Protein AF-0000000066987363 (afdb_homodimer)

Organism: NCBI:txid100816

Secondary structure (DSSP, 8-state):
---------------PPP--EEEEEEETTEEEEE-BTTTB---SSSPPB--TTSTHHHH-TTTTS--S--EEE-TT-EEEEEEESS-TT-TT-S--TT--EEEEEEEEE--SS-S-SS-BEEEEEE-EETTEEHHHHHHHTTTEEEEE--TTBPSEEEEEEEEEEE-TTTTS-TTT-TTSS-EEEEEEEEEEEPS-S--B-----B-HHHH--TT-TTTS--TTS--S----SSPPPP---/---------------PPP--EEEEEEETTEEEEE-BTTTB---SSSPPB--TTSTHHHH-TTTTS--S--EEE-TT-EEEEEEESS-TT-TT-S--TT--EEEEEEEEE--SS-S-SS-BEEEEEE-EETTEEHHHHHHHTTTEEEEE--TTBPSEEEEEEEEEEE-TTTTS-TTT-TTSS-EEEEEEEEEEEPS-S--B-----B-HHHH--TT-TTTS--TTS--S----SSPPPP---

Foldseek 3Di:
DDPPPPPPPQQPQDLDFKFKWWFFKDWQNHTPHGCDLAFKQTEPGRGFDQDLQDLCLFAHPRLLADGDDAAEHAAFIKMKIFMFGDDLVDLQGGIDPSQFWKKWKWKFADDSGSRAFQTIATADIFAADPNGGPVNVCSVVSRIDIDTGHNQAAFHKMKMKMKRWGASQLCDFCVVPVSGWITIRIMIGIHTHDDDNHDFDFDRRDGSSPQDDSPPCQGNDHPSGDDDDHDHGDDPHDDSD/DDPPPPPQPQQPQDLDFKFKWWFFKDWQNHTPHGCDLAFKQTEPGRGFDQDLQDLCLFAHPRLLADGDDAAEHAAFIKMKIFMFGDDLVDLQGGIDPSQFWKKWKWKFADDSGSRAFQTIATADIFAADPNGGPVNVCSVVSRIDIDTGHNQEAFHKMKMKMKRWGASQLCDFCVVPVSGWITIRIMIGIHTHDDDDHDFDGDRRDGSSPQDDSPPCQGNDHPSGDDDDHDHGDDDHDDSD

Structure (mmCIF, N/CA/C/O backbone):
data_AF-0000000066987363-model_v1
#
loop_
_entity.id
_entity.type
_entity.pdbx_description
1 polymer 'lytic cellulose monooxygenase (C4-dehydrogenating)'
#
loop_
_atom_site.group_PDB
_atom_site.id
_atom_site.type_symbol
_atom_site.label_atom_id
_atom_site.label_alt_id
_atom_site.label_comp_id
_atom_site.label_asym_id
_atom_site.label_entity_id
_atom_site.label_seq_id
_atom_site.pdbx_PDB_ins_code
_atom_site.Cartn_x
_atom_site.Cartn_y
_atom_site.Cartn_z
_atom_site.occupancy
_atom_site.B_iso_or_equiv
_atom_site.auth_seq_id
_atom_site.auth_comp_id
_atom_site.auth_asym_id
_atom_site.auth_atom_id
_atom_site.pdbx_PDB_model_num
ATOM 1 N N . MET A 1 1 ? -32.625 -23.578 32.812 1 25.66 1 MET A N 1
ATOM 2 C CA . MET A 1 1 ? -32.344 -23.484 31.375 1 25.66 1 MET A CA 1
ATOM 3 C C . MET A 1 1 ? -31.438 -22.297 31.094 1 25.66 1 MET A C 1
ATOM 5 O O . MET A 1 1 ? -31.844 -21.141 31.266 1 25.66 1 MET A O 1
ATOM 9 N N . LEU A 1 2 ? -30.078 -22.422 31.25 1 31.64 2 LEU A N 1
ATOM 10 C CA . LEU A 1 2 ? -29.016 -21.422 31.203 1 31.64 2 LEU A CA 1
ATOM 11 C C . LEU A 1 2 ? -28.812 -20.906 29.781 1 31.64 2 LEU A C 1
ATOM 13 O O . LEU A 1 2 ? -28.656 -21.688 28.844 1 31.64 2 LEU A O 1
ATOM 17 N N . LEU A 1 3 ? -29.375 -19.688 29.469 1 33.34 3 LEU A N 1
ATOM 18 C CA . LEU A 1 3 ? -29.172 -18.953 28.234 1 33.34 3 LEU A CA 1
ATOM 19 C C . LEU A 1 3 ? -27.672 -18.812 27.938 1 33.34 3 LEU A C 1
ATOM 21 O O . LEU A 1 3 ? -26.938 -18.188 28.703 1 33.34 3 LEU A O 1
ATOM 25 N N . SER A 1 4 ? -27.016 -19.797 27.375 1 33.28 4 SER A N 1
ATOM 26 C CA . SER A 1 4 ? -25.656 -19.688 26.875 1 33.28 4 SER A CA 1
ATOM 27 C C . SER A 1 4 ? -25.547 -18.578 25.828 1 33.28 4 SER A C 1
ATOM 29 O O . SER A 1 4 ? -26.1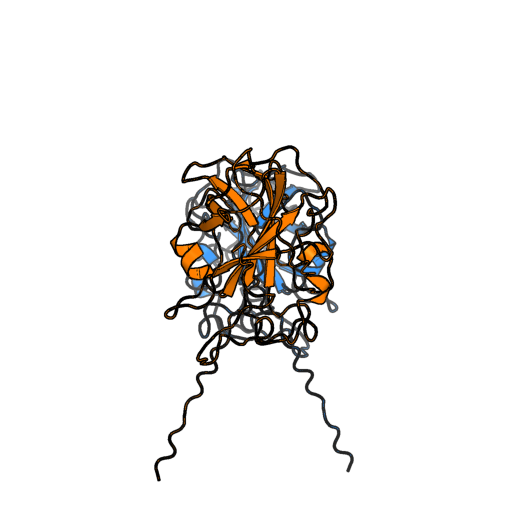88 -18.625 24.781 1 33.28 4 SER A O 1
ATOM 31 N N . LEU A 1 5 ? -25.406 -17.312 26.203 1 33.06 5 LEU A N 1
ATOM 32 C CA . LEU A 1 5 ? -25.078 -16.172 25.359 1 33.06 5 LEU A CA 1
ATOM 33 C C . LEU A 1 5 ? -23.828 -16.453 24.531 1 33.06 5 LEU A C 1
ATOM 35 O O . LEU A 1 5 ? -22.734 -16.625 25.078 1 33.06 5 LEU A O 1
ATOM 39 N N . TRP A 1 6 ? -23.938 -17.234 23.422 1 33.53 6 TRP A N 1
ATOM 40 C CA . TRP A 1 6 ? -22.859 -17.328 22.422 1 33.53 6 TRP A CA 1
ATOM 41 C C . TRP A 1 6 ? -22.406 -15.938 21.984 1 33.53 6 TRP A C 1
ATOM 43 O O . TRP A 1 6 ? -23.219 -15.148 21.469 1 33.53 6 TRP A O 1
ATOM 53 N N . THR A 1 7 ? -21.5 -15.391 22.703 1 33.06 7 THR A N 1
ATOM 54 C CA . THR A 1 7 ? -20.859 -14.164 22.25 1 33.06 7 THR A CA 1
ATOM 55 C C . THR A 1 7 ? -20.328 -14.328 20.828 1 33.06 7 THR A C 1
ATOM 57 O O . THR A 1 7 ? -19.5 -15.211 20.562 1 33.06 7 THR A O 1
ATOM 60 N N . LEU A 1 8 ? -21.141 -14.094 19.812 1 32.44 8 LEU A N 1
ATOM 61 C CA . LEU A 1 8 ? -20.703 -13.938 18.438 1 32.44 8 LEU A CA 1
ATOM 62 C C . LEU A 1 8 ? -19.516 -12.977 18.344 1 32.44 8 LEU A C 1
ATOM 64 O O . LEU A 1 8 ? -19.656 -11.789 18.656 1 32.44 8 LEU A O 1
ATOM 68 N N . ALA A 1 9 ? -18.375 -13.531 18.609 1 33.78 9 ALA A N 1
ATOM 69 C CA . ALA A 1 9 ? -17.156 -12.766 18.281 1 33.78 9 ALA A CA 1
ATOM 70 C C . ALA A 1 9 ? -17.172 -12.312 16.828 1 33.78 9 ALA A C 1
ATOM 72 O O . ALA A 1 9 ? -17.016 -13.133 15.914 1 33.78 9 ALA A O 1
ATOM 73 N N . LEU A 1 10 ? -18.016 -11.414 16.484 1 32.69 10 LEU A N 1
ATOM 74 C CA . LEU A 1 10 ? -17.906 -10.828 15.148 1 32.69 10 LEU A CA 1
ATOM 75 C C . LEU A 1 10 ? -16.531 -10.227 14.93 1 32.69 10 LEU A C 1
ATOM 77 O O . LEU A 1 10 ? -16.156 -9.258 15.594 1 32.69 10 LEU A O 1
ATOM 81 N N . GLY A 1 11 ? -15.57 -11.078 14.758 1 33.06 11 GLY A N 1
ATOM 82 C CA . GLY A 1 11 ? -14.25 -10.617 14.359 1 33.06 11 GLY A CA 1
ATOM 83 C C . GLY A 1 11 ? -14.289 -9.594 13.242 1 33.06 11 GLY A C 1
ATOM 84 O O . GLY A 1 11 ? -14.828 -9.852 12.172 1 33.06 11 GLY A O 1
ATOM 85 N N . LEU A 1 12 ? -14.367 -8.336 13.555 1 35.16 12 LEU A N 1
ATOM 86 C CA . LEU A 1 12 ? -14.305 -7.223 12.609 1 35.16 12 LEU A CA 1
ATOM 87 C C . LEU A 1 12 ? -13.039 -7.301 11.766 1 35.16 12 LEU A C 1
ATOM 89 O O . LEU A 1 12 ? -11.93 -7.227 12.297 1 35.16 12 LEU A O 1
ATOM 93 N N . ALA A 1 13 ? -13.062 -8.039 10.625 1 38.72 13 ALA A N 1
ATOM 94 C CA . ALA A 1 13 ? -12.055 -8.289 9.602 1 38.72 13 ALA A CA 1
ATOM 95 C C . ALA A 1 13 ? -11.453 -6.988 9.078 1 38.72 13 ALA A C 1
ATOM 97 O O . ALA A 1 13 ? -12.188 -6.027 8.805 1 38.72 13 ALA A O 1
ATOM 98 N N . SER A 1 14 ? -10.219 -6.648 9.391 1 44.25 14 SER A N 1
ATOM 99 C CA . SER A 1 14 ? -9.336 -5.547 9.023 1 44.25 14 SER A CA 1
ATOM 100 C C . SER A 1 14 ? -9.312 -5.336 7.512 1 44.25 14 SER A C 1
ATOM 102 O O . SER A 1 14 ? -9.234 -6.301 6.75 1 44.25 14 SER A O 1
ATOM 104 N N . THR A 1 15 ? -10.062 -4.293 6.93 1 49.62 15 THR A N 1
ATOM 105 C CA . THR A 1 15 ? -10.281 -3.953 5.531 1 49.62 15 THR A CA 1
ATOM 106 C C . THR A 1 15 ? -9.047 -3.273 4.938 1 49.62 15 THR A C 1
ATOM 108 O O . THR A 1 15 ? -9.148 -2.59 3.916 1 49.62 15 THR A O 1
ATOM 111 N N . ALA A 1 16 ? -7.812 -3.447 5.562 1 50.69 16 ALA A N 1
ATOM 112 C CA . ALA A 1 16 ? -6.711 -2.699 4.957 1 50.69 16 ALA A CA 1
ATOM 113 C C . ALA A 1 16 ? -6.234 -3.369 3.672 1 50.69 16 ALA A C 1
ATOM 115 O O . ALA A 1 16 ? -6.148 -4.598 3.598 1 50.69 16 ALA A O 1
ATOM 116 N N . SER A 1 17 ? -6.301 -2.537 2.441 1 54.25 17 SER A N 1
ATOM 117 C CA . SER A 1 17 ? -5.695 -3.092 1.234 1 54.25 17 SER A CA 1
ATOM 118 C C . SER A 1 17 ? -4.203 -3.338 1.427 1 54.25 17 SER A C 1
ATOM 120 O O . SER A 1 17 ? -3.51 -2.525 2.041 1 54.25 17 SER A O 1
ATOM 122 N N . ALA A 1 18 ? -3.711 -4.434 1.177 1 63.66 18 ALA A N 1
ATOM 123 C CA . ALA A 1 18 ? -2.287 -4.758 1.145 1 63.66 18 ALA A CA 1
ATOM 124 C C . ALA A 1 18 ? -1.644 -4.273 -0.153 1 63.66 18 ALA A C 1
ATOM 126 O O . ALA A 1 18 ? -2.342 -3.906 -1.101 1 63.66 18 ALA A O 1
ATOM 127 N N . HIS A 1 19 ? -0.373 -3.922 -0.151 1 82.56 19 HIS A N 1
ATOM 128 C CA . HIS A 1 19 ? 0.451 -3.625 -1.317 1 82.56 19 HIS A CA 1
ATOM 129 C C . HIS A 1 19 ? 1.687 -4.516 -1.361 1 82.56 19 HIS A C 1
ATOM 131 O O . HIS A 1 19 ? 2.361 -4.703 -0.346 1 82.56 19 HIS A O 1
ATOM 137 N N . ALA A 1 20 ? 1.871 -5.16 -2.418 1 91.88 20 ALA A N 1
ATOM 138 C CA . ALA A 1 20 ? 3.035 -6.027 -2.588 1 91.88 20 ALA A CA 1
ATOM 139 C C . ALA A 1 20 ? 3.381 -6.195 -4.066 1 91.88 20 ALA A C 1
ATOM 141 O O . ALA A 1 20 ? 2.494 -6.172 -4.922 1 91.88 20 ALA A O 1
ATOM 142 N N . THR A 1 21 ? 4.656 -6.316 -4.379 1 94.81 21 THR A N 1
ATOM 143 C CA . THR A 1 21 ? 5.156 -6.723 -5.688 1 94.81 21 THR A CA 1
ATOM 144 C C . THR A 1 21 ? 6.391 -7.613 -5.543 1 94.81 21 THR A C 1
ATOM 146 O O . THR A 1 21 ? 6.934 -7.754 -4.445 1 94.81 21 THR A O 1
ATOM 149 N N . MET A 1 22 ? 6.777 -8.227 -6.629 1 98.12 22 MET A N 1
ATOM 150 C CA . MET A 1 22 ? 7.906 -9.156 -6.617 1 98.12 22 MET A CA 1
ATOM 151 C C . MET A 1 22 ? 9.211 -8.43 -6.922 1 98.12 22 MET A C 1
ATOM 153 O O . MET A 1 22 ? 9.258 -7.555 -7.789 1 98.12 22 MET A O 1
ATOM 157 N N . HIS A 1 23 ? 10.273 -8.82 -6.188 1 98 23 HIS A N 1
ATOM 158 C CA . HIS A 1 23 ? 11.555 -8.141 -6.34 1 98 23 HIS A CA 1
ATOM 159 C C . HIS A 1 23 ? 12.547 -8.992 -7.125 1 98 23 HIS A C 1
ATOM 161 O O . HIS A 1 23 ? 13.18 -8.508 -8.062 1 98 23 HIS A O 1
ATOM 167 N N . ASN A 1 24 ? 12.727 -10.219 -6.711 1 98.5 24 ASN A N 1
ATOM 168 C CA . ASN A 1 24 ? 13.727 -11.086 -7.336 1 98.5 24 ASN A CA 1
ATOM 169 C C . ASN A 1 24 ? 13.375 -12.562 -7.156 1 98.5 24 ASN A C 1
ATOM 171 O O . ASN A 1 24 ? 12.414 -12.898 -6.465 1 98.5 24 ASN A O 1
ATOM 175 N N . VAL A 1 25 ? 14.133 -13.406 -7.871 1 98.75 25 VAL A N 1
ATOM 176 C CA . VAL A 1 25 ? 13.938 -14.859 -7.879 1 98.75 25 VAL A CA 1
ATOM 177 C C . VAL A 1 25 ? 15.234 -15.555 -7.473 1 98.75 25 VAL A C 1
ATOM 179 O O . VAL A 1 25 ? 16.328 -15.039 -7.715 1 98.75 25 VAL A O 1
ATOM 182 N N . PHE A 1 26 ? 15.117 -16.672 -6.816 1 98.88 26 PHE A N 1
ATOM 183 C CA . PHE A 1 26 ? 16.219 -17.578 -6.512 1 98.88 26 PHE A CA 1
ATOM 184 C C . PHE A 1 26 ? 16.062 -18.891 -7.27 1 98.88 26 PHE A C 1
ATOM 186 O O . PHE A 1 26 ? 14.953 -19.422 -7.383 1 98.88 26 PHE A O 1
ATOM 193 N N . VAL A 1 27 ? 17.125 -19.375 -7.805 1 98.94 27 VAL A N 1
ATOM 194 C CA . VAL A 1 27 ? 17.203 -20.688 -8.438 1 98.94 27 VAL A CA 1
ATOM 195 C C . VAL A 1 27 ? 18.141 -21.578 -7.641 1 98.94 27 VAL A C 1
ATOM 197 O O . VAL A 1 27 ? 19.344 -21.344 -7.602 1 98.94 27 VAL A O 1
ATOM 200 N N . ASN A 1 28 ? 17.562 -22.609 -7.031 1 98.81 28 ASN A N 1
ATOM 201 C CA . ASN A 1 28 ? 18.344 -23.5 -6.168 1 98.81 28 ASN A CA 1
ATOM 202 C C . ASN A 1 28 ? 19.156 -22.719 -5.148 1 98.81 28 ASN A C 1
ATOM 204 O O . ASN A 1 28 ? 20.344 -22.953 -4.973 1 98.81 28 ASN A O 1
ATOM 208 N N . GLY A 1 29 ? 18.5 -21.719 -4.586 1 98.56 29 GLY A N 1
ATOM 209 C CA . GLY A 1 29 ? 19.078 -20.969 -3.496 1 98.56 29 GLY A CA 1
ATOM 210 C C . GLY A 1 29 ? 19.953 -19.812 -3.971 1 98.56 29 GLY A C 1
ATOM 211 O O . GLY A 1 29 ? 20.375 -18.984 -3.17 1 98.56 29 GLY A O 1
ATOM 212 N N . LYS A 1 30 ? 20.234 -19.703 -5.246 1 98.75 30 LYS A N 1
ATOM 213 C CA . LYS A 1 30 ? 21.078 -18.625 -5.77 1 98.75 30 LYS A CA 1
ATOM 214 C C . LYS A 1 30 ? 20.25 -17.422 -6.195 1 98.75 30 LYS A C 1
ATOM 216 O O . LYS A 1 30 ? 19.359 -17.547 -7.039 1 98.75 30 LYS A O 1
ATOM 221 N N . ASP A 1 31 ? 20.578 -16.297 -5.664 1 98.75 31 ASP A N 1
ATOM 222 C CA . ASP A 1 31 ? 19.906 -15.047 -5.992 1 98.75 31 ASP A CA 1
ATOM 223 C C . ASP A 1 31 ? 20.219 -14.602 -7.418 1 98.75 31 ASP A C 1
ATOM 225 O O . ASP A 1 31 ? 21.391 -14.516 -7.801 1 98.75 31 ASP A O 1
ATOM 229 N N . GLN A 1 32 ? 19.203 -14.32 -8.195 1 98.88 32 GLN A N 1
ATOM 230 C CA . GLN A 1 32 ? 19.391 -13.891 -9.578 1 98.88 32 GLN A CA 1
ATOM 231 C C . GLN A 1 32 ? 19.5 -12.375 -9.672 1 98.88 32 GLN A C 1
ATOM 233 O O . GLN A 1 32 ? 19.516 -11.812 -10.766 1 98.88 32 GLN A O 1
ATOM 238 N N . GLY A 1 33 ? 19.5 -11.648 -8.477 1 98.44 33 GLY A N 1
ATOM 239 C CA . GLY A 1 33 ? 19.562 -10.195 -8.43 1 98.44 33 GLY A CA 1
ATOM 240 C C . GLY A 1 33 ? 18.219 -9.539 -8.648 1 98.44 33 GLY A C 1
ATOM 241 O O . GLY A 1 33 ? 17.219 -10.219 -8.883 1 98.44 33 GLY A O 1
ATOM 242 N N . ASN A 1 34 ? 18.172 -8.211 -8.578 1 98.44 34 ASN A N 1
ATOM 243 C CA . ASN A 1 34 ? 16.953 -7.461 -8.82 1 98.44 34 ASN A CA 1
ATOM 244 C C . ASN A 1 34 ? 16.406 -7.723 -10.219 1 98.44 34 ASN A C 1
ATOM 246 O O . ASN A 1 34 ? 17.047 -7.418 -11.219 1 98.44 34 ASN A O 1
ATOM 250 N N . GLY A 1 35 ? 15.18 -8.32 -10.266 1 98.75 35 GLY A N 1
ATOM 251 C CA . GLY A 1 35 ? 14.602 -8.734 -11.531 1 98.75 35 GLY A CA 1
ATOM 252 C C . GLY A 1 35 ? 13.602 -7.738 -12.086 1 98.75 35 GLY A C 1
ATOM 253 O O . GLY A 1 35 ? 13.086 -7.914 -13.188 1 98.75 35 GLY A O 1
ATOM 254 N N . GLU A 1 36 ? 13.242 -6.734 -11.391 1 97.75 36 GLU A N 1
ATOM 255 C CA . GLU A 1 36 ? 12.227 -5.758 -11.773 1 97.75 36 GLU A CA 1
ATOM 256 C C . GLU A 1 36 ? 12.555 -5.117 -13.117 1 97.75 36 GLU A C 1
ATOM 258 O O . GLU A 1 36 ? 13.602 -4.484 -13.273 1 97.75 36 GLU A O 1
ATOM 263 N N . GLY A 1 37 ? 11.625 -5.344 -14.031 1 97.81 37 GLY A N 1
ATOM 264 C CA . GLY A 1 37 ? 11.82 -4.801 -15.359 1 97.81 37 GLY A CA 1
ATOM 265 C C . GLY A 1 37 ? 12.891 -5.531 -16.156 1 97.81 37 GLY A C 1
ATOM 266 O O . GLY A 1 37 ? 13.203 -5.148 -17.281 1 97.81 37 GLY A O 1
ATOM 267 N N . LYS A 1 38 ? 13.508 -6.535 -15.617 1 98.69 38 LYS A N 1
ATOM 268 C CA . LYS A 1 38 ? 14.539 -7.312 -16.297 1 98.69 38 LYS A CA 1
ATOM 269 C C . LYS A 1 38 ? 14.023 -8.703 -16.672 1 98.69 38 LYS A C 1
ATOM 271 O O . LYS A 1 38 ? 13.984 -9.055 -17.859 1 98.69 38 LYS A O 1
ATOM 276 N N . TYR A 1 39 ? 13.578 -9.477 -15.734 1 98.94 39 TYR A N 1
ATOM 277 C CA . TYR A 1 39 ? 12.969 -10.766 -16.047 1 98.94 39 TYR A CA 1
ATOM 278 C C . TYR A 1 39 ? 11.602 -10.891 -15.375 1 98.94 39 TYR A C 1
ATOM 280 O O . TYR A 1 39 ? 10.867 -11.844 -15.625 1 98.94 39 TYR A O 1
ATOM 288 N N . ILE A 1 40 ? 11.242 -9.938 -14.539 1 98.88 40 ILE A N 1
ATOM 289 C CA . ILE A 1 40 ? 9.906 -9.805 -13.977 1 98.88 40 ILE A CA 1
ATOM 290 C C . ILE A 1 40 ? 9.141 -8.719 -14.719 1 98.88 40 ILE A C 1
ATOM 292 O O . ILE A 1 40 ? 9.641 -7.605 -14.906 1 98.88 40 ILE A O 1
ATOM 296 N N . ARG A 1 41 ? 7.941 -9.047 -15.164 1 98.56 41 ARG A N 1
ATOM 297 C CA . ARG A 1 41 ? 7.059 -8.016 -15.703 1 98.56 41 ARG A CA 1
ATOM 298 C C . ARG A 1 41 ? 6.422 -7.195 -14.586 1 98.56 41 ARG A C 1
ATOM 300 O O . ARG A 1 41 ? 5.25 -7.387 -14.258 1 98.56 41 ARG A O 1
ATOM 307 N N . SER A 1 42 ? 7.23 -6.273 -14.102 1 97.44 42 SER A N 1
ATOM 308 C CA . SER A 1 42 ? 6.883 -5.539 -12.891 1 97.44 42 SER A CA 1
ATOM 309 C C . SER A 1 42 ? 5.762 -4.539 -13.148 1 97.44 42 SER A C 1
ATOM 311 O O . SER A 1 42 ? 5.832 -3.75 -14.094 1 97.44 42 SER A O 1
ATOM 313 N N . PRO A 1 43 ? 4.746 -4.547 -12.312 1 95.62 43 PRO A N 1
ATOM 314 C CA . PRO A 1 43 ? 3.627 -3.621 -12.508 1 95.62 43 PRO A CA 1
ATOM 315 C C . PRO A 1 43 ? 3.992 -2.176 -12.18 1 95.62 43 PRO A C 1
ATOM 317 O O . PRO A 1 43 ? 5.039 -1.921 -11.578 1 95.62 43 PRO A O 1
ATOM 320 N N . SER A 1 44 ? 3.102 -1.265 -12.57 1 90.12 44 SER A N 1
ATOM 321 C CA . SER A 1 44 ? 3.336 0.165 -12.398 1 90.12 44 SER A CA 1
ATOM 322 C C . SER A 1 44 ? 3.107 0.591 -10.953 1 90.12 44 SER A C 1
ATOM 324 O O . SER A 1 44 ? 3.549 1.665 -10.539 1 90.12 44 SER A O 1
ATOM 326 N N . SER A 1 45 ? 2.375 -0.201 -10.227 1 87.75 45 SER A N 1
ATOM 327 C CA . SER A 1 45 ? 2.096 0.04 -8.812 1 87.75 45 SER A CA 1
ATOM 328 C C . SER A 1 45 ? 2.068 -1.265 -8.023 1 87.75 45 SER A C 1
ATOM 330 O O . SER A 1 45 ? 2.08 -2.35 -8.609 1 87.75 45 SER A O 1
ATOM 332 N N . ASN A 1 46 ? 2.098 -1.155 -6.695 1 91.88 46 ASN A N 1
ATOM 333 C CA . ASN A 1 46 ? 2.006 -2.34 -5.848 1 91.88 46 ASN A CA 1
ATOM 334 C C . ASN A 1 46 ? 0.578 -2.566 -5.359 1 91.88 46 ASN A C 1
ATOM 336 O O . ASN A 1 46 ? 0.363 -3.24 -4.352 1 91.88 46 ASN A O 1
ATOM 340 N N . ASP A 1 47 ? -0.449 -2.004 -6.105 1 89.69 47 ASP A N 1
ATOM 341 C CA . ASP A 1 47 ? -1.861 -2.17 -5.773 1 89.69 47 ASP A CA 1
ATOM 342 C C . ASP A 1 47 ? -2.354 -3.564 -6.148 1 89.69 47 ASP A C 1
ATOM 344 O O . ASP A 1 47 ? -1.832 -4.184 -7.078 1 89.69 47 ASP A O 1
ATOM 348 N N . PRO A 1 48 ? -3.371 -4.012 -5.473 1 92.44 48 PRO A N 1
ATOM 349 C CA . PRO A 1 48 ? -3.977 -5.277 -5.891 1 92.44 48 PRO A CA 1
ATOM 350 C C . PRO A 1 48 ? -4.875 -5.125 -7.117 1 92.44 48 PRO A C 1
ATOM 352 O O . PRO A 1 48 ? -5.305 -4.012 -7.438 1 92.44 48 PRO A O 1
ATOM 355 N N . VAL A 1 49 ? -5.102 -6.238 -7.832 1 93.62 49 VAL A N 1
ATOM 356 C CA . VAL A 1 49 ? -6.168 -6.375 -8.82 1 93.62 49 VAL A CA 1
ATOM 357 C C . VAL A 1 49 ? -7.418 -6.949 -8.156 1 93.62 49 VAL A C 1
ATOM 359 O O . VAL A 1 49 ? -7.371 -8.031 -7.566 1 93.62 49 VAL A O 1
ATOM 362 N N . ARG A 1 50 ? -8.539 -6.238 -8.242 1 91.38 50 ARG A N 1
ATOM 363 C CA . ARG A 1 50 ? -9.781 -6.672 -7.598 1 91.38 50 ARG A CA 1
ATOM 364 C C . ARG A 1 50 ? -10.805 -7.121 -8.633 1 91.38 50 ARG A C 1
ATOM 366 O O . ARG A 1 50 ? -11.594 -8.031 -8.375 1 91.38 50 ARG A O 1
ATOM 373 N N . ASP A 1 51 ? -10.773 -6.453 -9.734 1 95.81 51 ASP A N 1
ATOM 374 C CA . ASP A 1 51 ? -11.727 -6.738 -10.797 1 95.81 51 ASP A CA 1
ATOM 375 C C . ASP A 1 51 ? -11.359 -8.023 -11.539 1 95.81 51 ASP A C 1
ATOM 377 O O . ASP A 1 51 ? -10.383 -8.055 -12.289 1 95.81 51 ASP A O 1
ATOM 381 N N . LEU A 1 52 ? -12.227 -9.008 -11.438 1 98.12 52 LEU A N 1
ATOM 382 C CA . LEU A 1 52 ? -11.938 -10.305 -12.031 1 98.12 52 LEU A CA 1
ATOM 383 C C . LEU A 1 52 ? -12.086 -10.266 -13.547 1 98.12 52 LEU A C 1
ATOM 385 O O . LEU A 1 52 ? -11.641 -11.18 -14.242 1 98.12 52 LEU A O 1
ATOM 389 N N . LYS A 1 53 ? -12.656 -9.195 -14.016 1 97.25 53 LYS A N 1
ATOM 390 C CA . LYS A 1 53 ? -12.844 -9.07 -15.453 1 97.25 53 LYS A CA 1
ATOM 391 C C . LYS A 1 53 ? -11.656 -8.344 -16.094 1 97.25 53 LYS A C 1
ATOM 393 O O . LYS A 1 53 ? -11.516 -8.344 -17.328 1 97.25 53 LYS A O 1
ATOM 398 N N . SER A 1 54 ? -10.867 -7.777 -15.258 1 97.62 54 SER A N 1
ATOM 399 C CA . SER A 1 54 ? -9.734 -7.008 -15.766 1 97.62 54 SER A CA 1
ATOM 400 C C . SER A 1 54 ? -8.688 -7.918 -16.391 1 97.62 54 SER A C 1
ATOM 402 O O . SER A 1 54 ? -8.359 -8.977 -15.844 1 97.62 54 SER A O 1
ATOM 404 N N . ARG A 1 55 ? -8.07 -7.488 -17.516 1 96.19 55 ARG A N 1
ATOM 405 C CA . ARG A 1 55 ? -6.965 -8.227 -18.125 1 96.19 55 ARG A CA 1
ATOM 406 C C . ARG A 1 55 ? -5.758 -8.266 -17.188 1 96.19 55 ARG A C 1
ATOM 408 O O . ARG A 1 55 ? -4.867 -9.102 -17.359 1 96.19 55 ARG A O 1
ATOM 415 N N . ASP A 1 56 ? -5.695 -7.391 -16.203 1 97.38 56 ASP A N 1
ATOM 416 C CA . ASP A 1 56 ? -4.562 -7.293 -15.281 1 97.38 56 ASP A CA 1
ATOM 417 C C . ASP A 1 56 ? -4.52 -8.492 -14.336 1 97.38 56 ASP A C 1
ATOM 419 O O . ASP A 1 56 ? -3.512 -8.719 -13.664 1 97.38 56 ASP A O 1
ATOM 423 N N . LEU A 1 57 ? -5.598 -9.25 -14.328 1 98.44 57 LEU A N 1
ATOM 424 C CA . LEU A 1 57 ? -5.668 -10.398 -13.438 1 98.44 57 LEU A CA 1
ATOM 425 C C . LEU A 1 57 ? -4.613 -11.438 -13.805 1 98.44 57 LEU A C 1
ATOM 427 O O . LEU A 1 57 ? -4.188 -12.219 -12.953 1 98.44 57 LEU A O 1
ATOM 431 N N . ALA A 1 58 ? -4.172 -11.445 -15.016 1 98.56 58 ALA A N 1
ATOM 432 C CA . ALA A 1 58 ? -3.189 -12.43 -15.453 1 98.56 58 ALA A CA 1
ATOM 433 C C . ALA A 1 58 ? -1.783 -12.047 -15 1 98.56 58 ALA A C 1
ATOM 435 O O . ALA A 1 58 ? -1.228 -12.656 -14.086 1 98.56 58 ALA A O 1
ATOM 436 N N . CYS A 1 59 ? -1.274 -10.945 -15.539 1 98.56 59 CYS A N 1
ATOM 437 C CA . CYS A 1 59 ? 0.102 -10.57 -15.234 1 98.56 59 CYS A CA 1
ATOM 438 C C . CYS A 1 59 ? 0.191 -9.109 -14.812 1 98.56 59 CYS A C 1
ATOM 440 O O . CYS A 1 59 ? 1.208 -8.453 -15.047 1 98.56 59 CYS A O 1
ATOM 442 N N . ASN A 1 60 ? -0.835 -8.555 -14.219 1 97.56 60 ASN A N 1
ATOM 443 C CA . ASN A 1 60 ? -0.875 -7.211 -13.656 1 97.56 60 ASN A CA 1
ATOM 444 C C . ASN A 1 60 ? -0.758 -6.141 -14.742 1 97.56 60 ASN A C 1
ATOM 446 O O . ASN A 1 60 ? -0.894 -6.441 -15.93 1 97.56 60 ASN A O 1
ATOM 450 N N . THR A 1 61 ? -0.517 -4.859 -14.477 1 95.56 61 THR A N 1
ATOM 451 C CA . THR A 1 61 ? -0.727 -3.689 -15.32 1 95.56 61 THR A CA 1
ATOM 452 C C . THR A 1 61 ? 0.314 -3.633 -16.438 1 95.56 61 THR A C 1
ATOM 454 O O . THR A 1 61 ? 0.084 -3.016 -17.484 1 95.56 61 THR A O 1
ATOM 457 N N . LYS A 1 62 ? 1.437 -4.301 -16.281 1 96.44 62 LYS A N 1
ATOM 458 C CA . LYS A 1 62 ? 2.475 -4.316 -17.312 1 96.44 62 LYS A CA 1
ATOM 459 C C . LYS A 1 62 ? 2.727 -5.738 -17.812 1 96.44 62 LYS A C 1
ATOM 461 O O . LYS A 1 62 ? 3.83 -6.055 -18.266 1 96.44 62 LYS A O 1
ATOM 466 N N . GLY A 1 63 ? 1.718 -6.535 -17.703 1 97 63 GLY A N 1
ATOM 467 C CA . GLY A 1 63 ? 1.833 -7.91 -18.156 1 97 63 GLY A CA 1
ATOM 468 C C . GLY A 1 63 ? 2.082 -8.023 -19.641 1 97 63 GLY A C 1
ATOM 469 O O . GLY A 1 63 ? 2.672 -9 -20.109 1 97 63 GLY A O 1
ATOM 470 N N . GLY A 1 64 ? 1.649 -7.062 -20.406 1 97.25 64 GLY A N 1
ATOM 471 C CA . GLY A 1 64 ? 1.784 -7.082 -21.844 1 97.25 64 GLY A CA 1
ATOM 472 C C . GLY A 1 64 ? 3.033 -6.375 -22.344 1 97.25 64 GLY A C 1
ATOM 473 O O . GLY A 1 64 ? 3.17 -6.105 -23.531 1 97.25 64 GLY A O 1
ATOM 474 N N . ASP A 1 65 ? 3.889 -6.047 -21.422 1 97.5 65 ASP A N 1
ATOM 475 C CA . ASP A 1 65 ? 5.168 -5.422 -21.75 1 97.5 65 ASP A CA 1
ATOM 476 C C . ASP A 1 65 ? 6.324 -6.395 -21.531 1 97.5 65 ASP A C 1
ATOM 478 O O . ASP A 1 65 ? 6.902 -6.449 -20.438 1 97.5 65 ASP A O 1
ATOM 482 N N . PRO A 1 66 ? 6.672 -7.121 -22.562 1 98.38 66 PRO A N 1
ATOM 483 C CA . PRO A 1 66 ? 7.805 -8.039 -22.391 1 98.38 66 PRO A CA 1
ATOM 484 C C . PRO A 1 66 ? 9.055 -7.344 -21.859 1 98.38 66 PRO A C 1
ATOM 486 O O . PRO A 1 66 ? 9.266 -6.156 -22.109 1 98.38 66 PRO A O 1
ATOM 489 N N . VAL A 1 67 ? 9.844 -8.07 -21.078 1 98.75 67 VAL A N 1
ATOM 490 C CA . VAL A 1 67 ? 11.094 -7.574 -20.516 1 98.75 67 VAL A CA 1
ATOM 491 C C . VAL A 1 67 ? 12.273 -8.266 -21.203 1 98.75 67 VAL A C 1
ATOM 493 O O . VAL A 1 67 ? 12.102 -9.281 -21.875 1 98.75 67 VAL A O 1
ATOM 496 N N . PRO A 1 68 ? 13.469 -7.715 -21.047 1 98.75 68 PRO A N 1
ATOM 497 C CA . PRO A 1 68 ? 14.539 -8.117 -21.953 1 98.75 68 PRO A CA 1
ATOM 498 C C . PRO A 1 68 ? 15.156 -9.469 -21.578 1 98.75 68 PRO A C 1
ATOM 500 O O . PRO A 1 68 ? 15.844 -10.078 -22.391 1 98.75 68 PRO A O 1
ATOM 503 N N . GLU A 1 69 ? 15.008 -9.977 -20.312 1 98.81 69 GLU A N 1
ATOM 504 C CA . GLU A 1 69 ? 15.766 -11.148 -19.875 1 98.81 69 GLU A CA 1
ATOM 505 C C . GLU A 1 69 ? 14.844 -12.297 -19.484 1 98.81 69 GLU A C 1
ATOM 507 O O . GLU A 1 69 ? 13.641 -12.102 -19.312 1 98.81 69 GLU A O 1
ATOM 512 N N . PHE A 1 70 ? 15.352 -13.461 -19.469 1 98.94 70 PHE A N 1
ATOM 513 C CA . PHE A 1 70 ? 14.766 -14.688 -18.938 1 98.94 70 PHE A CA 1
ATOM 514 C C . PHE A 1 70 ? 15.625 -15.266 -17.812 1 98.94 70 PHE A C 1
ATOM 516 O O . PHE A 1 70 ? 16.859 -15.25 -17.906 1 98.94 70 PHE A O 1
ATOM 523 N N . VAL A 1 71 ? 15.055 -15.695 -16.781 1 98.94 71 VAL A N 1
ATOM 524 C CA . VAL A 1 71 ? 15.781 -16.516 -15.82 1 98.94 71 VAL A CA 1
ATOM 525 C C . VAL A 1 71 ? 16.016 -17.906 -16.406 1 98.94 71 VAL A C 1
ATOM 527 O O . VAL A 1 71 ? 15.078 -18.562 -16.844 1 98.94 71 VAL A O 1
ATOM 530 N N . LYS A 1 72 ? 17.203 -18.406 -16.422 1 98.88 72 LYS A N 1
ATOM 531 C CA . LYS A 1 72 ? 17.531 -19.75 -16.891 1 98.88 72 LYS A CA 1
ATOM 532 C C . LYS A 1 72 ? 17.328 -20.781 -15.789 1 98.88 72 LYS A C 1
ATOM 534 O O . LYS A 1 72 ? 17.859 -20.609 -14.68 1 98.88 72 LYS A O 1
ATOM 539 N N . VAL A 1 73 ? 16.594 -21.812 -16.109 1 98.94 73 VAL A N 1
ATOM 540 C CA . VAL A 1 73 ? 16.312 -22.859 -15.133 1 98.94 73 VAL A CA 1
ATOM 541 C C . VAL A 1 73 ? 16.297 -24.219 -15.828 1 98.94 73 VAL A C 1
ATOM 543 O O . VAL A 1 73 ? 16.312 -24.297 -17.062 1 98.94 73 VAL A O 1
ATOM 546 N N . SER A 1 74 ? 16.344 -25.234 -14.992 1 98.62 74 SER A N 1
ATOM 547 C CA . SER A 1 74 ? 16.125 -26.609 -15.453 1 98.62 74 SER A CA 1
ATOM 548 C C . SER A 1 74 ? 14.844 -27.188 -14.844 1 98.62 74 SER A C 1
ATOM 550 O O . SER A 1 74 ? 14.445 -26.812 -13.742 1 98.62 74 SER A O 1
ATOM 552 N N . ALA A 1 75 ? 14.18 -28.078 -15.664 1 98 75 ALA A N 1
ATOM 553 C CA . ALA A 1 75 ? 13.062 -28.812 -15.062 1 98 75 ALA A CA 1
ATOM 554 C C . ALA A 1 75 ? 13.469 -29.438 -13.734 1 98 75 ALA A C 1
ATOM 556 O O . ALA A 1 75 ? 14.57 -29.984 -13.609 1 98 75 ALA A O 1
ATOM 557 N N . GLY A 1 76 ? 12.617 -29.312 -12.703 1 97.81 76 GLY A N 1
ATOM 558 C CA . GLY A 1 76 ? 12.875 -29.906 -11.398 1 97.81 76 GLY A CA 1
ATOM 559 C C . GLY A 1 76 ? 13.578 -28.953 -10.445 1 97.81 76 GLY A C 1
ATOM 560 O O . GLY A 1 76 ? 13.68 -29.234 -9.25 1 97.81 76 GLY A O 1
ATOM 561 N N . ASP A 1 77 ? 14.047 -27.781 -10.914 1 98.62 77 ASP A N 1
ATOM 562 C CA . ASP A 1 77 ? 14.727 -26.828 -10.047 1 98.62 77 ASP A CA 1
ATOM 563 C C . ASP A 1 77 ? 13.812 -26.359 -8.93 1 98.62 77 ASP A C 1
ATOM 565 O O . ASP A 1 77 ? 12.594 -26.25 -9.117 1 98.62 77 ASP A O 1
ATOM 569 N N . GLU A 1 78 ? 14.375 -26.078 -7.762 1 98.81 78 GLU A N 1
ATOM 570 C CA . GLU A 1 78 ? 13.711 -25.344 -6.695 1 98.81 78 GLU A CA 1
ATOM 571 C C . GLU A 1 78 ? 13.812 -23.828 -6.918 1 98.81 78 GLU A C 1
ATOM 573 O O . GLU A 1 78 ? 14.914 -23.297 -7.086 1 98.81 78 GLU A O 1
ATOM 578 N N . LEU A 1 79 ? 12.719 -23.188 -6.969 1 98.88 79 LEU A N 1
ATOM 579 C CA . LEU A 1 79 ? 12.672 -21.734 -7.152 1 98.88 79 LEU A CA 1
ATOM 580 C C . LEU A 1 79 ? 12.125 -21.047 -5.906 1 98.88 79 LEU A C 1
ATOM 582 O O . LEU A 1 79 ? 11.383 -21.656 -5.133 1 98.88 79 LEU A O 1
ATOM 586 N N . SER A 1 80 ? 12.531 -19.828 -5.633 1 98.94 80 SER A N 1
ATOM 587 C CA . SER A 1 80 ? 11.922 -18.906 -4.668 1 98.94 80 SER A CA 1
ATOM 588 C C . SER A 1 80 ? 11.617 -17.562 -5.305 1 98.94 80 SER A C 1
ATOM 590 O O . SER A 1 80 ? 12.492 -16.938 -5.914 1 98.94 80 SER A O 1
ATOM 592 N N . PHE A 1 81 ? 10.414 -17.172 -5.246 1 98.88 81 PHE A N 1
ATOM 593 C CA . PHE A 1 81 ? 10.047 -15.812 -5.629 1 98.88 81 PHE A CA 1
ATOM 594 C C . PHE A 1 81 ? 9.891 -14.922 -4.395 1 98.88 81 PHE A C 1
ATOM 596 O O . PHE A 1 81 ? 9.211 -15.297 -3.438 1 98.88 81 PHE A O 1
ATOM 603 N N . ARG A 1 82 ? 10.516 -13.742 -4.41 1 98.81 82 ARG A N 1
ATOM 604 C CA . ARG A 1 82 ? 10.531 -12.898 -3.223 1 98.81 82 ARG A CA 1
ATOM 605 C C . ARG A 1 82 ? 9.68 -11.648 -3.428 1 98.81 82 ARG A C 1
ATOM 607 O O . ARG A 1 82 ? 9.906 -10.891 -4.371 1 98.81 82 ARG A O 1
ATOM 614 N N . TRP A 1 83 ? 8.812 -11.5 -2.504 1 98.44 83 TRP A N 1
ATOM 615 C CA . TRP A 1 83 ? 7.855 -10.391 -2.502 1 98.44 83 TRP A CA 1
ATOM 616 C C . TRP A 1 83 ? 8.242 -9.344 -1.467 1 98.44 83 TRP A C 1
ATOM 618 O O . TRP A 1 83 ? 8.891 -9.656 -0.465 1 98.44 83 TRP A O 1
ATOM 628 N N . TYR A 1 84 ? 7.805 -8.109 -1.733 1 96.19 84 TYR A N 1
ATOM 629 C CA . TYR A 1 84 ? 8.008 -7.008 -0.801 1 96.19 84 TYR A CA 1
ATOM 630 C C . TYR A 1 84 ? 6.91 -5.957 -0.956 1 96.19 84 TYR A C 1
ATOM 632 O O . TYR A 1 84 ? 6.141 -5.988 -1.92 1 96.19 84 TYR A O 1
ATOM 640 N N . HIS A 1 85 ? 6.77 -5.09 -0.034 1 92.88 85 HIS A N 1
ATOM 641 C CA . HIS A 1 85 ? 5.734 -4.062 -0.005 1 92.88 85 HIS A CA 1
ATOM 642 C C . HIS A 1 85 ? 6.211 -2.781 -0.68 1 92.88 85 HIS A C 1
ATOM 644 O O . HIS A 1 85 ? 5.875 -2.523 -1.839 1 92.88 85 HIS A O 1
ATOM 650 N N . TYR A 1 86 ? 7.172 -2.059 -0.095 1 89.06 86 TYR A N 1
ATOM 651 C CA . TYR A 1 86 ? 7.59 -0.736 -0.545 1 89.06 86 TYR A CA 1
ATOM 652 C C . TYR A 1 86 ? 9.109 -0.654 -0.655 1 89.06 86 TYR A C 1
ATOM 654 O O . TYR A 1 86 ? 9.641 -0.198 -1.671 1 89.06 86 TYR A O 1
ATOM 662 N N . ASN A 1 87 ? 9.844 -1.029 0.329 1 89.38 87 ASN A N 1
ATOM 663 C CA . ASN A 1 87 ? 11.305 -1.005 0.396 1 89.38 87 ASN A CA 1
ATOM 664 C C . ASN A 1 87 ? 11.891 -2.414 0.415 1 89.38 87 ASN A C 1
ATOM 666 O O . ASN A 1 87 ? 11.938 -3.059 1.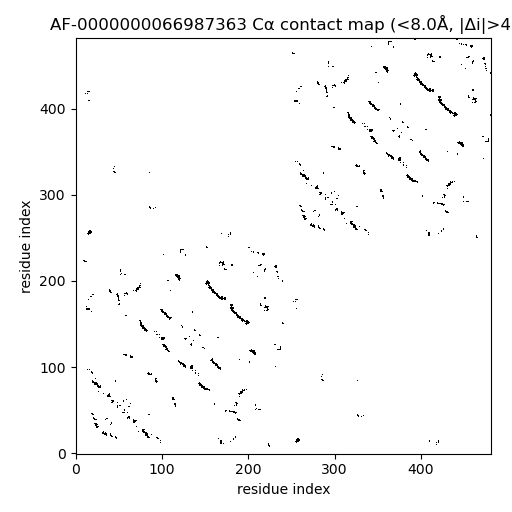465 1 89.38 87 ASN A O 1
ATOM 670 N N . PRO A 1 88 ? 12.422 -2.844 -0.75 1 92.75 88 PRO A N 1
ATOM 671 C CA . PRO A 1 88 ? 12.938 -4.215 -0.799 1 92.75 88 PRO A CA 1
ATOM 672 C C . PRO A 1 88 ? 14.188 -4.41 0.053 1 92.75 88 PRO A C 1
ATOM 674 O O . PRO A 1 88 ? 14.602 -5.543 0.302 1 92.75 88 PRO A O 1
ATOM 677 N N . ASN A 1 89 ? 14.773 -3.316 0.499 1 92.12 89 ASN A N 1
ATOM 678 C CA . ASN A 1 89 ? 15.977 -3.426 1.312 1 92.12 89 ASN A CA 1
ATOM 679 C C . ASN A 1 89 ? 15.648 -3.488 2.801 1 92.12 89 ASN A C 1
ATOM 681 O O . ASN A 1 89 ? 16.531 -3.666 3.633 1 92.12 89 ASN A O 1
ATOM 685 N N . ASP A 1 90 ? 14.453 -3.342 3.225 1 90.5 90 ASP A N 1
ATOM 686 C CA . ASP A 1 90 ? 13.969 -3.514 4.59 1 90.5 90 ASP A CA 1
ATOM 687 C C . ASP A 1 90 ? 13.359 -4.898 4.789 1 90.5 90 ASP A C 1
ATOM 689 O O . ASP A 1 90 ? 12.273 -5.184 4.27 1 90.5 90 ASP A O 1
ATOM 693 N N . PRO A 1 91 ? 13.969 -5.773 5.551 1 89.19 91 PRO A N 1
ATOM 694 C CA . PRO A 1 91 ? 13.492 -7.152 5.672 1 89.19 91 PRO A CA 1
ATOM 695 C C . PRO A 1 91 ? 12.125 -7.25 6.34 1 89.19 91 PRO A C 1
ATOM 697 O O . PRO A 1 91 ? 11.453 -8.281 6.238 1 89.19 91 PRO A O 1
ATOM 700 N N . GLY A 1 92 ? 11.688 -6.203 6.988 1 88.31 92 GLY A N 1
ATOM 701 C CA . GLY A 1 92 ? 10.383 -6.207 7.641 1 88.31 92 GLY A CA 1
ATOM 702 C C . GLY A 1 92 ? 9.273 -5.656 6.766 1 88.31 92 GLY A C 1
ATOM 703 O O . GLY A 1 92 ? 8.102 -5.738 7.121 1 88.31 92 GLY A O 1
ATOM 704 N N . ASP A 1 93 ? 9.633 -5.164 5.602 1 92.25 93 ASP A N 1
ATOM 705 C CA . ASP A 1 93 ? 8.664 -4.508 4.734 1 92.25 93 ASP A CA 1
ATOM 706 C C . ASP A 1 93 ? 8.203 -5.441 3.615 1 92.25 93 ASP A C 1
ATOM 708 O O . ASP A 1 93 ? 8.484 -5.199 2.439 1 92.25 93 ASP A O 1
ATOM 712 N N . ILE A 1 94 ? 7.477 -6.43 3.986 1 94.38 94 ILE A N 1
ATOM 713 C CA . ILE A 1 94 ? 7.098 -7.492 3.061 1 94.38 94 ILE A CA 1
ATOM 714 C C . ILE A 1 94 ? 5.621 -7.355 2.699 1 94.38 94 ILE A C 1
A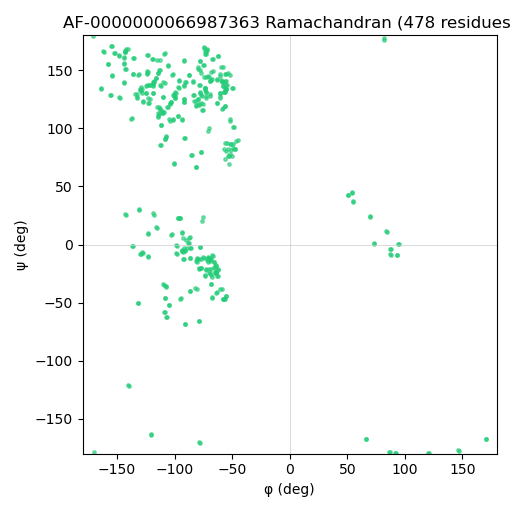TOM 716 O O . ILE A 1 94 ? 5.281 -7.09 1.544 1 94.38 94 ILE A O 1
ATOM 720 N N . LEU A 1 95 ? 4.773 -7.457 3.574 1 92.56 95 LEU A N 1
ATOM 721 C CA . LEU A 1 95 ? 3.318 -7.422 3.488 1 92.56 95 LEU A CA 1
ATOM 722 C C . LEU A 1 95 ? 2.697 -7.195 4.863 1 92.56 95 LEU A C 1
ATOM 724 O O . LEU A 1 95 ? 3.156 -7.762 5.855 1 92.56 95 LEU A O 1
ATOM 728 N N . ASP A 1 96 ? 1.722 -6.281 4.938 1 87.69 96 ASP A N 1
ATOM 729 C CA . ASP A 1 96 ? 0.989 -6.156 6.191 1 87.69 96 ASP A CA 1
ATOM 730 C C . ASP A 1 96 ? 0.361 -7.488 6.598 1 87.69 96 ASP A C 1
ATOM 732 O O . ASP A 1 96 ? -0.288 -8.148 5.781 1 87.69 96 ASP A O 1
ATOM 736 N N . SER A 1 97 ? 0.499 -7.984 7.871 1 88.94 97 SER A N 1
ATOM 737 C CA . SER A 1 97 ? 0.156 -9.336 8.312 1 88.94 97 SER A CA 1
ATOM 738 C C . SER A 1 97 ? -1.354 -9.547 8.32 1 88.94 97 SER A C 1
ATOM 740 O O . SER A 1 97 ? -1.826 -10.68 8.406 1 88.94 97 SER A O 1
ATOM 742 N N . SER A 1 98 ? -2.154 -8.578 8.219 1 85.06 98 SER A N 1
ATOM 743 C CA . SER A 1 98 ? -3.602 -8.727 8.109 1 85.06 98 SER A CA 1
ATOM 744 C C . SER A 1 98 ? -3.992 -9.32 6.758 1 85.06 98 SER A C 1
ATOM 746 O O . SER A 1 98 ? -5.105 -9.828 6.594 1 85.06 98 SER A O 1
ATOM 748 N N . HIS A 1 99 ? -3.109 -9.211 5.781 1 91.38 99 HIS A N 1
ATOM 749 C CA . HIS A 1 99 ? -3.396 -9.688 4.43 1 91.38 99 HIS A CA 1
ATOM 750 C C . HIS A 1 99 ? -3.18 -11.195 4.316 1 91.38 99 HIS A C 1
ATOM 752 O O . HIS A 1 99 ? -2.375 -11.648 3.5 1 91.38 99 HIS A O 1
ATOM 758 N N . LYS A 1 100 ? -4.062 -11.945 5.035 1 94.12 100 LYS A N 1
ATOM 759 C CA . LYS A 1 100 ? -4.039 -13.406 5.082 1 94.12 100 LYS A CA 1
ATOM 760 C C . LYS A 1 100 ? -4.664 -14.008 3.822 1 94.12 100 LYS A C 1
ATOM 762 O O . LYS A 1 100 ? -5.676 -13.508 3.328 1 94.12 100 LYS A O 1
ATOM 767 N N . GLY A 1 101 ? -4.016 -15.023 3.33 1 97.94 101 GLY A N 1
ATOM 768 C CA . GLY A 1 101 ? -4.598 -15.703 2.188 1 97.94 101 GLY A CA 1
ATOM 769 C C . GLY A 1 101 ? -3.666 -16.719 1.562 1 97.94 101 GLY A C 1
ATOM 770 O O . GLY A 1 101 ? -2.703 -17.156 2.193 1 97.94 101 GLY A O 1
ATOM 771 N N . ALA A 1 102 ? -4.055 -17.188 0.353 1 98.75 102 ALA A N 1
ATOM 772 C CA . ALA A 1 102 ? -3.348 -18.25 -0.355 1 98.75 102 ALA A CA 1
ATOM 773 C C . ALA A 1 102 ? -2.299 -17.688 -1.303 1 98.75 102 ALA A C 1
ATOM 775 O O . ALA A 1 102 ? -2.342 -16.5 -1.639 1 98.75 102 ALA A O 1
ATOM 776 N N . ILE A 1 103 ? -1.347 -18.5 -1.646 1 98.88 103 ILE A N 1
ATOM 777 C CA . ILE A 1 103 ? -0.378 -18.203 -2.697 1 98.88 103 ILE A CA 1
ATOM 778 C C . ILE A 1 103 ? -0.415 -19.297 -3.754 1 98.88 103 ILE A C 1
ATOM 780 O O . ILE A 1 103 ? -0.22 -20.484 -3.441 1 98.88 103 ILE A O 1
ATOM 784 N N . LEU A 1 104 ? -0.684 -18.891 -4.973 1 98.88 104 LEU A N 1
ATOM 785 C CA . LEU A 1 104 ? -0.892 -19.797 -6.09 1 98.88 104 LEU A CA 1
ATOM 786 C C . LEU A 1 104 ? 0.093 -19.516 -7.219 1 98.88 104 LEU A C 1
ATOM 788 O O . LEU A 1 104 ? 0.363 -18.359 -7.531 1 98.88 104 LEU A O 1
ATOM 792 N N . THR A 1 105 ? 0.633 -20.609 -7.797 1 98.88 105 THR A N 1
ATOM 793 C CA . THR A 1 105 ? 1.621 -20.469 -8.859 1 98.88 105 THR A CA 1
ATOM 794 C C . THR A 1 105 ? 1.184 -21.219 -10.109 1 98.88 105 THR A C 1
ATOM 796 O O . THR A 1 105 ? 0.788 -22.391 -10.039 1 98.88 105 THR A O 1
ATOM 799 N N . TYR A 1 106 ? 1.244 -20.516 -11.211 1 98.94 106 TYR A N 1
ATOM 800 C CA . TYR A 1 106 ? 0.861 -21.047 -12.516 1 98.94 106 TYR A CA 1
ATOM 801 C C . TYR A 1 106 ? 2.004 -20.906 -13.508 1 98.94 106 TYR A C 1
ATOM 803 O O . TYR A 1 106 ? 2.941 -20.141 -13.289 1 98.94 106 TYR A O 1
ATOM 811 N N . ILE A 1 107 ? 1.866 -21.688 -14.617 1 98.88 107 ILE A N 1
ATOM 812 C CA . ILE A 1 107 ? 2.832 -21.625 -15.711 1 98.88 107 ILE A CA 1
ATOM 813 C C . ILE A 1 107 ? 2.096 -21.609 -17.047 1 98.88 107 ILE A C 1
ATOM 815 O O . ILE A 1 107 ? 1.007 -22.172 -17.172 1 98.88 107 ILE A O 1
ATOM 819 N N . ALA A 1 108 ? 2.662 -20.906 -18.031 1 98.88 108 ALA A N 1
ATOM 820 C CA . ALA A 1 108 ? 2.162 -20.844 -19.391 1 98.88 108 ALA A CA 1
ATOM 821 C C . ALA A 1 108 ? 3.314 -20.781 -20.391 1 98.88 108 ALA A C 1
ATOM 823 O O . ALA A 1 108 ? 4.422 -20.359 -20.047 1 98.88 108 ALA A O 1
ATOM 824 N N . PRO A 1 109 ? 3.047 -21.219 -21.688 1 98.5 109 PRO A N 1
ATOM 825 C CA . PRO A 1 109 ? 4.043 -20.891 -22.719 1 98.5 109 PRO A CA 1
ATOM 826 C C . PRO A 1 109 ? 4.309 -19.391 -22.812 1 98.5 109 PRO A C 1
ATOM 828 O O . PRO A 1 109 ? 3.408 -18.578 -22.562 1 98.5 109 PRO A O 1
ATOM 831 N N . TYR A 1 110 ? 5.496 -19.078 -23.125 1 98.75 110 TYR A N 1
ATOM 832 C CA . TYR A 1 110 ? 5.84 -17.672 -23.297 1 98.75 110 TYR A CA 1
ATOM 833 C C . TYR A 1 110 ? 4.93 -17.016 -24.328 1 98.75 110 TYR A C 1
ATOM 835 O O . TYR A 1 110 ? 4.598 -17.609 -25.359 1 98.75 110 TYR A O 1
ATOM 843 N N . THR A 1 111 ? 4.5 -15.797 -24.125 1 98.62 111 THR A N 1
ATOM 844 C CA . THR A 1 111 ? 3.789 -14.914 -25.047 1 98.62 111 THR A CA 1
ATOM 845 C C . THR A 1 111 ? 4.254 -13.477 -24.875 1 98.62 111 THR A C 1
ATOM 847 O O . THR A 1 111 ? 4.637 -13.062 -23.781 1 98.62 111 THR A O 1
ATOM 850 N N . GLU A 1 112 ? 4.176 -12.719 -25.953 1 98.25 112 GLU A N 1
ATOM 851 C CA . GLU A 1 112 ? 4.465 -11.289 -25.875 1 98.25 112 GLU A CA 1
ATOM 852 C C . GLU A 1 112 ? 3.268 -10.516 -25.344 1 98.25 112 GLU A C 1
ATOM 854 O O . GLU A 1 112 ? 3.396 -9.344 -24.969 1 98.25 112 GLU A O 1
ATOM 859 N N . GLY A 1 113 ? 2.162 -11.195 -25.281 1 98.31 113 GLY A N 1
ATOM 860 C CA . GLY A 1 113 ? 0.957 -10.547 -24.781 1 98.31 113 GLY A CA 1
ATOM 861 C C . GLY A 1 113 ? 0.908 -10.453 -23.281 1 98.31 113 GLY A C 1
ATOM 862 O O . GLY A 1 113 ? 1.899 -10.727 -22.594 1 98.31 113 GLY A O 1
ATOM 863 N N . ASN A 1 114 ? -0.217 -10.062 -22.688 1 98.25 114 ASN A N 1
ATOM 864 C CA . ASN A 1 114 ? -0.354 -9.773 -21.266 1 98.25 114 ASN A CA 1
ATOM 865 C C . ASN A 1 114 ? -0.716 -11.023 -20.469 1 98.25 114 ASN A C 1
ATOM 867 O O . ASN A 1 114 ? -1.025 -10.945 -19.281 1 98.25 114 ASN A O 1
ATOM 871 N N . GLY A 1 115 ? -0.823 -12.148 -21.109 1 98.06 115 GLY A N 1
ATOM 872 C CA . GLY A 1 115 ? -1.103 -13.406 -20.438 1 98.06 115 GLY A CA 1
ATOM 873 C C . GLY A 1 115 ? -2.586 -13.68 -20.266 1 98.06 115 GLY A C 1
ATOM 874 O O . GLY A 1 115 ? -2.977 -14.727 -19.766 1 98.06 115 GLY A O 1
ATOM 875 N N . ALA A 1 116 ? -3.424 -12.75 -20.656 1 97.94 116 ALA A N 1
ATOM 876 C CA . ALA A 1 116 ? -4.855 -13.031 -20.594 1 97.94 116 ALA A CA 1
ATOM 877 C C . ALA A 1 116 ? -5.25 -14.102 -21.609 1 97.94 116 ALA A C 1
ATOM 879 O O . ALA A 1 116 ? -4.715 -14.141 -22.719 1 97.94 116 ALA A O 1
ATOM 880 N N . GLY A 1 117 ? -6.172 -14.992 -21.219 1 97.88 117 GLY A N 1
ATOM 881 C CA . GLY A 1 117 ? -6.645 -16.062 -22.078 1 97.88 117 GLY A CA 1
ATOM 882 C C . GLY A 1 117 ? -6.406 -17.453 -21.5 1 97.88 117 GLY A C 1
ATOM 883 O O . GLY A 1 117 ? -5.922 -17.578 -20.375 1 97.88 117 GLY A O 1
ATOM 884 N N . PRO A 1 118 ? -6.801 -18.5 -22.234 1 98.69 118 PRO A N 1
ATOM 885 C CA . PRO A 1 118 ? -6.734 -19.891 -21.766 1 98.69 118 PRO A CA 1
ATOM 886 C C . PRO A 1 118 ? -5.367 -20.531 -22 1 98.69 118 PRO A C 1
ATOM 888 O O . PRO A 1 118 ? -5.23 -21.406 -22.859 1 98.69 118 PRO A O 1
ATOM 891 N N . ILE A 1 119 ? -4.367 -20.188 -21.156 1 98.75 119 ILE A N 1
ATOM 892 C CA . ILE A 1 119 ? -3.027 -20.688 -21.453 1 98.75 119 ILE A CA 1
ATOM 893 C C . ILE A 1 119 ? -2.371 -21.203 -20.172 1 98.75 119 ILE A C 1
ATOM 895 O O . ILE A 1 119 ? -1.246 -21.703 -20.219 1 98.75 119 ILE A O 1
ATOM 899 N N . TRP A 1 120 ? -3.006 -21.125 -19.047 1 98.88 120 TRP A N 1
ATOM 900 C CA . TRP A 1 120 ? -2.314 -21.297 -17.766 1 98.88 120 TRP A CA 1
ATOM 901 C C . TRP A 1 120 ? -2.562 -22.688 -17.203 1 98.88 120 TRP A C 1
ATOM 903 O O . TRP A 1 120 ? -3.65 -23.25 -17.359 1 98.88 120 TRP A O 1
ATOM 913 N N . SER A 1 121 ? -1.601 -23.266 -16.5 1 98.88 121 SER A N 1
ATOM 914 C CA . SER A 1 121 ? -1.676 -24.469 -15.688 1 98.88 121 SER A CA 1
ATOM 915 C C . SER A 1 121 ? -1.114 -24.234 -14.289 1 98.88 121 SER A C 1
ATOM 917 O O . SER A 1 121 ? -0.062 -23.625 -14.133 1 98.88 121 SER A O 1
ATOM 919 N N . LYS A 1 122 ? -1.797 -24.719 -13.258 1 98.75 122 LYS A N 1
ATOM 920 C CA . LYS A 1 122 ? -1.347 -24.547 -11.883 1 98.75 122 LYS A CA 1
ATOM 921 C C . LYS A 1 122 ? -0.233 -25.516 -11.531 1 98.75 122 LYS A C 1
ATOM 923 O O . LYS A 1 122 ? -0.389 -26.734 -11.703 1 98.75 122 LYS A O 1
ATOM 928 N N . ILE A 1 123 ? 0.823 -24.969 -10.961 1 98.62 123 ILE A N 1
ATOM 929 C CA . ILE A 1 123 ? 1.935 -25.891 -10.734 1 98.62 123 ILE A CA 1
ATOM 930 C C . ILE A 1 123 ? 2.299 -25.891 -9.25 1 98.62 123 ILE A C 1
ATOM 932 O O . ILE A 1 123 ? 3.055 -26.766 -8.797 1 98.62 123 ILE A O 1
ATOM 936 N N . ALA A 1 124 ? 1.813 -25.047 -8.477 1 98.38 124 ALA A N 1
ATOM 937 C CA . ALA A 1 124 ? 2.029 -25.047 -7.027 1 98.38 124 ALA A CA 1
ATOM 938 C C . ALA A 1 124 ? 0.925 -24.266 -6.312 1 98.38 124 ALA A C 1
ATOM 940 O O . ALA A 1 124 ? 0.293 -23.391 -6.898 1 98.38 124 ALA A O 1
ATOM 941 N N . GLN A 1 125 ? 0.748 -24.609 -5.094 1 98.19 125 GLN A N 1
ATOM 942 C CA . GLN A 1 125 ? -0.279 -24 -4.254 1 98.19 125 GLN A CA 1
ATOM 943 C C . GLN A 1 125 ? 0.079 -24.125 -2.775 1 98.19 125 GLN A C 1
ATOM 945 O O . GLN A 1 125 ? 0.497 -25.188 -2.314 1 98.19 125 GLN A O 1
ATOM 950 N N . GLU A 1 126 ? 0.042 -22.969 -2.045 1 98.12 126 GLU A N 1
ATOM 951 C CA . GLU A 1 126 ? -0.002 -22.906 -0.586 1 98.12 126 GLU A CA 1
ATOM 952 C C . GLU A 1 126 ? -1.211 -22.109 -0.109 1 98.12 126 GLU A C 1
ATOM 954 O O . GLU A 1 126 ? -1.563 -21.094 -0.707 1 98.12 126 GLU A O 1
ATOM 959 N N . ASP A 1 127 ? -1.841 -22.609 0.89 1 97.75 127 ASP A N 1
ATOM 960 C CA . ASP A 1 127 ? -3.07 -21.953 1.327 1 97.75 127 ASP A CA 1
ATOM 961 C C . ASP A 1 127 ? -3.174 -21.938 2.85 1 97.75 127 ASP A C 1
ATOM 963 O O . ASP A 1 127 ? -2.369 -21.297 3.525 1 97.75 127 ASP A O 1
ATOM 967 N N . PHE A 1 128 ? -4.219 -22.531 3.484 1 98.06 128 PHE A N 1
ATOM 968 C CA . PHE A 1 128 ? -4.395 -22.594 4.93 1 98.06 128 PHE A CA 1
ATOM 969 C C . PHE A 1 128 ? -4.07 -23.984 5.453 1 98.06 128 PHE A C 1
ATOM 971 O O . PHE A 1 128 ? -4.793 -24.938 5.168 1 98.06 128 PHE A O 1
ATOM 978 N N . GLU A 1 129 ? -2.953 -24.094 6.133 1 95.75 129 GLU A N 1
ATOM 979 C CA . GLU A 1 129 ? -2.502 -25.375 6.648 1 95.75 129 GLU A CA 1
ATOM 980 C C . GLU A 1 129 ? -2.031 -25.266 8.094 1 95.75 129 GLU A C 1
ATOM 982 O O . GLU A 1 129 ? -1.236 -24.375 8.422 1 95.75 129 GLU A O 1
ATOM 987 N N . ASN A 1 130 ? -2.57 -26.188 9.008 1 94.25 130 ASN A N 1
ATOM 988 C CA . ASN A 1 130 ? -2.178 -26.25 10.414 1 94.25 130 ASN A CA 1
ATOM 989 C C . ASN A 1 130 ? -2.354 -24.891 11.094 1 94.25 130 ASN A C 1
ATOM 991 O O . ASN A 1 130 ? -1.465 -24.422 11.812 1 94.25 130 ASN A O 1
ATOM 995 N N . GLY A 1 131 ? -3.344 -24.203 10.75 1 94.62 131 GLY A N 1
ATOM 996 C CA . GLY A 1 131 ? -3.691 -22.953 11.414 1 94.62 131 GLY A CA 1
ATOM 997 C C . GLY A 1 131 ? -2.926 -21.75 10.875 1 94.62 131 GLY A C 1
ATOM 998 O O . GLY A 1 131 ? -2.979 -20.672 11.453 1 94.62 131 GLY A O 1
ATOM 999 N N . GLN A 1 132 ? -2.221 -21.922 9.742 1 97.06 132 GLN A N 1
ATOM 1000 C CA . GLN A 1 132 ? -1.403 -20.828 9.227 1 97.06 132 GLN A CA 1
ATOM 1001 C C . GLN A 1 132 ? -1.681 -20.578 7.75 1 97.06 132 GLN A C 1
ATOM 1003 O O . GLN A 1 132 ? -1.748 -21.516 6.957 1 97.06 132 GLN A O 1
ATOM 1008 N N . TRP A 1 133 ? -1.855 -19.328 7.449 1 98.25 133 TRP A N 1
ATOM 1009 C CA . TRP A 1 133 ? -2.053 -18.922 6.062 1 98.25 133 TRP A CA 1
ATOM 1010 C C . TRP A 1 133 ? -0.722 -18.859 5.32 1 98.25 133 TRP A C 1
ATOM 1012 O O . TRP A 1 133 ? 0.304 -18.484 5.898 1 98.25 133 TRP A O 1
ATOM 1022 N N . ALA A 1 134 ? -0.773 -19.062 4 1 98.69 134 ALA A N 1
ATOM 1023 C CA . ALA A 1 134 ? 0.406 -19.047 3.139 1 98.69 134 ALA A CA 1
ATOM 1024 C C . ALA A 1 134 ? 1.104 -17.688 3.193 1 98.69 134 ALA A C 1
ATOM 1026 O O . ALA A 1 134 ? 2.336 -17.625 3.211 1 98.69 134 ALA A O 1
ATOM 1027 N N . THR A 1 135 ? 0.366 -16.609 3.248 1 97.94 135 THR A N 1
ATOM 1028 C CA . THR A 1 135 ? 0.97 -15.281 3.258 1 97.94 135 THR A CA 1
ATOM 1029 C C . THR A 1 135 ? 1.722 -15.039 4.562 1 97.94 135 THR A C 1
ATOM 1031 O O . THR A 1 135 ? 2.734 -14.336 4.582 1 97.94 135 THR A O 1
ATOM 1034 N N . ILE A 1 136 ? 1.254 -15.57 5.656 1 97.69 136 ILE A N 1
ATOM 1035 C CA . ILE A 1 136 ? 1.963 -15.438 6.926 1 97.69 136 ILE A CA 1
ATOM 1036 C C . ILE A 1 136 ? 3.27 -16.219 6.871 1 97.69 136 ILE A C 1
ATOM 1038 O O . ILE A 1 136 ? 4.312 -15.742 7.312 1 97.69 136 ILE A O 1
ATOM 1042 N N . LYS A 1 137 ? 3.174 -17.438 6.355 1 98.5 137 LYS A N 1
ATOM 1043 C CA . LYS A 1 137 ? 4.391 -18.234 6.16 1 98.5 137 LYS A CA 1
ATOM 1044 C C . LYS A 1 137 ? 5.398 -17.469 5.301 1 98.5 137 LYS A C 1
ATOM 1046 O O . LYS A 1 137 ? 6.602 -17.5 5.582 1 98.5 137 LYS A O 1
ATOM 1051 N N . MET A 1 138 ? 4.969 -16.859 4.234 1 98.5 138 MET A N 1
ATOM 1052 C CA . MET A 1 138 ? 5.836 -16.062 3.365 1 98.5 138 MET A CA 1
ATOM 1053 C C . MET A 1 138 ? 6.508 -14.938 4.145 1 98.5 138 MET A C 1
ATOM 1055 O O . MET A 1 138 ? 7.707 -14.695 3.99 1 98.5 138 MET A O 1
ATOM 1059 N N . ILE A 1 139 ? 5.742 -14.195 4.953 1 97.38 139 ILE A N 1
ATOM 1060 C CA . ILE A 1 139 ? 6.293 -13.117 5.762 1 97.38 139 ILE A CA 1
ATOM 1061 C C . ILE A 1 139 ? 7.406 -13.664 6.656 1 97.38 139 ILE A C 1
ATOM 1063 O O . ILE A 1 139 ? 8.492 -13.078 6.734 1 97.38 139 ILE A O 1
ATOM 1067 N N . GLU A 1 140 ? 7.176 -14.742 7.309 1 97.69 140 GLU A N 1
ATOM 1068 C CA . GLU A 1 140 ? 8.148 -15.359 8.211 1 97.69 140 GLU A CA 1
ATOM 1069 C C . GLU A 1 140 ? 9.375 -15.844 7.445 1 97.69 140 GLU A C 1
ATOM 1071 O O . GLU A 1 140 ? 10.461 -15.969 8.023 1 97.69 140 GLU A O 1
ATOM 1076 N N . ASN A 1 141 ? 9.195 -16.094 6.184 1 98.25 141 ASN A N 1
ATOM 1077 C CA . ASN A 1 141 ? 10.281 -16.578 5.344 1 98.25 141 ASN A CA 1
ATOM 1078 C C . ASN A 1 141 ? 10.969 -15.445 4.59 1 98.25 141 ASN A C 1
ATOM 1080 O O . ASN A 1 141 ? 11.484 -15.648 3.49 1 98.25 141 ASN A O 1
ATOM 1084 N N . GLY A 1 142 ? 10.875 -14.242 5.062 1 97.5 142 GLY A N 1
ATOM 1085 C CA . GLY A 1 142 ? 11.57 -13.109 4.469 1 97.5 142 GLY A CA 1
ATOM 1086 C C . GLY A 1 142 ? 11.016 -12.719 3.111 1 97.5 142 GLY A C 1
ATOM 1087 O O . GLY A 1 142 ? 11.75 -12.234 2.252 1 97.5 142 GLY A O 1
ATOM 1088 N N . GLY A 1 143 ? 9.812 -13.039 2.816 1 98.31 143 GLY A N 1
ATOM 1089 C CA . GLY A 1 143 ? 9.141 -12.664 1.58 1 98.31 143 GLY A CA 1
ATOM 1090 C C . GLY A 1 143 ? 9.227 -13.742 0.512 1 98.31 143 GLY A C 1
ATOM 1091 O O . GLY A 1 143 ? 8.641 -13.602 -0.563 1 98.31 143 GLY A O 1
ATOM 1092 N N . LYS A 1 144 ? 9.852 -14.852 0.806 1 98.69 144 LYS A N 1
ATOM 1093 C CA . LYS A 1 144 ? 10.117 -15.867 -0.21 1 98.69 144 LYS A CA 1
ATOM 1094 C C . LYS A 1 144 ? 8.992 -16.906 -0.257 1 98.69 144 LYS A C 1
ATOM 1096 O O . LYS A 1 144 ? 8.492 -17.328 0.785 1 98.69 144 LYS A O 1
ATOM 1101 N N . VAL A 1 145 ? 8.602 -17.25 -1.383 1 98.81 145 VAL A N 1
ATOM 1102 C CA . VAL A 1 145 ? 7.719 -18.375 -1.672 1 98.81 145 VAL A CA 1
ATOM 1103 C C . VAL A 1 145 ? 8.484 -19.453 -2.432 1 98.81 145 VAL A C 1
ATOM 1105 O O . VAL A 1 145 ? 8.914 -19.234 -3.566 1 98.81 145 VAL A O 1
ATOM 1108 N N . ASP A 1 146 ? 8.602 -20.594 -1.798 1 98.81 146 ASP A N 1
ATOM 1109 C CA . ASP A 1 146 ? 9.359 -21.688 -2.387 1 98.81 146 ASP A CA 1
ATOM 1110 C C . ASP A 1 146 ? 8.438 -22.656 -3.119 1 98.81 146 ASP A C 1
ATOM 1112 O O . ASP A 1 146 ? 7.348 -22.969 -2.635 1 98.81 146 ASP A O 1
ATOM 1116 N N . PHE A 1 147 ? 8.93 -23.141 -4.246 1 98.75 147 PHE A N 1
ATOM 1117 C CA . PHE A 1 147 ? 8.227 -24.172 -4.996 1 98.75 147 PHE A CA 1
ATOM 1118 C C . PHE A 1 147 ? 9.172 -24.859 -5.977 1 98.75 147 PHE A C 1
ATOM 1120 O O . PHE A 1 147 ? 10.258 -24.359 -6.258 1 98.75 147 PHE A O 1
ATOM 1127 N N . SER A 1 148 ? 8.742 -25.969 -6.5 1 97.88 148 SER A N 1
ATOM 1128 C CA . SER A 1 148 ? 9.531 -26.703 -7.477 1 97.88 148 SER A CA 1
ATOM 1129 C C . SER A 1 148 ? 8.906 -26.625 -8.867 1 97.88 148 SER A C 1
ATOM 1131 O O . SER A 1 148 ? 7.68 -26.703 -9.008 1 97.88 148 SER A O 1
ATOM 1133 N N . LEU A 1 149 ? 9.789 -26.469 -9.852 1 98.06 149 LEU A N 1
ATOM 1134 C CA . LEU A 1 149 ? 9.305 -26.688 -11.211 1 98.06 149 LEU A CA 1
ATOM 1135 C C . LEU A 1 149 ? 9.023 -28.172 -11.461 1 98.06 149 LEU A C 1
ATOM 1137 O O . LEU A 1 149 ? 9.773 -29.031 -11.008 1 98.06 149 LEU A O 1
ATOM 1141 N N . PR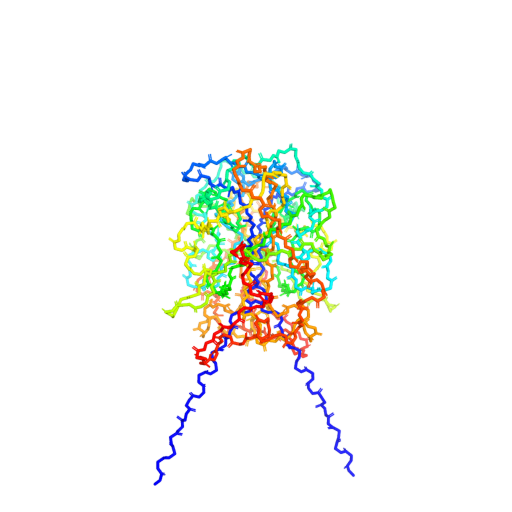O A 1 150 ? 8.008 -28.422 -12.234 1 97.62 150 PRO A N 1
ATOM 1142 C CA . PRO A 1 150 ? 7.762 -29.844 -12.547 1 97.62 150 PRO A CA 1
ATOM 1143 C C . PRO A 1 150 ? 8.953 -30.516 -13.219 1 97.62 150 PRO A C 1
ATOM 1145 O O . PRO A 1 150 ? 9.516 -29.969 -14.172 1 97.62 150 PRO A O 1
ATOM 1148 N N . LYS A 1 151 ? 9.266 -31.719 -12.789 1 96.62 151 LYS A N 1
ATOM 1149 C CA . LYS A 1 151 ? 10.438 -32.438 -13.289 1 96.62 151 LYS A CA 1
ATOM 1150 C C . LYS A 1 151 ? 10.25 -32.844 -14.75 1 96.62 151 LYS A C 1
ATOM 1152 O O . LYS A 1 151 ? 11.227 -33 -15.484 1 96.62 151 LYS A O 1
ATOM 1157 N N . SER A 1 152 ? 9.062 -33 -15.18 1 97.06 152 SER A N 1
ATOM 1158 C CA . SER A 1 152 ? 8.766 -33.5 -16.516 1 97.06 152 SER A CA 1
ATOM 1159 C C . SER A 1 152 ? 8.625 -32.344 -17.516 1 97.06 152 SER A C 1
ATOM 1161 O O . SER A 1 152 ? 8.367 -32.594 -18.703 1 97.06 152 SER A O 1
ATOM 1163 N N . LEU A 1 153 ? 8.727 -31.109 -17.062 1 98.19 153 LEU A N 1
ATOM 1164 C CA . LEU A 1 153 ? 8.453 -29.953 -17.906 1 98.19 153 LEU A CA 1
ATOM 1165 C C . LEU A 1 153 ? 9.391 -29.906 -19.109 1 98.19 153 LEU A C 1
ATOM 1167 O O . LEU A 1 153 ? 10.602 -30.078 -18.953 1 98.19 153 LEU A O 1
ATOM 1171 N N . ALA A 1 154 ? 8.906 -29.734 -20.312 1 98.38 154 ALA A N 1
ATOM 1172 C CA . ALA A 1 154 ? 9.688 -29.641 -21.547 1 98.38 154 ALA A CA 1
ATOM 1173 C C . 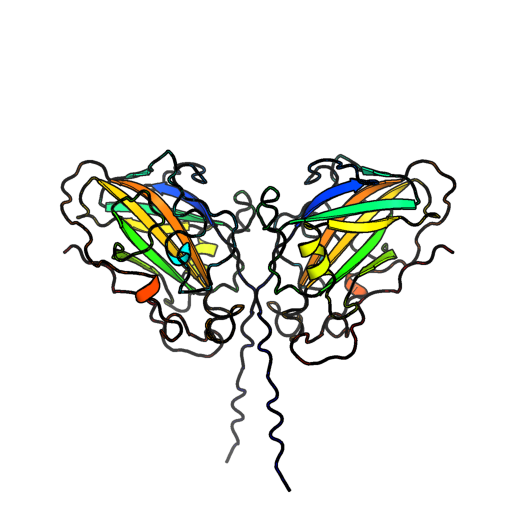ALA A 1 154 ? 10.539 -28.375 -21.578 1 98.38 154 ALA A C 1
ATOM 1175 O O . ALA A 1 154 ? 10.156 -27.344 -21 1 98.38 154 ALA A O 1
ATOM 1176 N N . PRO A 1 155 ? 11.742 -28.438 -22.266 1 98.69 155 PRO A N 1
ATOM 1177 C CA . PRO A 1 155 ? 12.516 -27.219 -22.469 1 98.69 155 PRO A CA 1
ATOM 1178 C C . PRO A 1 155 ? 11.734 -26.156 -23.25 1 98.69 155 PRO A C 1
ATOM 1180 O O . PRO A 1 155 ? 10.844 -26.5 -24.031 1 98.69 155 PRO A O 1
ATOM 1183 N N . GLY A 1 156 ? 12.047 -24.906 -23.047 1 98.75 156 GLY A N 1
ATOM 1184 C CA . GLY A 1 156 ? 11.406 -23.797 -23.75 1 98.75 156 GLY A CA 1
ATOM 1185 C C . GLY A 1 156 ? 11.273 -22.547 -22.906 1 98.75 156 GLY A C 1
ATOM 1186 O O . GLY A 1 156 ? 11.773 -22.5 -21.781 1 98.75 156 GLY A O 1
ATOM 1187 N N . GLN A 1 157 ? 10.656 -21.547 -23.469 1 98.88 157 GLN A N 1
ATOM 1188 C CA . GLN A 1 157 ? 10.383 -20.297 -22.75 1 98.88 157 GLN A CA 1
ATOM 1189 C C . GLN A 1 157 ? 8.969 -20.281 -22.188 1 98.88 157 GLN A C 1
ATOM 1191 O O . GLN A 1 157 ? 8.023 -20.719 -22.844 1 98.88 157 GLN A O 1
ATOM 1196 N N . TYR A 1 158 ? 8.875 -19.844 -20.953 1 98.94 158 TYR A N 1
ATOM 1197 C CA . TYR A 1 158 ? 7.609 -19.844 -20.234 1 98.94 158 TYR A CA 1
ATOM 1198 C C . TYR A 1 158 ? 7.418 -18.531 -19.484 1 98.94 158 TYR A C 1
ATOM 1200 O O . TYR A 1 158 ? 8.375 -17.766 -19.281 1 98.94 158 TYR A O 1
ATOM 1208 N N . LEU A 1 159 ? 6.199 -18.219 -19.125 1 98.94 159 LEU A N 1
ATOM 1209 C CA . LEU A 1 159 ? 5.844 -17.312 -18.031 1 98.94 159 LEU A CA 1
ATOM 1210 C C . LEU A 1 159 ? 5.445 -18.094 -16.781 1 98.94 159 LEU A C 1
ATOM 1212 O O . LEU A 1 159 ? 4.656 -19.047 -16.859 1 98.94 159 LEU A O 1
ATOM 1216 N N . ILE A 1 160 ? 6.031 -17.797 -15.695 1 98.94 160 ILE A N 1
ATOM 1217 C CA . ILE A 1 160 ? 5.516 -18.266 -14.406 1 98.94 160 ILE A CA 1
ATOM 1218 C C . ILE A 1 160 ? 4.789 -17.125 -13.695 1 98.94 160 ILE A C 1
ATOM 1220 O O . ILE A 1 160 ? 5.348 -16.047 -13.523 1 98.94 160 ILE A O 1
ATOM 1224 N N . ARG A 1 161 ? 3.564 -17.344 -13.391 1 98.88 161 ARG A N 1
ATOM 1225 C CA . ARG A 1 161 ? 2.699 -16.406 -12.68 1 98.88 161 ARG A CA 1
ATOM 1226 C C . ARG A 1 161 ? 2.512 -16.828 -11.227 1 98.88 161 ARG A C 1
ATOM 1228 O O . ARG A 1 161 ? 2.094 -17.953 -10.945 1 98.88 161 ARG A O 1
ATOM 1235 N N . GLN A 1 162 ? 2.859 -16 -10.32 1 98.88 162 GLN A N 1
ATOM 1236 C CA . GLN A 1 162 ? 2.525 -16.203 -8.914 1 98.88 162 GLN A CA 1
ATOM 1237 C C . GLN A 1 162 ? 1.609 -15.102 -8.398 1 98.88 162 GLN A C 1
ATOM 1239 O O . GLN A 1 162 ? 1.741 -13.945 -8.789 1 98.88 162 GLN A O 1
ATOM 1244 N N . GLU A 1 163 ? 0.722 -15.516 -7.551 1 98.5 163 GLU A N 1
ATOM 1245 C CA . GLU A 1 163 ? -0.292 -14.602 -7.027 1 98.5 163 GLU A CA 1
ATOM 1246 C C . GLU A 1 163 ? -0.407 -14.719 -5.512 1 98.5 163 GLU A C 1
ATOM 1248 O O . GLU A 1 163 ? -0.531 -15.82 -4.973 1 98.5 163 GLU A O 1
ATOM 1253 N N . LEU A 1 164 ? -0.294 -13.586 -4.797 1 98.38 164 LEU A N 1
ATOM 1254 C CA . LEU A 1 164 ? -0.852 -13.5 -3.451 1 98.38 164 LEU A CA 1
ATOM 1255 C C . LEU A 1 164 ? -2.348 -13.203 -3.502 1 98.38 164 LEU A C 1
ATOM 1257 O O . LEU A 1 164 ? -2.77 -12.227 -4.121 1 98.38 164 LEU A O 1
ATOM 1261 N N . LEU A 1 165 ? -3.152 -14.055 -2.975 1 97.94 165 LEU A N 1
ATOM 1262 C CA . LEU A 1 165 ? -4.594 -13.852 -2.893 1 97.94 165 LEU A CA 1
ATOM 1263 C C . LEU A 1 165 ? -5.02 -13.555 -1.458 1 97.94 165 LEU A C 1
ATOM 1265 O O . LEU A 1 165 ? -5.289 -14.477 -0.684 1 97.94 165 LEU A O 1
ATOM 1269 N N . ALA A 1 166 ? -5.086 -12.312 -1.126 1 95.44 166 ALA A N 1
ATOM 1270 C CA . ALA A 1 166 ? -5.426 -11.875 0.225 1 95.44 166 ALA A CA 1
ATOM 1271 C C . ALA A 1 166 ? -6.938 -11.828 0.424 1 95.44 166 ALA A C 1
ATOM 1273 O O . ALA A 1 166 ? -7.668 -11.344 -0.444 1 95.44 166 ALA A O 1
ATOM 1274 N N . LEU A 1 167 ? -7.418 -12.258 1.638 1 94.88 167 LEU A N 1
ATOM 1275 C CA . LEU A 1 167 ? -8.844 -12.523 1.806 1 94.88 167 LEU A CA 1
ATOM 1276 C C . LEU A 1 167 ? -9.422 -11.695 2.951 1 94.88 167 LEU A C 1
ATOM 1278 O O . LEU A 1 167 ? -10.578 -11.867 3.326 1 94.88 167 LEU A O 1
ATOM 1282 N N . HIS A 1 168 ? -8.656 -10.766 3.467 1 87.25 168 HIS A N 1
ATOM 1283 C CA . HIS A 1 168 ? -9.07 -10.039 4.664 1 87.25 168 HIS A CA 1
ATOM 1284 C C . HIS A 1 168 ? -10.305 -9.195 4.398 1 87.25 168 HIS A C 1
ATOM 1286 O O . HIS A 1 168 ? -11.008 -8.797 5.336 1 87.25 168 HIS A O 1
ATOM 1292 N N . MET A 1 169 ? -10.57 -8.906 3.139 1 83.56 169 MET A N 1
ATOM 1293 C CA . MET A 1 169 ? -11.781 -8.156 2.799 1 83.56 169 MET A CA 1
ATOM 1294 C C . MET A 1 169 ? -12.734 -9.016 1.971 1 83.56 169 MET A C 1
ATOM 1296 O O . MET A 1 169 ? -13.648 -8.492 1.331 1 83.56 169 MET A O 1
ATOM 1300 N N . ALA A 1 170 ? -12.547 -10.273 1.913 1 92.19 170 ALA A N 1
ATOM 1301 C CA . ALA A 1 170 ? -13.305 -11.18 1.05 1 92.19 170 ALA A CA 1
ATOM 1302 C C . ALA A 1 170 ? -14.586 -11.641 1.731 1 92.19 170 ALA A C 1
ATOM 1304 O O . ALA A 1 170 ? -15.258 -12.555 1.25 1 92.19 170 ALA A O 1
ATOM 1305 N N . ASP A 1 171 ? -14.93 -11.086 2.926 1 89.19 171 ASP A N 1
ATOM 1306 C CA . ASP A 1 171 ? -16.234 -11.312 3.521 1 89.19 171 ASP A CA 1
ATOM 1307 C C . ASP A 1 171 ? -17.328 -10.586 2.738 1 89.19 171 ASP A C 1
ATOM 1309 O O . ASP A 1 171 ? -18.516 -10.789 2.982 1 89.19 171 ASP A O 1
ATOM 1313 N N . THR A 1 172 ? -16.938 -9.711 1.821 1 87.19 172 THR A N 1
ATOM 1314 C CA . THR A 1 172 ? -17.781 -9.039 0.844 1 87.19 172 THR A CA 1
ATOM 1315 C C . THR A 1 172 ? -17.359 -9.383 -0.578 1 87.19 172 THR A C 1
ATOM 1317 O O . THR A 1 172 ? -16.156 -9.445 -0.871 1 87.19 172 THR A O 1
ATOM 1320 N N . ARG A 1 173 ? -18.328 -9.609 -1.462 1 94.19 173 ARG A N 1
ATOM 1321 C CA . ARG A 1 173 ? -18 -9.891 -2.854 1 94.19 173 ARG A CA 1
ATOM 1322 C C . ARG A 1 173 ? -17.516 -8.633 -3.564 1 94.19 173 ARG A C 1
ATOM 1324 O O . ARG A 1 173 ? -18.062 -7.547 -3.354 1 94.19 173 ARG A O 1
ATOM 1331 N N . GLY A 1 174 ? -16.562 -8.883 -4.461 1 91.06 174 GLY A N 1
ATOM 1332 C CA . GLY A 1 174 ? -15.969 -7.75 -5.164 1 91.06 174 GLY A CA 1
ATOM 1333 C C . GLY A 1 174 ? -16.922 -7.109 -6.156 1 91.06 174 GLY A C 1
ATOM 1334 O O . GLY A 1 174 ? -16.766 -5.941 -6.512 1 91.06 174 GLY A O 1
ATOM 1335 N N . ASP A 1 175 ? -17.922 -7.855 -6.664 1 94.31 175 ASP A N 1
ATOM 1336 C CA . ASP A 1 175 ? -18.875 -7.289 -7.602 1 94.31 175 ASP A CA 1
ATOM 1337 C C . ASP A 1 175 ? -19.969 -6.504 -6.867 1 94.31 175 ASP A C 1
ATOM 1339 O O . ASP A 1 175 ? -20.719 -5.742 -7.484 1 94.31 175 ASP A O 1
ATOM 1343 N N . GLU A 1 176 ? -20.109 -6.656 -5.551 1 90.62 176 GLU A N 1
ATOM 1344 C CA . GLU A 1 176 ? -21.016 -5.871 -4.719 1 90.62 176 GLU A CA 1
ATOM 1345 C C . GLU A 1 176 ? -20.344 -4.574 -4.258 1 90.62 176 GLU A C 1
ATOM 1347 O O . GLU A 1 176 ? -21 -3.527 -4.195 1 90.62 176 GLU A O 1
ATOM 1352 N N . ASP A 1 177 ? -19.094 -4.648 -3.914 1 83.31 177 ASP A N 1
ATOM 1353 C CA . ASP A 1 177 ? -18.281 -3.502 -3.527 1 83.31 177 ASP A CA 1
ATOM 1354 C C . ASP A 1 177 ? -16.891 -3.58 -4.152 1 83.31 177 ASP A C 1
ATOM 1356 O O . ASP A 1 177 ? -16.062 -4.371 -3.717 1 83.31 177 ASP A O 1
ATOM 1360 N N . PRO A 1 178 ? -16.656 -2.686 -5.172 1 84.06 178 PRO A N 1
ATOM 1361 C CA . PRO A 1 178 ? -15.383 -2.791 -5.891 1 84.06 178 PRO A CA 1
ATOM 1362 C C . PRO A 1 178 ? -14.188 -2.438 -5.02 1 84.06 178 PRO A C 1
ATOM 1364 O O . PRO A 1 178 ? -13.039 -2.684 -5.406 1 84.06 178 PRO A O 1
ATOM 1367 N N . ASN A 1 179 ? -14.383 -1.928 -3.902 1 76.19 179 ASN A N 1
ATOM 1368 C CA . ASN A 1 179 ? -13.297 -1.568 -2.994 1 76.19 179 ASN A CA 1
ATOM 1369 C C . ASN A 1 179 ? -13.062 -2.648 -1.94 1 76.19 179 ASN A C 1
ATOM 1371 O O . ASN A 1 179 ? -12.203 -2.5 -1.071 1 76.19 179 ASN A O 1
ATOM 1375 N N . ARG A 1 180 ? -13.82 -3.682 -1.944 1 81.62 180 ARG A N 1
ATOM 1376 C CA . ARG A 1 180 ? -13.664 -4.828 -1.055 1 81.62 180 ARG A CA 1
ATOM 1377 C C . ARG A 1 180 ? -13.438 -6.109 -1.85 1 81.62 180 ARG A C 1
ATOM 1379 O O . ARG A 1 180 ? -12.922 -6.07 -2.969 1 81.62 180 ARG A O 1
ATOM 1386 N N . GLY A 1 181 ? -13.609 -7.262 -1.209 1 89.56 181 GLY A N 1
ATOM 1387 C CA . GLY A 1 181 ? -13.375 -8.539 -1.865 1 89.56 181 GLY A CA 1
ATOM 1388 C C . GLY A 1 181 ? -11.93 -9 -1.773 1 89.56 181 GLY A C 1
ATOM 1389 O O . GLY A 1 181 ? -11.117 -8.375 -1.089 1 89.56 181 GLY A O 1
ATOM 1390 N N . ALA A 1 182 ? -11.766 -10.148 -2.41 1 94.5 182 ALA A N 1
ATOM 1391 C CA . ALA A 1 182 ? -10.414 -10.703 -2.465 1 94.5 182 ALA A CA 1
ATOM 1392 C C . ALA A 1 182 ? -9.469 -9.773 -3.23 1 94.5 182 ALA A C 1
ATOM 1394 O O . ALA A 1 182 ? -9.867 -9.156 -4.223 1 94.5 182 ALA A O 1
ATOM 1395 N N . GLU A 1 183 ? -8.219 -9.656 -2.754 1 93.5 183 GLU A N 1
ATOM 1396 C CA . GLU A 1 183 ? -7.164 -8.898 -3.412 1 93.5 183 GLU A CA 1
ATOM 1397 C C . GLU A 1 183 ? -6.145 -9.82 -4.07 1 93.5 183 GLU A C 1
ATOM 1399 O O . GLU A 1 183 ? -5.484 -10.609 -3.389 1 93.5 183 GLU A O 1
ATOM 1404 N N . SER A 1 184 ? -6.062 -9.664 -5.379 1 96.38 184 SER A N 1
ATOM 1405 C CA . SER A 1 184 ? -5.078 -10.438 -6.125 1 96.38 184 SER A CA 1
ATOM 1406 C C . SER A 1 184 ? -3.834 -9.609 -6.426 1 96.38 184 SER A C 1
ATOM 1408 O O . SER A 1 184 ? -3.936 -8.477 -6.91 1 96.38 184 SER A O 1
ATOM 1410 N N . TYR A 1 185 ? -2.705 -10.133 -6.055 1 97 185 TYR A N 1
ATOM 1411 C CA . TYR A 1 185 ? -1.413 -9.57 -6.43 1 97 185 TYR A CA 1
ATOM 1412 C C . TYR A 1 185 ? -0.668 -10.5 -7.383 1 97 185 TYR A C 1
ATOM 1414 O O . TYR A 1 185 ? 0.199 -11.266 -6.961 1 97 185 TYR A O 1
ATOM 1422 N N . PRO A 1 186 ? -0.928 -10.406 -8.672 1 98.38 186 PRO A N 1
ATOM 1423 C CA . PRO A 1 186 ? -0.22 -11.273 -9.609 1 98.38 186 PRO A CA 1
ATOM 1424 C C . PRO A 1 186 ? 1.109 -10.688 -10.078 1 98.38 186 PRO A C 1
ATOM 1426 O O . PRO A 1 186 ? 1.248 -9.469 -10.172 1 98.38 186 PRO A O 1
ATOM 1429 N N . SER A 1 187 ? 2.018 -11.453 -10.289 1 98.31 187 SER A N 1
ATOM 1430 C CA . SER A 1 187 ? 3.299 -11.102 -10.898 1 98.31 187 SER A CA 1
ATOM 1431 C C . SER A 1 187 ? 3.812 -12.227 -11.789 1 98.31 187 SER A C 1
ATOM 1433 O O . SER A 1 187 ? 3.691 -13.406 -11.453 1 98.31 187 SER A O 1
ATOM 1435 N N . CYS A 1 188 ? 4.375 -11.852 -12.945 1 98.88 188 CYS A N 1
ATOM 1436 C CA . CYS A 1 188 ? 4.836 -12.844 -13.914 1 98.88 188 CYS A CA 1
ATOM 1437 C C . CYS A 1 188 ? 6.336 -12.734 -14.133 1 98.88 188 CYS A C 1
ATOM 1439 O O . CYS A 1 188 ? 6.879 -11.633 -14.227 1 98.88 188 CYS A O 1
ATOM 1441 N N . VAL A 1 189 ? 6.98 -13.844 -14.242 1 98.94 189 VAL A N 1
ATOM 1442 C CA . VAL A 1 189 ? 8.414 -13.984 -14.461 1 98.94 189 VAL A CA 1
ATOM 1443 C C . VAL A 1 189 ? 8.672 -14.703 -15.781 1 98.94 189 VAL A C 1
ATOM 1445 O O . VAL A 1 189 ? 8.055 -15.734 -16.062 1 98.94 189 VAL A O 1
ATOM 1448 N N . GLN A 1 190 ? 9.523 -14.141 -16.594 1 98.94 190 GLN A N 1
ATOM 1449 C CA . GLN A 1 190 ? 9.992 -14.805 -17.812 1 98.94 190 GLN A CA 1
ATOM 1450 C C . GLN A 1 190 ? 11.078 -15.828 -17.484 1 98.94 190 GLN A C 1
ATOM 1452 O O . GLN A 1 190 ? 12.102 -15.484 -16.891 1 98.94 190 GLN A O 1
ATOM 1457 N N . VAL A 1 191 ? 10.891 -17.094 -17.906 1 98.94 191 VAL A N 1
ATOM 1458 C CA . VAL A 1 191 ? 11.867 -18.141 -17.625 1 98.94 191 VAL A CA 1
ATOM 1459 C C . VAL A 1 191 ? 12.18 -18.906 -18.906 1 98.94 191 VAL A C 1
ATOM 1461 O O . VAL A 1 191 ? 11.328 -19.047 -19.781 1 98.94 191 VAL A O 1
ATOM 1464 N N . GLU A 1 192 ? 13.383 -19.328 -19 1 98.94 192 GLU A N 1
ATOM 1465 C CA . GLU A 1 192 ? 13.828 -20.266 -20.016 1 98.94 192 GLU A CA 1
ATOM 1466 C C . GLU A 1 192 ? 14.258 -21.594 -19.406 1 98.94 192 GLU A C 1
ATOM 1468 O O . GLU A 1 192 ? 15.25 -21.656 -18.688 1 98.94 192 GLU A O 1
ATOM 1473 N N . VAL A 1 193 ? 13.484 -22.562 -19.656 1 98.88 193 VAL A N 1
ATOM 1474 C CA . VAL A 1 193 ? 13.836 -23.922 -19.234 1 98.88 193 VAL A CA 1
ATOM 1475 C C . VAL A 1 193 ? 14.852 -24.516 -20.203 1 98.88 193 VAL A C 1
ATOM 1477 O O . VAL A 1 193 ? 14.562 -24.688 -21.391 1 98.88 193 VAL A O 1
ATOM 1480 N N . GLU A 1 194 ? 15.961 -24.844 -19.672 1 98.5 194 GLU A N 1
ATOM 1481 C CA . GLU A 1 194 ? 17.078 -25.344 -20.484 1 98.5 194 GLU A CA 1
ATOM 1482 C C . GLU A 1 194 ? 16.797 -26.766 -20.984 1 98.5 194 GLU A C 1
ATOM 1484 O O . GLU A 1 194 ? 15.922 -27.453 -20.469 1 98.5 194 GLU A O 1
ATOM 1489 N N . GLU A 1 195 ? 17.688 -27.172 -22.031 1 97.62 195 GLU A N 1
ATOM 1490 C CA . GLU A 1 195 ? 17.578 -28.516 -22.594 1 97.62 195 GLU A CA 1
ATOM 1491 C C . GLU A 1 195 ? 17.688 -29.578 -21.5 1 97.62 195 GLU A C 1
ATOM 1493 O O . GLU A 1 195 ? 18.5 -29.453 -20.578 1 97.62 195 GLU A O 1
ATOM 1498 N N . GLY A 1 196 ? 16.781 -30.531 -21.562 1 96.12 196 GLY A N 1
ATOM 1499 C CA . GLY A 1 196 ? 16.703 -31.641 -20.641 1 96.12 196 GLY A CA 1
ATOM 1500 C C . GLY A 1 196 ? 15.727 -32.719 -21.062 1 96.12 196 GLY A C 1
ATOM 1501 O O . GLY A 1 196 ? 15.156 -32.625 -22.156 1 96.12 196 GLY A O 1
ATOM 1502 N N . PRO A 1 197 ? 15.57 -33.719 -20.297 1 95.06 197 PRO A N 1
ATOM 1503 C CA . PRO A 1 197 ? 14.773 -34.875 -20.719 1 95.06 197 PRO A CA 1
ATOM 1504 C C . PRO A 1 197 ? 13.273 -34.656 -20.609 1 95.06 197 PRO A C 1
ATOM 1506 O O . PRO A 1 197 ? 12.477 -35.438 -21.109 1 95.06 197 PRO A O 1
ATOM 1509 N N . GLY A 1 198 ? 12.914 -33.562 -19.906 1 95.25 198 GLY A N 1
ATOM 1510 C CA . GLY A 1 198 ? 11.492 -33.281 -19.781 1 95.25 198 GLY A CA 1
ATOM 1511 C C . GLY A 1 198 ? 10.789 -33.094 -21.109 1 95.25 198 GLY A C 1
ATOM 1512 O O . GLY A 1 198 ? 11.344 -32.5 -22.031 1 95.25 198 GLY A O 1
ATOM 1513 N N . GLU A 1 199 ? 9.484 -33.688 -21.156 1 96.19 199 GLU A N 1
ATOM 1514 C CA . GLU A 1 199 ? 8.75 -33.594 -22.422 1 96.19 199 GLU A CA 1
ATOM 1515 C C . GLU A 1 199 ? 7.336 -33.062 -22.188 1 96.19 199 GLU A C 1
ATOM 1517 O O . GLU A 1 199 ? 6.621 -32.75 -23.156 1 96.19 199 GLU A O 1
ATOM 1522 N N . ALA A 1 200 ? 6.965 -32.938 -20.922 1 97.44 200 ALA A N 1
ATOM 1523 C CA . ALA A 1 200 ? 5.578 -32.594 -20.625 1 97.44 200 ALA A CA 1
ATOM 1524 C C . ALA A 1 200 ? 5.293 -31.125 -20.938 1 97.44 200 ALA A C 1
ATOM 1526 O O . ALA A 1 200 ? 6.094 -30.25 -20.609 1 97.44 200 ALA A O 1
ATOM 1527 N N . ILE A 1 201 ? 4.18 -30.859 -21.625 1 96.81 201 ILE A N 1
ATOM 1528 C CA . ILE A 1 201 ? 3.676 -29.531 -21.922 1 96.81 201 ILE A CA 1
ATOM 1529 C C . ILE A 1 201 ? 2.414 -29.25 -21.109 1 96.81 201 ILE A C 1
ATOM 1531 O O . ILE A 1 201 ? 1.393 -29.922 -21.297 1 96.81 201 ILE A O 1
ATOM 1535 N N . PRO A 1 202 ? 2.467 -28.312 -20.188 1 97.81 202 PRO A N 1
ATOM 1536 C CA . PRO A 1 202 ? 1.251 -28.016 -19.422 1 97.81 202 PRO A CA 1
ATOM 1537 C C . PRO A 1 202 ? 0.064 -27.672 -20.328 1 97.81 202 PRO A C 1
ATOM 1539 O O . PRO A 1 202 ? 0.213 -26.922 -21.297 1 97.81 202 PRO A O 1
ATOM 1542 N N . ASP A 1 203 ? -1.175 -28.25 -19.953 1 97.25 203 ASP A N 1
ATOM 1543 C CA . ASP A 1 203 ? -2.24 -28.188 -20.953 1 97.25 203 ASP A CA 1
ATOM 1544 C C . ASP A 1 203 ? -3.596 -27.953 -20.297 1 97.25 203 ASP A C 1
ATOM 1546 O O . ASP A 1 203 ? -4.633 -28.344 -20.828 1 97.25 203 ASP A O 1
ATOM 1550 N N . GLN A 1 204 ? -3.617 -27.328 -19.109 1 98.19 204 GLN A N 1
ATOM 1551 C CA . GLN A 1 204 ? -4.902 -27.094 -18.469 1 98.19 204 GLN A CA 1
ATOM 1552 C C . GLN A 1 204 ? -5.676 -25.984 -19.156 1 98.19 204 GLN A C 1
ATOM 1554 O O . GLN A 1 204 ? -6.906 -25.922 -19.062 1 98.19 204 GLN A O 1
ATOM 1559 N N . ASP A 1 205 ? -5.008 -25.109 -19.781 1 98.38 205 ASP A N 1
ATOM 1560 C CA . ASP A 1 205 ? -5.613 -24 -20.516 1 98.38 205 ASP A CA 1
ATOM 1561 C C . ASP A 1 205 ? -6.574 -23.203 -19.625 1 98.38 205 ASP A C 1
ATOM 1563 O O . ASP A 1 205 ? -7.715 -22.953 -20.016 1 98.38 205 ASP A O 1
ATOM 1567 N N . PHE A 1 206 ? -6.184 -22.938 -18.469 1 98.81 206 PHE A N 1
ATOM 1568 C CA . PHE A 1 206 ? -7 -22.156 -17.547 1 98.81 206 PHE A CA 1
ATOM 1569 C C . PHE A 1 206 ? -7.008 -20.688 -17.938 1 98.81 206 PHE A C 1
ATOM 1571 O O . PHE A 1 206 ? -5.969 -20.125 -18.312 1 98.81 206 PHE A O 1
ATOM 1578 N N . ASP A 1 207 ? -8.164 -20.062 -17.938 1 98.81 207 ASP A N 1
ATOM 1579 C CA . ASP A 1 207 ? -8.406 -18.656 -18.188 1 98.81 207 ASP A CA 1
ATOM 1580 C C . ASP A 1 207 ? -8.852 -17.938 -16.922 1 98.81 207 ASP A C 1
ATOM 1582 O O . ASP A 1 207 ? -9.969 -18.125 -16.438 1 98.81 207 ASP A O 1
ATOM 1586 N N . PHE A 1 208 ? -8.039 -17.016 -16.438 1 98.81 208 PHE A N 1
ATOM 1587 C CA . PHE A 1 208 ? -8.336 -16.375 -15.156 1 98.81 208 PHE A CA 1
ATOM 1588 C C . PHE A 1 208 ? -9.633 -15.586 -15.242 1 98.81 208 PHE A C 1
ATOM 1590 O O . PHE A 1 208 ? -10.422 -15.57 -14.297 1 98.81 208 PHE A O 1
ATOM 1597 N N . ASN A 1 209 ? -9.875 -14.859 -16.344 1 98.69 209 ASN A N 1
ATOM 1598 C CA . ASN A 1 209 ? -11.039 -13.992 -16.469 1 98.69 209 ASN A CA 1
ATOM 1599 C C . ASN A 1 209 ? -12.328 -14.797 -16.625 1 98.69 209 ASN A C 1
ATOM 1601 O O . ASN A 1 209 ? -13.422 -14.25 -16.469 1 98.69 209 ASN A O 1
ATOM 1605 N N . LYS A 1 210 ? -12.211 -16.031 -16.891 1 98.31 210 LYS A N 1
ATOM 1606 C CA . LYS A 1 210 ? -13.383 -16.891 -17 1 98.31 210 LYS A CA 1
ATOM 1607 C C . LYS A 1 210 ? -13.492 -17.828 -15.805 1 98.31 210 LYS A C 1
ATOM 1609 O O . LYS A 1 210 ? -14.594 -18.172 -15.375 1 98.31 210 LYS A O 1
ATOM 1614 N N . GLY A 1 211 ? -12.359 -18.297 -15.32 1 98.56 211 GLY A N 1
ATOM 1615 C CA . GLY A 1 211 ? -12.32 -19.312 -14.297 1 98.56 211 GLY A CA 1
ATOM 1616 C C . GLY A 1 211 ? -12.539 -18.766 -12.898 1 98.56 211 GLY A C 1
ATOM 1617 O O . GLY A 1 211 ? -13.094 -19.453 -12.031 1 98.56 211 GLY A O 1
ATOM 1618 N N . TYR A 1 212 ? -12.016 -17.625 -12.602 1 98.69 212 TYR A N 1
ATOM 1619 C CA . TYR A 1 212 ? -12.297 -16.969 -11.328 1 98.69 212 TYR A CA 1
ATOM 1620 C C . TYR A 1 212 ? -13.68 -16.328 -11.344 1 98.69 212 TYR A C 1
ATOM 1622 O O . TYR A 1 212 ? -14.016 -15.594 -12.273 1 98.69 212 TYR A O 1
ATOM 1630 N N . LYS A 1 213 ? -14.453 -16.641 -10.344 1 98.38 213 LYS A N 1
ATOM 1631 C CA . LYS A 1 213 ? -15.766 -16.016 -10.18 1 98.38 213 LYS A CA 1
ATOM 1632 C C . LYS A 1 213 ? -15.891 -15.344 -8.82 1 98.38 213 LYS A C 1
ATOM 1634 O O . LYS A 1 213 ? -15.336 -15.828 -7.828 1 98.38 213 LYS A O 1
ATOM 1639 N N . TYR A 1 214 ? -16.688 -14.266 -8.812 1 97.88 214 TYR A N 1
ATOM 1640 C CA . TYR A 1 214 ? -16.828 -13.492 -7.582 1 97.88 214 TYR A CA 1
ATOM 1641 C C . TYR A 1 214 ? -17.469 -14.328 -6.48 1 97.88 214 TYR A C 1
ATOM 1643 O O . TYR A 1 214 ? -17.281 -14.047 -5.293 1 97.88 214 TYR A O 1
ATOM 1651 N N . ASP A 1 215 ? -18.234 -15.375 -6.848 1 97.75 215 ASP A N 1
ATOM 1652 C CA . ASP A 1 215 ? -18.922 -16.188 -5.844 1 97.75 215 ASP A CA 1
ATOM 1653 C C . ASP A 1 215 ? -18.188 -17.516 -5.621 1 97.75 215 ASP A C 1
ATOM 1655 O O . ASP A 1 215 ? -18.688 -18.391 -4.938 1 97.75 215 ASP A O 1
ATOM 1659 N N . ASP A 1 216 ? -17 -17.672 -6.195 1 98.31 216 ASP A N 1
ATOM 1660 C CA . ASP A 1 216 ? -16.156 -18.812 -5.852 1 98.31 216 ASP A CA 1
ATOM 1661 C C . ASP A 1 216 ? -15.898 -18.875 -4.348 1 98.31 216 ASP A C 1
ATOM 1663 O O . ASP A 1 216 ? -15.531 -17.875 -3.736 1 98.31 216 ASP A O 1
ATOM 1667 N N . PRO A 1 217 ? -16.031 -20.047 -3.723 1 97.5 217 PRO A N 1
ATOM 1668 C CA . PRO A 1 217 ? -15.812 -20.156 -2.277 1 97.5 217 PRO A CA 1
ATOM 1669 C C . PRO A 1 217 ? -14.391 -19.797 -1.874 1 97.5 217 PRO A C 1
ATOM 1671 O O . PRO A 1 217 ? -14.141 -19.438 -0.72 1 97.5 217 PRO A O 1
ATOM 1674 N N . GLY A 1 218 ? -13.469 -19.875 -2.793 1 98.25 218 GLY A N 1
ATOM 1675 C CA . GLY A 1 218 ? -12.094 -19.516 -2.504 1 98.25 218 GLY A CA 1
ATOM 1676 C C . GLY A 1 218 ? -11.812 -18.031 -2.686 1 98.25 218 GLY A C 1
ATOM 1677 O O . GLY A 1 218 ? -10.742 -17.547 -2.314 1 98.25 218 GLY A O 1
ATOM 1678 N N . ILE A 1 219 ? -12.719 -17.344 -3.279 1 98.44 219 ILE A N 1
ATOM 1679 C CA . ILE A 1 219 ? -12.578 -15.922 -3.539 1 98.44 219 ILE A CA 1
ATOM 1680 C C . ILE A 1 219 ? -13.516 -15.141 -2.619 1 98.44 219 ILE A C 1
ATOM 1682 O O . ILE A 1 219 ? -13.109 -14.133 -2.029 1 98.44 219 ILE A O 1
ATOM 1686 N N . PHE A 1 220 ? -14.742 -15.57 -2.502 1 97.81 220 PHE A N 1
ATOM 1687 C CA . PHE A 1 220 ? -15.695 -15.07 -1.52 1 97.81 220 PHE A CA 1
ATOM 1688 C C . PHE A 1 220 ? -15.641 -15.898 -0.242 1 97.81 220 PHE A C 1
ATOM 1690 O O . PHE A 1 220 ? -16.359 -16.906 -0.115 1 97.81 220 PHE A O 1
ATOM 1697 N N . PHE A 1 221 ? -14.789 -15.445 0.728 1 97 221 PHE A N 1
ATOM 1698 C CA . PHE A 1 221 ? -14.508 -16.234 1.917 1 97 221 PHE A CA 1
ATOM 1699 C C . PHE A 1 221 ? -14.25 -15.344 3.121 1 97 221 PHE A C 1
ATOM 1701 O O . PHE A 1 221 ? -13.367 -14.492 3.09 1 97 221 PHE A O 1
ATOM 1708 N N . ASN A 1 222 ? -14.961 -15.562 4.164 1 93.56 222 ASN A N 1
ATOM 1709 C CA . ASN A 1 222 ? -14.828 -14.75 5.371 1 93.56 222 ASN A CA 1
ATOM 1710 C C . ASN A 1 222 ? -13.852 -15.375 6.363 1 93.56 222 ASN A C 1
ATOM 1712 O O . ASN A 1 222 ? -14.188 -16.328 7.059 1 93.56 222 ASN A O 1
ATOM 1716 N N . ILE A 1 223 ? -12.734 -14.766 6.461 1 93.06 223 ILE A N 1
ATOM 1717 C CA . ILE A 1 223 ? -11.703 -15.359 7.305 1 93.06 223 ILE A CA 1
ATOM 1718 C C . ILE A 1 223 ? -11.898 -14.906 8.75 1 93.06 223 ILE A C 1
ATOM 1720 O O . ILE A 1 223 ? -11.188 -15.359 9.648 1 93.06 223 ILE A O 1
ATOM 1724 N N . HIS A 1 224 ? -12.805 -14.094 9.039 1 84.75 224 HIS A N 1
ATOM 1725 C CA . HIS A 1 224 ? -12.984 -13.477 10.352 1 84.75 224 HIS A CA 1
ATOM 1726 C C . HIS A 1 224 ? -13.945 -14.289 11.211 1 84.75 224 HIS A C 1
ATOM 1728 O O . HIS A 1 224 ? -14.172 -13.961 12.383 1 84.75 224 HIS A O 1
ATOM 1734 N N . VAL A 1 225 ? -14.555 -15.258 10.711 1 91.56 225 VAL A N 1
ATOM 1735 C CA . VAL A 1 225 ? -15.391 -16.188 11.477 1 91.56 225 VAL A CA 1
ATOM 1736 C C . VAL A 1 225 ? -14.75 -17.562 11.484 1 91.56 225 VAL A C 1
ATOM 1738 O O . VAL A 1 225 ? -13.93 -17.891 10.625 1 91.56 225 VAL A O 1
ATOM 1741 N N . PRO A 1 226 ? -15.125 -18.422 12.484 1 92.31 226 PRO A N 1
ATOM 1742 C CA . PRO A 1 226 ? -14.547 -19.766 12.5 1 92.31 226 PRO A CA 1
ATOM 1743 C C . PRO A 1 226 ? -14.828 -20.547 11.219 1 92.31 226 PRO A C 1
ATOM 1745 O O . PRO A 1 226 ? -15.922 -20.453 10.656 1 92.31 226 PRO A O 1
ATOM 1748 N N . PHE A 1 227 ? -13.938 -21.219 10.773 1 95.69 227 PHE A N 1
ATOM 1749 C CA . PHE A 1 227 ? -14.078 -22.109 9.625 1 95.69 227 PHE A CA 1
ATOM 1750 C C . PHE A 1 227 ? -13.242 -23.375 9.805 1 95.69 227 PHE A C 1
ATOM 1752 O O . PHE A 1 227 ? -12.289 -23.391 10.586 1 95.69 227 PHE A O 1
ATOM 1759 N N . GLU A 1 228 ? -13.531 -24.391 9.094 1 92.69 228 GLU A N 1
ATOM 1760 C CA . GLU A 1 228 ? -12.852 -25.672 9.219 1 92.69 228 GLU A CA 1
ATOM 1761 C C . GLU A 1 228 ? -11.727 -25.797 8.203 1 92.69 228 GLU A C 1
ATOM 1763 O O . GLU A 1 228 ? -10.648 -26.297 8.523 1 92.69 228 GLU A O 1
ATOM 1768 N N . SER A 1 229 ? -12.07 -25.438 7 1 95.38 229 SER A N 1
ATOM 1769 C CA . SER A 1 229 ? -11.086 -25.578 5.93 1 95.38 229 SER A CA 1
ATOM 1770 C C . SER A 1 229 ? -11.266 -24.5 4.871 1 95.38 229 SER A C 1
ATOM 1772 O O . SER A 1 229 ? -12.258 -23.766 4.887 1 95.38 229 SER A O 1
ATOM 1774 N N . TYR A 1 230 ? -10.266 -24.312 4.07 1 97.88 230 TYR A N 1
ATOM 1775 C CA . TYR A 1 230 ? -10.242 -23.391 2.943 1 97.88 230 TYR A CA 1
ATOM 1776 C C . TYR A 1 230 ? -9.766 -24.094 1.674 1 97.88 230 TYR A C 1
ATOM 1778 O O . TYR A 1 230 ? -8.789 -24.844 1.7 1 97.88 230 TYR A O 1
ATOM 1786 N N . THR A 1 231 ? -10.516 -23.891 0.56 1 97 231 THR A N 1
ATOM 1787 C CA . THR A 1 231 ? -10.109 -24.375 -0.757 1 97 231 THR A CA 1
ATOM 1788 C C . THR A 1 231 ? -9.836 -23.203 -1.699 1 97 231 THR A C 1
ATOM 1790 O O . THR A 1 231 ? -10.742 -22.438 -2.016 1 97 231 THR A O 1
ATOM 1793 N N . PRO A 1 232 ? -8.586 -23.078 -2.199 1 98.25 232 PRO A N 1
ATOM 1794 C CA . PRO A 1 232 ? -8.289 -21.969 -3.115 1 98.25 232 PRO A CA 1
ATOM 1795 C C . PRO A 1 232 ? -9.016 -22.094 -4.453 1 98.25 232 PRO A C 1
ATOM 1797 O O . PRO A 1 232 ? -9.445 -23.203 -4.82 1 98.25 232 PRO A O 1
ATOM 1800 N N . PRO A 1 233 ? -9.148 -20.984 -5.148 1 98.62 233 PRO A N 1
ATOM 1801 C CA . PRO A 1 233 ? -9.781 -21.031 -6.469 1 98.62 233 PRO A CA 1
ATOM 1802 C C . PRO A 1 233 ? -8.875 -21.641 -7.539 1 98.62 233 PRO A C 1
ATOM 1804 O O . PRO A 1 233 ? -7.684 -21.859 -7.293 1 98.62 233 PRO A O 1
ATOM 1807 N N . GLY A 1 234 ? -9.508 -21.922 -8.75 1 98.44 234 GLY A N 1
ATOM 1808 C CA . GLY A 1 234 ? -8.758 -22.406 -9.898 1 98.44 234 GLY A CA 1
ATOM 1809 C C . GLY A 1 234 ? -8.711 -23.922 -9.977 1 98.44 234 GLY A C 1
ATOM 1810 O O . GLY A 1 234 ? -9.312 -24.609 -9.148 1 98.44 234 GLY A O 1
ATOM 1811 N N . PRO A 1 235 ? -8.031 -24.438 -10.992 1 98.25 235 PRO A N 1
ATOM 1812 C CA . PRO A 1 235 ? -7.922 -25.891 -11.195 1 98.25 235 PRO A CA 1
ATOM 1813 C C . PRO A 1 235 ? -7.004 -26.562 -10.18 1 98.25 235 PRO A C 1
ATOM 1815 O O . PRO A 1 235 ? -6.285 -25.875 -9.438 1 98.25 235 PRO A O 1
ATOM 1818 N N . PRO A 1 236 ? -7.137 -27.938 -10.094 1 97.19 236 PRO A N 1
ATOM 1819 C CA . PRO A 1 236 ? -6.129 -28.625 -9.289 1 97.19 236 PRO A CA 1
ATOM 1820 C C . PRO A 1 236 ? -4.715 -28.469 -9.844 1 97.19 236 PRO A C 1
ATOM 1822 O O . PRO A 1 236 ? -4.543 -28.031 -10.984 1 97.19 236 PRO A O 1
ATOM 1825 N N . ILE A 1 237 ? -3.738 -28.734 -9.008 1 97.81 237 ILE A N 1
ATOM 1826 C CA . ILE A 1 237 ? -2.354 -28.672 -9.469 1 97.81 237 ILE A CA 1
ATOM 1827 C C . ILE A 1 237 ? -2.17 -29.609 -10.664 1 97.81 237 ILE A C 1
ATOM 1829 O O . ILE A 1 237 ? -2.641 -30.75 -10.648 1 97.81 237 ILE A O 1
ATOM 1833 N N . TRP A 1 238 ? -1.572 -29.109 -11.664 1 97.25 238 TRP A N 1
ATOM 1834 C CA . TRP A 1 238 ? -1.276 -29.844 -12.883 1 97.25 238 TRP A CA 1
ATOM 1835 C C . TRP A 1 238 ? -0.32 -31 -12.602 1 97.25 238 TRP A C 1
ATOM 1837 O O . TRP A 1 238 ? 0.715 -30.812 -11.961 1 97.25 238 TRP A O 1
ATOM 1847 N N . ASP A 1 239 ? -0.708 -32.188 -12.898 1 83.31 239 ASP A N 1
ATOM 1848 C CA . ASP A 1 239 ? 0.063 -33.438 -12.766 1 83.31 239 ASP A CA 1
ATOM 1849 C C . ASP A 1 239 ? 0.611 -33.875 -14.125 1 83.31 239 ASP A C 1
ATOM 1851 O O . ASP A 1 239 ? -0.155 -34.156 -15.047 1 83.31 239 ASP A O 1
ATOM 1855 N N . SER A 1 240 ? 1.956 -33.688 -14.234 1 70.5 240 SER A N 1
ATOM 1856 C CA . SER A 1 240 ? 2.525 -34.156 -15.508 1 70.5 240 SER A CA 1
ATOM 1857 C C . SER A 1 240 ? 2.688 -35.656 -15.531 1 70.5 240 SER A C 1
ATOM 1859 O O . SER A 1 240 ? 3.254 -36.219 -16.484 1 70.5 240 SER A O 1
ATOM 1861 N N . ASN A 1 241 ? 2.332 -36.375 -14.359 1 56.06 241 ASN A N 1
ATOM 1862 C CA . ASN A 1 241 ? 2.512 -37.844 -14.438 1 56.06 241 ASN A CA 1
ATOM 1863 C C . ASN A 1 241 ? 1.454 -38.469 -15.328 1 56.06 241 ASN A C 1
ATOM 1865 O O . ASN A 1 241 ? 0.344 -37.969 -15.453 1 56.06 241 ASN A O 1
ATOM 1869 N N . MET B 1 1 ? -51.531 3.234 5.227 1 25.2 1 MET B N 1
ATOM 1870 C CA . MET B 1 1 ? -50.281 3.641 5.883 1 25.2 1 MET B CA 1
ATOM 1871 C C . MET B 1 1 ? -49.094 2.904 5.293 1 25.2 1 MET B C 1
ATOM 1873 O O . MET B 1 1 ? -49 1.681 5.41 1 25.2 1 MET B O 1
ATOM 1877 N N . LEU B 1 2 ? -48.438 3.371 4.148 1 32.81 2 LEU B N 1
ATOM 1878 C CA . LEU B 1 2 ? -47.406 2.801 3.283 1 32.81 2 LEU B CA 1
ATOM 1879 C C . LEU B 1 2 ? -46.062 2.766 3.99 1 32.81 2 LEU B C 1
ATOM 1881 O O . LEU B 1 2 ? -45.625 3.783 4.512 1 32.81 2 LEU B O 1
ATOM 1885 N N . LEU B 1 3 ? -45.75 1.59 4.535 1 36.47 3 LEU B N 1
ATOM 1886 C CA . LEU B 1 3 ? -44.438 1.29 5.137 1 36.47 3 LEU B CA 1
ATOM 1887 C C . LEU B 1 3 ? -43.312 1.72 4.219 1 36.47 3 LEU B C 1
ATOM 1889 O O . LEU B 1 3 ? -43.156 1.193 3.111 1 36.47 3 LEU B O 1
ATOM 1893 N N . SER B 1 4 ? -42.906 2.979 4.195 1 35.09 4 SER B N 1
ATOM 1894 C CA . SER B 1 4 ? -41.688 3.465 3.525 1 35.09 4 SER B CA 1
ATOM 1895 C C . SER B 1 4 ? -40.469 2.721 4.012 1 35.09 4 SER B C 1
ATOM 1897 O O . SER B 1 4 ? -40.125 2.787 5.191 1 35.09 4 SER B O 1
ATOM 1899 N N . LEU B 1 5 ? -40.219 1.519 3.508 1 34.41 5 LEU B N 1
ATOM 1900 C CA . LEU B 1 5 ? -38.969 0.762 3.709 1 34.41 5 LEU B CA 1
ATOM 1901 C C . LEU B 1 5 ? -37.75 1.593 3.322 1 34.41 5 LEU B C 1
ATOM 1903 O O . LEU B 1 5 ? -37.594 1.938 2.152 1 34.41 5 LEU B O 1
ATOM 1907 N N . TRP B 1 6 ? -37.344 2.584 4.199 1 34.56 6 TRP B N 1
ATOM 1908 C CA . TRP B 1 6 ? -36.031 3.25 4.051 1 34.56 6 TRP B CA 1
ATOM 1909 C C . TRP B 1 6 ? -34.906 2.23 3.895 1 34.56 6 TRP B C 1
ATOM 1911 O O . TRP B 1 6 ? -34.719 1.385 4.77 1 34.56 6 TRP B O 1
ATOM 1921 N N . THR B 1 7 ? -34.688 1.825 2.676 1 32.06 7 THR B N 1
ATOM 1922 C CA . THR B 1 7 ? -33.5 1.017 2.404 1 32.06 7 THR B CA 1
ATOM 1923 C C . THR B 1 7 ? -32.25 1.719 2.898 1 32.06 7 THR B C 1
ATOM 1925 O O . THR B 1 7 ? -31.906 2.816 2.441 1 32.06 7 THR B O 1
ATOM 1928 N N . LEU B 1 8 ? -31.922 1.626 4.18 1 31.33 8 LEU B N 1
ATOM 1929 C CA . LEU B 1 8 ? -30.594 1.985 4.672 1 31.33 8 LEU B CA 1
ATOM 1930 C C . LEU B 1 8 ? -29.5 1.318 3.834 1 31.33 8 LEU B C 1
ATOM 1932 O O . LEU B 1 8 ? -29.406 0.09 3.809 1 31.33 8 LEU B O 1
ATOM 1936 N N . ALA B 1 9 ? -29.188 1.95 2.734 1 34.94 9 ALA B N 1
ATOM 1937 C CA . ALA B 1 9 ? -28.016 1.544 1.965 1 34.94 9 ALA B CA 1
ATOM 1938 C C . ALA B 1 9 ? -26.766 1.486 2.85 1 34.94 9 ALA B C 1
ATOM 1940 O O . ALA B 1 9 ? -26.281 2.52 3.311 1 34.94 9 ALA B O 1
ATOM 1941 N N . LEU B 1 10 ? -26.625 0.481 3.643 1 31.91 10 LEU B N 1
ATOM 1942 C CA . LEU B 1 10 ? -25.391 0.251 4.371 1 31.91 10 LEU B CA 1
ATOM 1943 C C . LEU B 1 10 ? -24.188 0.318 3.432 1 31.91 10 LEU B C 1
ATOM 1945 O O . LEU B 1 10 ? -24.016 -0.544 2.564 1 31.91 10 LEU B O 1
ATOM 1949 N N . GLY B 1 11 ? -23.844 1.495 3.076 1 33.5 11 GLY B N 1
ATOM 1950 C CA . GLY B 1 11 ? -22.609 1.691 2.33 1 33.5 11 GLY B CA 1
ATOM 1951 C C . GLY B 1 11 ? -21.438 0.938 2.918 1 33.5 11 GLY B C 1
ATOM 1952 O O . GLY B 1 11 ? -21.078 1.136 4.082 1 33.5 11 GLY B O 1
ATOM 1953 N N . LEU B 1 12 ? -21.188 -0.274 2.545 1 34.31 12 LEU B N 1
ATOM 1954 C CA . LEU B 1 12 ? -20.062 -1.1 2.953 1 34.31 12 LEU B CA 1
ATOM 1955 C C . LEU B 1 12 ? -18.734 -0.406 2.637 1 34.31 12 LEU B C 1
ATOM 1957 O O . LEU B 1 12 ? -18.438 -0.152 1.47 1 34.31 12 LEU B O 1
ATOM 1961 N N . ALA B 1 13 ? -18.219 0.457 3.586 1 40.25 13 ALA B N 1
ATOM 1962 C CA . ALA B 1 13 ? -17 1.245 3.619 1 40.25 13 ALA B CA 1
ATOM 1963 C C . ALA B 1 13 ? -15.773 0.376 3.316 1 40.25 13 ALA B C 1
ATOM 1965 O O . ALA B 1 13 ? -15.625 -0.709 3.883 1 40.25 13 ALA B O 1
ATOM 1966 N N . SER B 1 14 ? -15.133 0.445 2.152 1 44.28 14 SER B N 1
ATOM 1967 C CA . SER B 1 14 ? -13.938 -0.17 1.583 1 44.28 14 SER B CA 1
ATOM 1968 C C . SER B 1 14 ? -12.75 -0.051 2.531 1 44.28 14 SER B C 1
ATOM 1970 O O . SER B 1 14 ? -12.508 1.014 3.104 1 44.28 14 SER B O 1
ATOM 1972 N N . THR B 1 15 ? -12.359 -1.17 3.338 1 49.09 15 THR B N 1
ATOM 1973 C CA . THR B 1 15 ? -11.352 -1.271 4.383 1 49.09 15 THR B CA 1
ATOM 1974 C C . THR B 1 15 ? -9.945 -1.32 3.781 1 49.09 15 THR B C 1
ATOM 1976 O O . THR B 1 15 ? -9 -1.781 4.426 1 49.09 15 THR B O 1
ATOM 1979 N N . ALA B 1 16 ? -9.742 -0.791 2.512 1 50.38 16 ALA B N 1
ATOM 1980 C CA . ALA B 1 16 ? -8.375 -0.946 2.004 1 50.38 16 ALA B CA 1
ATOM 1981 C C . ALA B 1 16 ? -7.43 0.044 2.67 1 50.38 16 ALA B C 1
ATOM 1983 O O . ALA B 1 16 ? -7.781 1.205 2.889 1 50.38 16 ALA B O 1
ATOM 1984 N N . SER B 1 17 ? -6.293 -0.542 3.414 1 54.34 17 SER B N 1
ATOM 1985 C CA . SER B 1 17 ? -5.277 0.381 3.912 1 54.34 17 SER B CA 1
ATOM 1986 C C . SER B 1 17 ? -4.621 1.148 2.77 1 54.34 17 SER B C 1
ATOM 1988 O O . SER B 1 17 ? -4.336 0.577 1.715 1 54.34 17 SER B O 1
ATOM 1990 N N . ALA B 1 18 ? -4.594 2.398 2.789 1 63.09 18 ALA B N 1
ATOM 1991 C CA . ALA B 1 18 ? -3.863 3.256 1.86 1 63.09 18 ALA B CA 1
ATOM 1992 C C . ALA B 1 18 ? -2.377 3.287 2.199 1 63.09 18 ALA B C 1
ATOM 1994 O O . ALA B 1 18 ? -1.97 2.854 3.279 1 63.09 18 ALA B O 1
ATOM 1995 N N . HIS B 1 19 ? -1.491 3.426 1.218 1 82.81 19 HIS B N 1
ATOM 1996 C CA . HIS B 1 19 ? -0.062 3.674 1.371 1 82.81 19 HIS B CA 1
ATOM 1997 C C . HIS B 1 19 ? 0.351 4.965 0.672 1 82.81 19 HIS B C 1
ATOM 1999 O O . HIS B 1 19 ? -0.043 5.211 -0.47 1 82.81 19 HIS B O 1
ATOM 2005 N N . ALA B 1 20 ? 0.956 5.809 1.375 1 91.88 20 ALA B N 1
ATOM 2006 C CA . ALA B 1 20 ? 1.421 7.07 0.807 1 91.88 20 ALA B CA 1
ATOM 2007 C C . ALA B 1 20 ? 2.615 7.617 1.585 1 91.88 20 ALA B C 1
ATOM 2009 O O . ALA B 1 20 ? 2.719 7.414 2.797 1 91.88 20 ALA B O 1
ATOM 2010 N N . THR B 1 21 ? 3.545 8.25 0.9 1 95.06 21 THR B N 1
ATOM 2011 C CA . THR B 1 21 ? 4.617 9.047 1.491 1 95.06 21 THR B CA 1
ATOM 2012 C C . THR B 1 21 ? 4.871 10.305 0.671 1 95.06 21 THR B C 1
ATOM 2014 O O . THR B 1 21 ? 4.324 10.461 -0.424 1 95.06 21 THR B O 1
ATOM 2017 N N . MET B 1 22 ? 5.637 11.195 1.234 1 98.12 22 MET B N 1
ATOM 2018 C CA . MET B 1 22 ? 5.926 12.469 0.582 1 98.12 22 MET B CA 1
ATOM 2019 C C . MET B 1 22 ? 7.18 12.359 -0.281 1 98.12 22 MET B C 1
ATOM 2021 O O . MET B 1 22 ? 8.164 11.734 0.12 1 98.12 22 MET B O 1
ATOM 2025 N N . HIS B 1 23 ? 7.129 12.992 -1.471 1 97.94 23 HIS B N 1
ATOM 2026 C CA . HIS B 1 23 ? 8.242 12.898 -2.406 1 97.94 23 HIS B CA 1
ATOM 2027 C C . HIS B 1 23 ? 9.055 14.188 -2.436 1 97.94 23 HIS B C 1
ATOM 2029 O O . HIS B 1 23 ? 10.281 14.156 -2.355 1 97.94 23 HIS B O 1
ATOM 2035 N N . ASN B 1 24 ? 8.398 15.305 -2.635 1 98.5 24 ASN B N 1
ATOM 2036 C CA . ASN B 1 24 ? 9.094 16.578 -2.775 1 98.5 24 ASN B CA 1
ATOM 2037 C C . ASN B 1 24 ? 8.195 17.75 -2.383 1 98.5 24 ASN B C 1
ATOM 2039 O O . ASN B 1 24 ? 7.016 17.578 -2.098 1 98.5 24 ASN B O 1
ATOM 2043 N N . VAL B 1 25 ? 8.836 18.938 -2.297 1 98.75 25 VAL B N 1
ATOM 2044 C CA . VAL B 1 25 ? 8.18 20.172 -1.896 1 98.75 25 VAL B CA 1
ATOM 2045 C C . VAL B 1 25 ? 8.367 21.234 -2.977 1 98.75 25 VAL B C 1
ATOM 2047 O O . VAL B 1 25 ? 9.375 21.219 -3.693 1 98.75 25 VAL B O 1
ATOM 2050 N N . PHE B 1 26 ? 7.391 22.078 -3.133 1 98.88 26 PHE B N 1
ATOM 2051 C CA . PHE B 1 26 ? 7.461 23.281 -3.969 1 98.88 26 PHE B CA 1
ATOM 2052 C C . PHE B 1 26 ? 7.414 24.531 -3.115 1 98.88 26 PHE B C 1
ATOM 2054 O O . PHE B 1 26 ? 6.652 24.609 -2.15 1 98.88 26 PHE B O 1
ATOM 2061 N N . VAL B 1 27 ? 8.234 25.469 -3.426 1 98.94 27 VAL B N 1
ATOM 2062 C CA . VAL B 1 27 ? 8.234 26.812 -2.824 1 98.94 27 VAL B CA 1
ATOM 2063 C C . VAL B 1 27 ? 7.859 27.844 -3.875 1 98.94 27 VAL B C 1
ATOM 2065 O O . VAL B 1 27 ? 8.625 28.094 -4.812 1 98.94 27 VAL B O 1
ATOM 2068 N N . ASN B 1 28 ? 6.68 28.453 -3.693 1 98.81 28 ASN B N 1
ATOM 2069 C CA . ASN B 1 28 ? 6.172 29.406 -4.672 1 98.81 28 ASN B CA 1
ATOM 2070 C C . ASN B 1 28 ? 6.207 28.844 -6.086 1 98.81 28 ASN B C 1
ATOM 2072 O O . ASN B 1 28 ? 6.68 29.5 -7.016 1 98.81 28 ASN B O 1
ATOM 2076 N N . GLY B 1 29 ? 5.816 27.594 -6.176 1 98.56 29 GLY B N 1
ATOM 2077 C CA . GLY B 1 29 ? 5.664 26.953 -7.469 1 98.56 29 GLY B CA 1
ATOM 2078 C C . GLY B 1 29 ? 6.949 26.312 -7.977 1 98.56 29 GLY B C 1
ATOM 2079 O O . GLY B 1 29 ? 6.938 25.594 -8.977 1 98.56 29 GLY B O 1
ATOM 2080 N N . LYS B 1 30 ? 8.062 26.547 -7.336 1 98.75 30 LYS B N 1
ATOM 2081 C CA . LYS B 1 30 ? 9.336 26 -7.777 1 98.75 30 LYS B CA 1
ATOM 2082 C C . LYS B 1 30 ? 9.617 24.656 -7.102 1 98.75 30 LYS B C 1
ATOM 2084 O O . LYS B 1 30 ? 9.664 24.578 -5.871 1 98.75 30 LYS B O 1
ATOM 2089 N N . ASP B 1 31 ? 9.867 23.672 -7.902 1 98.75 31 ASP B N 1
ATOM 2090 C CA . ASP B 1 31 ? 10.195 22.328 -7.418 1 98.75 31 ASP B CA 1
ATOM 2091 C C . ASP B 1 31 ? 11.57 22.312 -6.758 1 98.75 31 ASP B C 1
ATOM 2093 O O . ASP B 1 31 ? 12.555 22.75 -7.355 1 98.75 31 ASP B O 1
ATOM 2097 N N . GLN B 1 32 ? 11.648 21.766 -5.551 1 98.88 32 GLN B N 1
ATOM 2098 C CA . GLN B 1 32 ? 12.914 21.703 -4.836 1 98.88 32 GLN B CA 1
ATOM 2099 C C . GLN B 1 32 ? 13.625 20.375 -5.109 1 98.88 32 GLN B C 1
ATOM 2101 O O . GLN B 1 32 ? 14.648 20.078 -4.484 1 98.88 32 GLN B O 1
ATOM 2106 N N . GLY B 1 33 ? 13.047 19.531 -6.043 1 98.44 33 GLY B N 1
ATOM 2107 C CA . GLY B 1 33 ? 13.617 18.234 -6.371 1 98.44 33 GLY B CA 1
ATOM 2108 C C . GLY B 1 33 ? 13.242 17.141 -5.375 1 98.44 33 GLY B C 1
ATOM 2109 O O . GLY B 1 33 ? 12.578 17.422 -4.375 1 98.44 33 GLY B O 1
ATOM 2110 N N . ASN B 1 34 ? 13.656 15.914 -5.645 1 98.44 34 ASN B N 1
ATOM 2111 C CA . ASN B 1 34 ? 13.406 14.797 -4.734 1 98.44 34 ASN B CA 1
ATOM 2112 C C . ASN B 1 34 ? 13.992 15.07 -3.35 1 98.44 34 ASN B C 1
ATOM 2114 O O . ASN B 1 34 ? 15.203 15.211 -3.199 1 98.44 34 ASN B O 1
ATOM 2118 N N . GLY B 1 35 ? 13.094 15.141 -2.334 1 98.75 35 GLY B N 1
ATOM 2119 C CA . GLY B 1 35 ? 13.5 15.508 -0.988 1 98.75 35 GLY B CA 1
ATOM 2120 C C . GLY B 1 35 ? 13.703 14.312 -0.075 1 98.75 35 GLY B C 1
ATOM 2121 O O . GLY B 1 35 ? 14.125 14.469 1.071 1 98.75 35 GLY B O 1
ATOM 2122 N N . GLU B 1 36 ? 13.375 13.148 -0.454 1 97.75 36 GLU B N 1
ATOM 2123 C CA . GLU B 1 36 ? 13.43 11.938 0.36 1 97.75 36 GLU B CA 1
ATOM 2124 C C . GLU B 1 36 ? 14.836 11.719 0.918 1 97.75 36 GLU B C 1
ATOM 2126 O O . GLU B 1 36 ? 15.797 11.57 0.159 1 97.75 36 GLU B O 1
ATOM 2131 N N . GLY B 1 37 ? 14.875 11.727 2.23 1 97.81 37 GLY B N 1
ATOM 2132 C CA . GLY B 1 37 ? 16.156 11.539 2.893 1 97.81 37 GLY B CA 1
ATOM 2133 C C . GLY B 1 37 ? 17.062 12.75 2.785 1 97.81 37 GLY B C 1
ATOM 2134 O O . GLY B 1 37 ? 18.203 12.719 3.246 1 97.81 37 GLY B O 1
ATOM 2135 N N . LYS B 1 38 ? 16.656 13.805 2.18 1 98.75 38 LYS B N 1
ATOM 2136 C CA . LYS B 1 38 ? 17.453 15.023 2.039 1 98.75 38 LYS B CA 1
ATOM 2137 C C . LYS B 1 38 ? 16.891 16.141 2.908 1 98.75 38 LYS B C 1
ATOM 2139 O O . LYS B 1 38 ? 17.578 16.656 3.795 1 98.75 38 LYS B O 1
ATOM 2144 N N . TYR B 1 39 ? 15.664 16.516 2.721 1 98.94 39 TYR B N 1
ATOM 2145 C CA . TYR B 1 39 ? 15.031 17.5 3.592 1 98.94 39 TYR B CA 1
ATOM 2146 C C . TYR B 1 39 ? 13.711 16.969 4.141 1 98.94 39 TYR B C 1
ATOM 2148 O O . TYR B 1 39 ? 13.094 17.594 5.008 1 98.94 39 TYR B O 1
ATOM 2156 N N . ILE B 1 40 ? 13.258 15.828 3.67 1 98.88 40 ILE B N 1
ATOM 2157 C CA . ILE B 1 40 ? 12.125 15.094 4.223 1 98.88 40 ILE B CA 1
ATOM 2158 C C . ILE B 1 40 ? 12.633 13.945 5.086 1 98.88 40 ILE B C 1
ATOM 2160 O O . ILE B 1 40 ? 13.484 13.164 4.656 1 98.88 40 ILE B O 1
ATOM 2164 N N . ARG B 1 41 ? 12.125 13.852 6.305 1 98.56 41 ARG B N 1
ATOM 2165 C CA . ARG B 1 41 ? 12.391 12.672 7.121 1 98.56 41 ARG B CA 1
ATOM 2166 C C . ARG B 1 41 ? 11.539 11.492 6.676 1 98.56 41 ARG B C 1
ATOM 2168 O O . ARG B 1 41 ? 10.539 11.164 7.328 1 98.56 41 ARG B O 1
ATOM 2175 N N . SER B 1 42 ? 12.016 10.891 5.613 1 97.44 42 SER B N 1
ATOM 2176 C CA . SER B 1 42 ? 11.227 9.883 4.914 1 97.44 42 SER B CA 1
ATOM 2177 C C . SER B 1 42 ? 11.148 8.586 5.715 1 97.44 42 SER B C 1
ATOM 2179 O O . SER B 1 42 ? 12.164 8.062 6.164 1 97.44 42 SER B O 1
ATOM 2181 N N . PRO B 1 43 ? 9.93 8.055 5.875 1 95.69 43 PRO B N 1
ATOM 2182 C CA . PRO B 1 43 ? 9.773 6.82 6.645 1 95.69 43 PRO B CA 1
ATOM 2183 C C . PRO B 1 43 ? 10.305 5.59 5.906 1 95.69 43 PRO B C 1
ATOM 2185 O O . PRO B 1 43 ? 10.586 5.66 4.707 1 95.69 43 PRO B O 1
ATOM 2188 N N . SER B 1 44 ? 10.422 4.492 6.664 1 90.38 44 SER B N 1
ATOM 2189 C CA . SER B 1 44 ? 10.992 3.258 6.133 1 90.38 44 SER B CA 1
ATOM 2190 C C . SER B 1 44 ? 9.984 2.527 5.246 1 90.38 44 SER B C 1
ATOM 2192 O O . SER B 1 44 ? 10.359 1.646 4.469 1 90.38 44 SER B O 1
ATOM 2194 N N . SER B 1 45 ? 8.734 2.844 5.418 1 88.19 45 SER B N 1
ATOM 2195 C CA . SER B 1 45 ? 7.652 2.266 4.625 1 88.19 45 SER B CA 1
ATOM 2196 C C . SER B 1 45 ? 6.562 3.295 4.34 1 88.19 45 SER B C 1
ATOM 2198 O O . SER B 1 45 ? 6.562 4.383 4.922 1 88.19 45 SER B O 1
ATOM 2200 N N . ASN B 1 46 ? 5.676 2.963 3.398 1 92.06 46 ASN B N 1
ATOM 2201 C CA . ASN B 1 46 ? 4.555 3.852 3.1 1 92.06 46 ASN B CA 1
ATOM 2202 C C . ASN B 1 46 ? 3.289 3.422 3.832 1 92.06 46 ASN B C 1
ATOM 2204 O O . ASN B 1 46 ? 2.182 3.773 3.424 1 92.06 46 ASN B O 1
ATOM 2208 N N . ASP B 1 47 ? 3.428 2.646 4.965 1 89.69 47 ASP B N 1
ATOM 2209 C CA . ASP B 1 47 ? 2.307 2.199 5.785 1 89.69 47 ASP B CA 1
ATOM 2210 C C . ASP B 1 47 ? 1.755 3.344 6.633 1 89.69 47 ASP B C 1
ATOM 2212 O O . ASP B 1 47 ? 2.488 4.266 6.988 1 89.69 47 ASP B O 1
ATOM 2216 N N . PRO B 1 48 ? 0.518 3.24 6.988 1 92.44 48 PRO B N 1
ATOM 2217 C CA . PRO B 1 48 ? -0.017 4.23 7.926 1 92.44 48 PRO B CA 1
ATOM 2218 C C . PRO B 1 48 ? 0.396 3.961 9.375 1 92.44 48 PRO B C 1
ATOM 2220 O O . PRO B 1 48 ? 0.794 2.842 9.703 1 92.44 48 PRO B O 1
ATOM 2223 N N . VAL B 1 49 ? 0.358 5.004 10.211 1 93.69 49 VAL B N 1
ATOM 2224 C CA . VAL B 1 49 ? 0.393 4.891 11.664 1 93.69 49 VAL B CA 1
ATOM 2225 C C . VAL B 1 49 ? -1.03 4.812 12.211 1 93.69 49 VAL B C 1
ATOM 2227 O O . VAL B 1 49 ? -1.845 5.707 11.969 1 93.69 49 VAL B O 1
ATOM 2230 N N . ARG B 1 50 ? -1.349 3.746 12.953 1 91.44 50 ARG B N 1
ATOM 2231 C CA . ARG B 1 50 ? -2.695 3.547 13.477 1 91.44 50 ARG B CA 1
ATOM 2232 C C . ARG B 1 50 ? -2.723 3.73 14.992 1 91.44 50 ARG B C 1
ATOM 2234 O O . ARG B 1 50 ? -3.719 4.203 15.547 1 91.44 50 ARG B O 1
ATOM 2241 N N . ASP B 1 51 ? -1.656 3.334 15.586 1 95.62 51 ASP B N 1
ATOM 2242 C CA . ASP B 1 51 ? -1.56 3.406 17.031 1 95.62 51 ASP B CA 1
ATOM 2243 C C . ASP B 1 51 ? -1.312 4.84 17.5 1 95.62 51 ASP B C 1
ATOM 2245 O O . ASP B 1 51 ? -0.214 5.375 17.328 1 95.62 51 ASP B O 1
ATOM 2249 N N . LEU B 1 52 ? -2.268 5.375 18.234 1 98.12 52 LEU B N 1
ATOM 2250 C CA . LEU B 1 52 ? -2.176 6.77 18.656 1 98.12 52 LEU B CA 1
ATOM 2251 C C . LEU B 1 52 ? -1.159 6.934 19.781 1 98.12 52 LEU B C 1
ATOM 2253 O O . LEU B 1 52 ? -0.747 8.055 20.094 1 98.12 52 LEU B O 1
ATOM 2257 N N . LYS B 1 53 ? -0.73 5.828 20.312 1 97.25 53 LYS B N 1
ATOM 2258 C CA . LYS B 1 53 ? 0.248 5.891 21.391 1 97.25 53 LYS B CA 1
ATOM 2259 C C . LYS B 1 53 ? 1.673 5.805 20.859 1 97.25 53 LYS B C 1
ATOM 2261 O O . LYS B 1 53 ? 2.635 6.07 21.578 1 97.25 53 LYS B O 1
ATOM 2266 N N . SER B 1 54 ? 1.739 5.441 19.625 1 97.56 54 SER B N 1
ATOM 2267 C CA . SER B 1 54 ? 3.057 5.273 19.016 1 97.56 54 SER B CA 1
ATOM 2268 C C . SER B 1 54 ? 3.768 6.609 18.844 1 97.56 54 SER B C 1
ATOM 2270 O O . SER B 1 54 ? 3.154 7.598 18.438 1 97.56 54 SER B O 1
ATOM 2272 N N . ARG B 1 55 ? 5.098 6.652 19.094 1 95.94 55 ARG B N 1
ATOM 2273 C CA . ARG B 1 55 ? 5.887 7.852 18.844 1 95.94 55 ARG B CA 1
ATOM 2274 C C . ARG B 1 55 ? 5.914 8.195 17.359 1 95.94 55 ARG B C 1
ATOM 2276 O O . ARG B 1 55 ? 6.234 9.32 16.984 1 95.94 55 ARG B O 1
ATOM 2283 N N . ASP B 1 56 ? 5.574 7.25 16.484 1 97.31 56 ASP B N 1
ATOM 2284 C CA . ASP B 1 56 ? 5.613 7.438 15.047 1 97.31 56 ASP B CA 1
ATOM 2285 C C . ASP B 1 56 ? 4.504 8.383 14.586 1 97.31 56 ASP B C 1
ATOM 2287 O O . ASP B 1 56 ? 4.52 8.859 13.445 1 97.31 56 ASP B O 1
ATOM 2291 N N . LEU B 1 57 ? 3.588 8.656 15.477 1 98.44 57 LEU B N 1
ATOM 2292 C CA . LEU B 1 57 ? 2.465 9.516 15.133 1 98.44 57 LEU B CA 1
ATOM 2293 C C . LEU B 1 57 ? 2.941 10.93 14.805 1 98.44 57 LEU B C 1
ATOM 2295 O O . LEU B 1 57 ? 2.273 11.664 14.07 1 98.44 57 LEU B O 1
ATOM 2299 N N . ALA B 1 58 ? 4.066 11.328 15.305 1 98.56 58 ALA B N 1
ATOM 2300 C CA . ALA B 1 58 ? 4.57 12.68 15.07 1 98.56 58 ALA B CA 1
ATOM 2301 C C . ALA B 1 58 ? 5.211 12.797 13.688 1 98.56 58 ALA B C 1
ATOM 2303 O O . ALA B 1 58 ? 4.637 13.391 12.781 1 98.56 58 ALA B O 1
ATOM 2304 N N . CYS B 1 59 ? 6.312 12.094 13.492 1 98.5 59 CYS B N 1
ATOM 2305 C CA . CYS B 1 59 ? 7.031 12.234 12.227 1 98.5 59 CYS B CA 1
ATOM 2306 C C . CYS B 1 59 ? 7.344 10.867 11.625 1 98.5 59 CYS B C 1
ATOM 2308 O O . CYS B 1 59 ? 8.359 10.703 10.938 1 98.5 59 CYS B O 1
ATOM 2310 N N . ASN B 1 60 ? 6.535 9.859 11.852 1 97.56 60 ASN B N 1
ATOM 2311 C CA . ASN B 1 60 ? 6.625 8.531 11.266 1 97.56 60 ASN B CA 1
ATOM 2312 C C . ASN B 1 60 ? 7.879 7.797 11.727 1 97.56 60 ASN B C 1
ATOM 2314 O O . ASN B 1 60 ? 8.539 8.219 12.672 1 97.56 60 ASN B O 1
ATOM 2318 N N . THR B 1 61 ? 8.32 6.684 11.164 1 95.62 61 THR B N 1
ATOM 2319 C CA . THR B 1 61 ? 9.25 5.688 11.68 1 95.62 61 THR B CA 1
ATOM 2320 C C . THR B 1 61 ? 10.68 6.227 11.68 1 95.62 61 THR B C 1
ATOM 2322 O O . THR B 1 61 ? 11.523 5.758 12.438 1 95.62 61 THR B O 1
ATOM 2325 N N . LYS B 1 62 ? 10.977 7.23 10.875 1 96.44 62 LYS B N 1
ATOM 2326 C CA . LYS B 1 62 ? 12.305 7.82 10.836 1 96.44 62 LYS B CA 1
ATOM 2327 C C . LYS B 1 62 ? 12.273 9.289 11.242 1 96.44 62 LYS B C 1
ATOM 2329 O O . LYS B 1 62 ? 13.109 10.078 10.805 1 96.44 62 LYS B O 1
ATOM 2334 N N . GLY B 1 63 ? 11.289 9.602 12.008 1 97.06 63 GLY B N 1
ATOM 2335 C CA . GLY B 1 63 ? 11.156 10.977 12.477 1 97.06 63 GLY B CA 1
ATOM 2336 C C . GLY B 1 63 ? 12.328 11.43 13.328 1 97.06 63 GLY B C 1
ATOM 2337 O O . GLY B 1 63 ? 12.633 12.625 13.391 1 97.06 63 GLY B O 1
ATOM 2338 N N . GLY B 1 64 ? 12.992 10.531 13.977 1 97.25 64 GLY B N 1
ATOM 2339 C CA . GLY B 1 64 ? 14.102 10.852 14.859 1 97.25 64 GLY B CA 1
ATOM 2340 C C . GLY B 1 64 ? 15.453 10.773 14.172 1 97.25 64 GLY B C 1
ATOM 2341 O O . GLY B 1 64 ? 16.484 10.781 14.836 1 97.25 64 GLY B O 1
ATOM 2342 N N . ASP B 1 65 ? 15.422 10.656 12.891 1 97.5 65 ASP B N 1
ATOM 2343 C CA . ASP B 1 65 ? 16.641 10.633 12.078 1 97.5 65 ASP B CA 1
ATOM 2344 C C . ASP B 1 65 ? 16.781 11.93 11.273 1 97.5 65 ASP B C 1
ATOM 2346 O O . ASP B 1 65 ? 16.312 12.008 10.133 1 97.5 65 ASP B O 1
ATOM 2350 N N . PRO B 1 66 ? 17.438 12.898 11.844 1 98.38 66 PRO B N 1
ATOM 2351 C CA . PRO B 1 66 ? 17.641 14.141 11.086 1 98.38 66 PRO B CA 1
ATOM 2352 C C . PRO B 1 66 ? 18.234 13.898 9.703 1 98.38 66 PRO B C 1
ATOM 2354 O O . PRO B 1 66 ? 19 12.953 9.508 1 98.38 66 PRO B O 1
ATOM 2357 N N . VAL B 1 67 ? 17.844 14.719 8.734 1 98.75 67 VAL B N 1
ATOM 2358 C CA . VAL B 1 67 ? 18.375 14.656 7.371 1 98.75 67 VAL B CA 1
ATOM 2359 C C . VAL B 1 67 ? 19.281 15.852 7.109 1 98.75 67 VAL B C 1
ATOM 2361 O O . VAL B 1 67 ? 19.281 16.812 7.871 1 98.75 67 VAL B O 1
ATOM 2364 N N . PRO B 1 68 ? 20.062 15.797 6.066 1 98.75 68 PRO B N 1
ATOM 2365 C CA . PRO B 1 68 ? 21.188 16.734 5.973 1 98.75 68 PRO B CA 1
ATOM 2366 C C . PRO B 1 68 ? 20.75 18.125 5.523 1 98.75 68 PRO B C 1
ATOM 2368 O O . PRO B 1 68 ? 21.5 19.094 5.676 1 98.75 68 PRO B O 1
ATOM 2371 N N . GLU B 1 69 ? 19.578 18.312 4.863 1 98.81 69 GLU B N 1
ATOM 2372 C CA . GLU B 1 69 ? 19.25 19.594 4.23 1 98.81 69 GLU B CA 1
ATOM 2373 C C . GLU B 1 69 ? 18 20.203 4.836 1 98.81 69 GLU B C 1
ATOM 2375 O O . GLU B 1 69 ? 17.25 19.531 5.539 1 98.81 69 GLU B O 1
ATOM 2380 N N . PHE B 1 70 ? 17.844 21.453 4.668 1 98.94 70 PHE B N 1
ATOM 2381 C CA . PHE B 1 70 ? 16.656 22.25 4.949 1 98.94 70 PHE B CA 1
ATOM 2382 C C . PHE B 1 70 ? 16.125 22.906 3.68 1 98.94 70 PHE B C 1
ATOM 2384 O O . PHE B 1 70 ? 16.906 23.391 2.852 1 98.94 70 PHE B O 1
ATOM 2391 N N . VAL B 1 71 ? 14.883 22.906 3.463 1 98.94 71 VAL B N 1
ATOM 2392 C CA . VAL B 1 71 ? 14.297 23.766 2.434 1 98.94 71 VAL B CA 1
ATOM 2393 C C . VAL B 1 71 ? 14.312 25.219 2.898 1 98.94 71 VAL B C 1
ATOM 2395 O O . VAL B 1 71 ? 13.82 25.531 3.986 1 98.94 71 VAL B O 1
ATOM 2398 N N . LYS B 1 72 ? 14.844 26.125 2.156 1 98.88 72 LYS B N 1
ATOM 2399 C CA . LYS B 1 72 ? 14.844 27.562 2.479 1 98.88 72 LYS B CA 1
ATOM 2400 C C . LYS B 1 72 ? 13.539 28.219 2.057 1 98.88 72 LYS B C 1
ATOM 2402 O O . LYS B 1 72 ? 13.102 28.078 0.913 1 98.88 72 LYS B O 1
ATOM 2407 N N . VAL B 1 73 ? 12.953 28.922 2.98 1 98.94 73 VAL B N 1
ATOM 2408 C CA . VAL B 1 73 ? 11.688 29.594 2.717 1 98.94 73 VAL B CA 1
ATOM 2409 C C . VAL B 1 73 ? 11.656 30.938 3.428 1 98.94 73 VAL B C 1
ATOM 2411 O O . VAL B 1 73 ? 12.523 31.234 4.254 1 98.94 73 VAL B O 1
ATOM 2414 N N . SER B 1 74 ? 10.688 31.734 3.016 1 98.69 74 SER B N 1
ATOM 2415 C CA . SER B 1 74 ? 10.359 32.969 3.73 1 98.69 74 SER B CA 1
ATOM 2416 C C . SER B 1 74 ? 8.961 32.906 4.34 1 98.69 74 SER B C 1
ATOM 2418 O O . SER B 1 74 ? 8.086 32.219 3.82 1 98.69 74 SER B O 1
ATOM 2420 N N . ALA B 1 75 ? 8.812 33.594 5.52 1 98.06 75 ALA B N 1
ATOM 2421 C CA . ALA B 1 75 ? 7.449 33.719 6.043 1 98.06 75 ALA B CA 1
ATOM 2422 C C . ALA B 1 75 ? 6.488 34.219 4.965 1 98.06 75 ALA B C 1
ATOM 2424 O O . ALA B 1 75 ? 6.828 35.094 4.184 1 98.06 75 ALA B O 1
ATOM 2425 N N . GLY B 1 76 ? 5.316 33.594 4.863 1 97.81 76 GLY B N 1
ATOM 2426 C CA . GLY B 1 76 ? 4.309 34 3.902 1 97.81 76 GLY B CA 1
ATOM 2427 C C . GLY B 1 76 ? 4.395 33.25 2.59 1 97.81 76 GLY B C 1
ATOM 2428 O O . GLY B 1 76 ? 3.486 33.312 1.76 1 97.81 76 GLY B O 1
ATOM 2429 N N . ASP B 1 77 ? 5.445 32.469 2.365 1 98.62 77 ASP B N 1
ATOM 2430 C CA . ASP B 1 77 ? 5.586 31.703 1.121 1 98.62 77 ASP B CA 1
ATOM 2431 C C . ASP B 1 77 ? 4.434 30.719 0.938 1 98.62 77 ASP B C 1
ATOM 2433 O O . ASP B 1 77 ? 3.902 30.188 1.917 1 98.62 77 ASP B O 1
ATOM 2437 N N . GLU B 1 78 ? 4.016 30.5 -0.308 1 98.81 78 GLU B N 1
ATOM 2438 C CA . GLU B 1 78 ? 3.148 29.391 -0.683 1 98.81 78 GLU B CA 1
ATOM 2439 C C . GLU B 1 78 ? 3.949 28.094 -0.869 1 98.81 78 GLU B C 1
ATOM 2441 O O . GLU B 1 78 ? 4.914 28.062 -1.637 1 98.81 78 GLU B O 1
ATOM 2446 N N . LEU B 1 79 ? 3.592 27.094 -0.155 1 98.88 79 LEU B N 1
ATOM 2447 C CA . LEU B 1 79 ? 4.25 25.797 -0.25 1 98.88 79 LEU B CA 1
ATOM 2448 C C . LEU B 1 79 ? 3.305 24.75 -0.825 1 98.88 79 LEU B C 1
ATOM 2450 O O . LEU B 1 79 ? 2.084 24.875 -0.704 1 98.88 79 LEU B O 1
ATOM 2454 N N . SER B 1 80 ? 3.82 23.75 -1.529 1 98.94 80 SER B N 1
ATOM 2455 C CA . SER B 1 80 ? 3.123 22.516 -1.901 1 98.94 80 SER B CA 1
ATOM 2456 C C . SER B 1 80 ? 3.922 21.281 -1.493 1 98.94 80 SER B C 1
ATOM 2458 O O . SER B 1 80 ? 5.105 21.172 -1.82 1 98.94 80 SER B O 1
ATOM 2460 N N . PHE B 1 81 ? 3.326 20.453 -0.727 1 98.88 81 PHE B N 1
ATOM 2461 C CA . PHE B 1 81 ? 3.908 19.141 -0.449 1 98.88 81 PHE B CA 1
ATOM 2462 C C . PHE B 1 81 ? 3.273 18.078 -1.328 1 98.88 81 PHE B C 1
ATOM 2464 O O . PHE B 1 81 ? 2.049 17.984 -1.416 1 98.88 81 PHE B O 1
ATOM 2471 N N . ARG B 1 82 ? 4.105 17.266 -1.978 1 98.81 82 ARG B N 1
ATOM 2472 C CA . ARG B 1 82 ? 3.586 16.297 -2.941 1 98.81 82 ARG B CA 1
ATOM 2473 C C . ARG B 1 82 ? 3.721 14.867 -2.414 1 98.81 82 ARG B C 1
ATOM 2475 O O . ARG B 1 82 ? 4.82 14.43 -2.072 1 98.81 82 ARG B O 1
ATOM 2482 N N . TRP B 1 83 ? 2.605 14.211 -2.436 1 98.44 83 TRP B N 1
ATOM 2483 C CA . TRP B 1 83 ? 2.473 12.844 -1.946 1 98.44 83 TRP B CA 1
ATOM 2484 C C . TRP B 1 83 ? 2.357 11.859 -3.107 1 98.44 83 TRP B C 1
ATOM 2486 O O . TRP B 1 83 ? 1.897 12.227 -4.191 1 98.44 83 TRP B O 1
ATOM 2496 N N . TYR B 1 84 ? 2.775 10.633 -2.84 1 96.12 84 TYR B N 1
ATOM 2497 C CA . TYR B 1 84 ? 2.646 9.547 -3.805 1 96.12 84 TYR B CA 1
ATOM 2498 C C . TYR B 1 84 ? 2.525 8.203 -3.098 1 96.12 84 TYR B C 1
ATOM 2500 O O . TYR B 1 84 ? 2.762 8.109 -1.892 1 96.12 84 TYR B O 1
ATOM 2508 N N . HIS B 1 85 ? 2.113 7.199 -3.805 1 93.06 85 HIS B N 1
ATOM 2509 C CA . HIS B 1 85 ? 1.888 5.859 -3.268 1 93.06 85 HIS B CA 1
ATOM 2510 C C . HIS B 1 85 ? 3.143 5 -3.383 1 93.06 85 HIS B C 1
ATOM 2512 O O . HIS B 1 85 ? 3.857 4.805 -2.4 1 93.06 85 HIS B O 1
ATOM 2518 N N . TYR B 1 86 ? 3.578 4.617 -4.559 1 88.5 86 TYR B N 1
ATOM 2519 C CA . TYR B 1 86 ? 4.648 3.654 -4.789 1 88.5 86 TYR B CA 1
ATOM 2520 C C . TYR B 1 86 ? 5.648 4.184 -5.812 1 88.5 86 TYR B C 1
ATOM 2522 O O . TYR B 1 86 ? 6.859 4.145 -5.582 1 88.5 86 TYR B O 1
ATOM 2530 N N . ASN B 1 87 ? 5.184 4.652 -6.961 1 89.44 87 ASN B N 1
ATOM 2531 C CA . ASN B 1 87 ? 5.984 5.184 -8.062 1 89.44 87 ASN B CA 1
ATOM 2532 C C . ASN B 1 87 ? 5.77 6.684 -8.242 1 89.44 87 ASN B C 1
ATOM 2534 O O . ASN B 1 87 ? 4.785 7.102 -8.852 1 89.44 87 ASN B O 1
ATOM 2538 N N . PRO B 1 88 ? 6.762 7.469 -7.766 1 92.62 88 PRO B N 1
ATOM 2539 C CA . PRO B 1 88 ? 6.566 8.922 -7.859 1 92.62 88 PRO B CA 1
ATOM 2540 C C . PRO B 1 88 ? 6.602 9.43 -9.297 1 92.62 88 PRO B C 1
ATOM 2542 O O . PRO B 1 88 ? 6.227 10.578 -9.562 1 92.62 88 PRO B O 1
ATOM 2545 N N . ASN B 1 89 ? 7.047 8.586 -10.203 1 92.12 89 ASN B N 1
ATOM 2546 C CA . ASN B 1 89 ? 7.121 9.016 -11.594 1 92.12 89 ASN B CA 1
ATOM 2547 C C . ASN B 1 89 ? 5.832 8.688 -12.352 1 92.12 89 ASN B C 1
ATOM 2549 O O . ASN B 1 89 ? 5.684 9.047 -13.516 1 92.12 89 ASN B O 1
ATOM 2553 N N . ASP B 1 90 ? 4.875 8.016 -11.797 1 90.44 90 ASP B N 1
ATOM 2554 C CA . ASP B 1 90 ? 3.545 7.746 -12.336 1 90.44 90 ASP B CA 1
ATOM 2555 C C . ASP B 1 90 ? 2.52 8.734 -11.789 1 90.44 90 ASP B C 1
ATOM 2557 O O . ASP B 1 90 ? 2.15 8.664 -10.609 1 90.44 90 ASP B O 1
ATOM 2561 N N . PRO B 1 91 ? 1.999 9.617 -12.578 1 88.75 91 PRO B N 1
ATOM 2562 C CA . PRO B 1 91 ? 1.107 10.664 -12.07 1 88.75 91 PRO B CA 1
ATOM 2563 C C . PRO B 1 91 ? -0.204 10.109 -11.523 1 88.75 91 PRO B C 1
ATOM 2565 O O . PRO B 1 91 ? -0.922 10.805 -10.805 1 88.75 91 PRO B O 1
ATOM 2568 N N . GLY B 1 92 ? -0.527 8.883 -11.82 1 88.19 92 GLY B N 1
ATOM 2569 C CA . GLY B 1 92 ? -1.751 8.266 -11.336 1 88.19 92 GLY B CA 1
ATOM 2570 C C . GLY B 1 92 ? -1.556 7.488 -10.047 1 88.19 92 GLY B C 1
ATOM 2571 O O . GLY B 1 92 ? -2.527 7.043 -9.43 1 88.19 92 GLY B O 1
ATOM 2572 N N . ASP B 1 93 ? -0.309 7.379 -9.609 1 92 93 ASP B N 1
ATOM 2573 C CA . ASP B 1 93 ? -0.001 6.559 -8.438 1 92 93 ASP B CA 1
ATOM 2574 C C . ASP B 1 93 ? 0.178 7.422 -7.195 1 92 93 ASP B C 1
ATOM 2576 O O . ASP B 1 93 ? 1.278 7.508 -6.645 1 92 93 ASP B O 1
ATOM 2580 N N . ILE B 1 94 ? -0.896 7.969 -6.754 1 94.19 94 ILE B N 1
ATOM 2581 C CA . ILE B 1 94 ? -0.859 8.945 -5.672 1 94.19 94 ILE B CA 1
ATOM 2582 C C . ILE B 1 94 ? -1.404 8.32 -4.391 1 94.19 94 ILE B C 1
ATOM 2584 O O . ILE B 1 94 ? -0.67 8.148 -3.412 1 94.19 94 ILE B O 1
ATOM 2588 N N . LEU B 1 95 ? -2.549 7.934 -4.352 1 92.31 95 LEU B N 1
ATOM 2589 C CA . LEU B 1 95 ? -3.316 7.359 -3.252 1 92.31 95 LEU B CA 1
ATOM 2590 C C . LEU B 1 95 ? -4.578 6.672 -3.768 1 92.31 95 LEU B C 1
ATOM 2592 O O . LEU B 1 95 ? -5.246 7.188 -4.664 1 92.31 95 LEU B O 1
ATOM 2596 N N . ASP B 1 96 ? -4.855 5.473 -3.268 1 87.69 96 ASP B N 1
ATOM 2597 C CA . ASP B 1 96 ? -6.137 4.859 -3.607 1 87.69 96 ASP B CA 1
ATOM 2598 C C . ASP B 1 96 ? -7.301 5.758 -3.195 1 87.69 96 ASP B C 1
ATOM 2600 O O . ASP B 1 96 ? -7.344 6.25 -2.066 1 87.69 96 ASP B O 1
ATOM 2604 N N . SER B 1 97 ? -8.312 6.035 -4.09 1 88.94 97 SER B N 1
ATOM 2605 C CA . SER B 1 97 ? -9.344 7.047 -3.9 1 88.94 97 SER B CA 1
ATOM 2606 C C . SER B 1 97 ? -10.305 6.656 -2.781 1 88.94 97 SER B C 1
ATOM 2608 O O . SER B 1 97 ? -11.078 7.488 -2.301 1 88.94 97 SER B O 1
ATOM 2610 N N . SER B 1 98 ? -10.344 5.48 -2.318 1 84.88 98 SER B N 1
ATOM 2611 C CA . SER B 1 98 ? -11.156 5.082 -1.176 1 84.88 98 SER B CA 1
ATOM 2612 C C . SER B 1 98 ? -10.641 5.707 0.117 1 84.88 98 SER B C 1
ATOM 2614 O O . SER B 1 98 ? -11.367 5.77 1.112 1 84.88 98 SER B O 1
ATOM 2616 N N . HIS B 1 99 ? -9.375 6.121 0.121 1 91.44 99 HIS B N 1
ATOM 2617 C CA . HIS B 1 99 ? -8.758 6.676 1.317 1 91.44 99 HIS B CA 1
ATOM 2618 C C . HIS B 1 99 ? -9.125 8.141 1.502 1 91.44 99 HIS B C 1
ATOM 2620 O O . HIS B 1 99 ? -8.25 9.008 1.554 1 91.44 99 HIS B O 1
ATOM 2626 N N . LYS B 1 100 ? -10.461 8.367 1.777 1 93.94 100 LYS B N 1
ATOM 2627 C CA . LYS B 1 100 ? -11.039 9.695 1.988 1 93.94 100 LYS B CA 1
ATOM 2628 C C . LYS B 1 100 ? -10.734 10.211 3.393 1 93.94 100 LYS B C 1
ATOM 2630 O O . LYS B 1 100 ? -10.781 9.445 4.359 1 93.94 100 LYS B O 1
ATOM 2635 N N . GLY B 1 101 ? -10.391 11.461 3.43 1 97.81 101 GLY B N 1
ATOM 2636 C CA . GLY B 1 101 ? -10.18 12.055 4.738 1 97.81 101 GLY B CA 1
ATOM 2637 C C . GLY B 1 101 ? -9.57 13.438 4.676 1 97.81 101 GLY B C 1
ATOM 2638 O O . GLY B 1 101 ? -9.641 14.102 3.639 1 97.81 101 GLY B O 1
ATOM 2639 N N . ALA B 1 102 ? -9.102 13.93 5.867 1 98.75 102 ALA B N 1
ATOM 2640 C CA . ALA B 1 102 ? -8.594 15.289 6.031 1 98.75 102 ALA B CA 1
ATOM 2641 C C . ALA B 1 102 ? -7.086 15.336 5.812 1 98.75 102 ALA B C 1
ATOM 2643 O O . ALA B 1 102 ? -6.414 14.305 5.852 1 98.75 102 ALA B O 1
ATOM 2644 N N . ILE B 1 103 ? -6.594 16.5 5.496 1 98.88 103 ILE B N 1
ATOM 2645 C CA . ILE B 1 103 ? -5.164 16.797 5.461 1 98.88 103 ILE B CA 1
ATOM 2646 C C . ILE B 1 103 ? -4.852 17.953 6.395 1 98.88 103 ILE B C 1
ATOM 2648 O O . ILE B 1 103 ? -5.418 19.047 6.254 1 98.88 103 ILE B O 1
ATOM 2652 N N . LEU B 1 104 ? -3.98 17.688 7.348 1 98.88 104 LEU B N 1
ATOM 2653 C CA . LEU B 1 104 ? -3.65 18.625 8.414 1 98.88 104 LEU B CA 1
ATOM 2654 C C . LEU B 1 104 ? -2.158 18.938 8.414 1 98.88 104 LEU B C 1
ATOM 2656 O O . LEU B 1 104 ? -1.33 18.047 8.227 1 98.88 104 LEU B O 1
ATOM 2660 N N . THR B 1 105 ? -1.842 20.25 8.609 1 98.88 105 THR B N 1
ATOM 2661 C CA . THR B 1 105 ? -0.449 20.672 8.594 1 98.88 105 THR B CA 1
ATOM 2662 C C . THR B 1 105 ? -0.096 21.406 9.883 1 98.88 105 THR B C 1
ATOM 2664 O O . THR B 1 105 ? -0.829 22.297 10.32 1 98.88 105 THR B O 1
ATOM 2667 N N . TYR B 1 106 ? 0.99 20.969 10.453 1 98.94 106 TYR B N 1
ATOM 2668 C CA . TYR B 1 106 ? 1.501 21.531 11.703 1 98.94 106 TYR B CA 1
ATOM 2669 C C . TYR B 1 106 ? 2.932 22.031 11.531 1 98.94 106 TYR B C 1
ATOM 2671 O O . T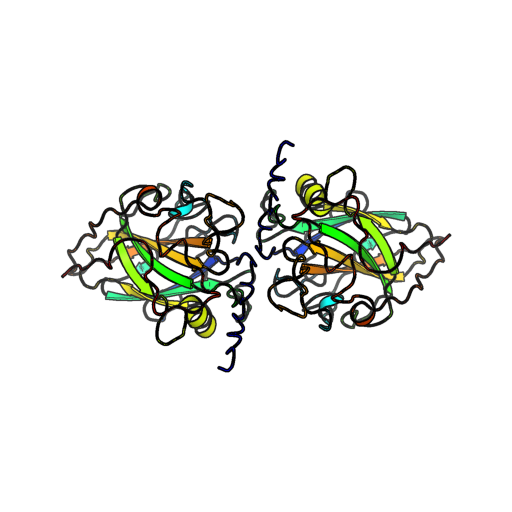YR B 1 106 ? 3.617 21.656 10.578 1 98.94 106 TYR B O 1
ATOM 2679 N N . ILE B 1 107 ? 3.348 22.875 12.516 1 98.88 107 ILE B N 1
ATOM 2680 C CA . ILE B 1 107 ? 4.715 23.375 12.547 1 98.88 107 ILE B CA 1
ATOM 2681 C C . ILE B 1 107 ? 5.254 23.312 13.977 1 98.88 107 ILE B C 1
ATOM 2683 O O . ILE B 1 107 ? 4.492 23.406 14.938 1 98.88 107 ILE B O 1
ATOM 2687 N N . ALA B 1 108 ? 6.547 23.062 14.109 1 98.88 108 ALA B N 1
ATOM 2688 C CA . ALA B 1 108 ? 7.266 23.047 15.375 1 98.88 108 ALA B CA 1
ATOM 2689 C C . ALA B 1 108 ? 8.68 23.594 15.211 1 98.88 108 ALA B C 1
ATOM 2691 O O . ALA B 1 108 ? 9.234 23.578 14.109 1 98.88 108 ALA B O 1
ATOM 2692 N N . PRO B 1 109 ? 9.289 24.125 16.359 1 98.56 109 PRO B N 1
ATOM 2693 C CA . PRO B 1 109 ? 10.727 24.375 16.281 1 98.56 109 PRO B CA 1
ATOM 2694 C C . PRO B 1 109 ? 11.523 23.125 15.891 1 98.56 109 PRO B C 1
ATOM 2696 O O . PRO B 1 109 ? 11.133 22 16.234 1 98.56 109 PRO B O 1
ATOM 2699 N N . TYR B 1 110 ? 12.562 23.391 15.195 1 98.69 110 TYR B N 1
ATOM 2700 C CA . TYR B 1 110 ? 13.43 22.281 14.812 1 98.69 110 TYR B CA 1
ATOM 2701 C C . TYR B 1 110 ? 13.898 21.516 16.047 1 98.69 110 TYR B C 1
ATOM 2703 O O . TYR B 1 110 ? 14.211 22.109 17.078 1 98.69 110 TYR B O 1
ATOM 2711 N N . THR B 1 111 ? 13.977 20.203 15.992 1 98.56 111 THR B N 1
ATOM 2712 C CA . THR B 1 111 ? 14.562 19.297 16.969 1 98.56 111 THR B CA 1
ATOM 2713 C C . THR B 1 111 ? 15.266 18.125 16.266 1 98.56 111 THR B C 1
ATOM 2715 O O . THR B 1 111 ? 14.859 17.719 15.172 1 98.56 111 THR B O 1
ATOM 2718 N N . GLU B 1 112 ? 16.281 17.594 16.906 1 98.19 112 GLU B N 1
ATOM 2719 C CA . GLU B 1 112 ? 16.938 16.391 16.391 1 98.19 112 GLU B CA 1
ATOM 2720 C C . GLU B 1 112 ? 16.156 15.133 16.75 1 98.19 112 GLU B C 1
ATOM 2722 O O . GLU B 1 112 ? 16.406 14.062 16.188 1 98.19 112 GLU B O 1
ATOM 2727 N N . GLY B 1 113 ? 15.219 15.32 17.641 1 98.25 113 GLY B N 1
ATOM 2728 C CA . GLY B 1 113 ? 14.414 14.18 18.062 1 98.25 113 GLY B CA 1
ATOM 2729 C C . GLY B 1 113 ? 13.336 13.82 17.047 1 98.25 113 GLY B C 1
ATOM 2730 O O . GLY B 1 113 ? 13.32 14.344 15.938 1 98.25 113 GLY B O 1
ATOM 2731 N N . ASN B 1 114 ? 12.422 12.93 17.391 1 98.25 114 ASN B N 1
ATOM 2732 C CA . ASN B 1 114 ? 11.422 12.375 16.484 1 98.25 114 ASN B CA 1
ATOM 2733 C C . ASN B 1 114 ? 10.164 13.234 16.422 1 98.25 114 ASN B C 1
ATOM 2735 O O . ASN B 1 114 ? 9.164 12.844 15.828 1 98.25 114 ASN B O 1
ATOM 2739 N N . GLY B 1 115 ? 10.141 14.312 17.125 1 98 115 GLY B N 1
ATOM 2740 C CA . GLY B 1 115 ? 9.016 15.227 17.094 1 98 115 GLY B CA 1
ATOM 2741 C C . GLY B 1 115 ? 7.926 14.867 18.094 1 98 115 GLY B C 1
ATOM 2742 O O . GLY B 1 115 ? 6.926 15.578 18.219 1 98 115 GLY B O 1
ATOM 2743 N N . ALA B 1 116 ? 8.055 13.766 18.797 1 97.88 116 ALA B N 1
ATOM 2744 C CA . ALA B 1 116 ? 7.074 13.453 19.828 1 97.88 116 ALA B CA 1
ATOM 2745 C C . ALA B 1 116 ? 7.156 14.453 20.984 1 97.88 116 ALA B C 1
ATOM 2747 O O . ALA B 1 116 ? 8.25 14.898 21.344 1 97.88 116 ALA B O 1
ATOM 2748 N N . GLY B 1 117 ? 5.992 14.828 21.547 1 97.81 117 GLY B N 1
ATOM 2749 C CA . GLY B 1 117 ? 5.93 15.766 22.656 1 97.81 117 GLY B CA 1
ATOM 2750 C C . GLY B 1 117 ? 5.121 17.016 22.328 1 97.81 117 GLY B C 1
ATOM 2751 O O . GLY B 1 117 ? 4.547 17.125 21.25 1 97.81 117 GLY B O 1
ATOM 2752 N N . PRO B 1 118 ? 5.027 17.953 23.297 1 98.62 118 PRO B N 1
ATOM 2753 C CA . PRO B 1 118 ? 4.199 19.156 23.188 1 98.62 118 PRO B CA 1
ATOM 2754 C C . PRO B 1 118 ? 4.914 20.297 22.484 1 98.62 118 PRO B C 1
ATOM 2756 O O . PRO B 1 118 ? 5.281 21.297 23.109 1 98.62 118 PRO B O 1
ATOM 2759 N N . ILE B 1 119 ? 5.008 20.234 21.125 1 98.69 119 ILE B N 1
ATOM 2760 C CA . ILE B 1 119 ? 5.812 21.25 20.453 1 98.69 119 ILE B CA 1
ATOM 2761 C C . ILE B 1 119 ? 5.078 21.75 19.203 1 98.69 119 ILE B C 1
ATOM 2763 O O . ILE B 1 119 ? 5.566 22.656 18.516 1 98.69 119 ILE B O 1
ATOM 2767 N N . TRP B 1 120 ? 3.922 21.25 18.875 1 98.88 120 TRP B N 1
ATOM 2768 C CA . TRP B 1 120 ? 3.342 21.453 17.562 1 98.88 120 TRP B CA 1
ATOM 2769 C C . TRP B 1 120 ? 2.254 22.531 17.594 1 98.88 120 TRP B C 1
ATOM 2771 O O . TRP B 1 120 ? 1.529 22.641 18.594 1 98.88 120 TRP B O 1
ATOM 2781 N N . SER B 1 121 ? 2.105 23.297 16.547 1 98.88 121 SER B N 1
ATOM 2782 C CA . SER B 1 121 ? 1.016 24.234 16.266 1 98.88 121 SER B CA 1
ATOM 2783 C C . SER B 1 121 ? 0.427 24 14.883 1 98.88 121 SER B C 1
ATOM 2785 O O . SER B 1 121 ? 1.165 23.812 13.906 1 98.88 121 SER B O 1
ATOM 2787 N N . LYS B 1 122 ? -0.895 23.969 14.766 1 98.75 122 LYS B N 1
ATOM 2788 C CA . LYS B 1 122 ? -1.55 23.734 13.484 1 98.75 122 LYS B CA 1
ATOM 2789 C C . LYS B 1 122 ? -1.534 25 12.617 1 98.75 122 LYS B C 1
ATOM 2791 O O . LYS B 1 122 ? -1.959 26.062 13.062 1 98.75 122 LYS B O 1
ATOM 2796 N N . ILE B 1 123 ? -1.119 24.828 11.375 1 98.62 123 ILE B N 1
ATOM 2797 C CA . ILE B 1 123 ? -0.99 26.047 10.578 1 98.62 123 ILE B CA 1
ATOM 2798 C C . ILE B 1 123 ? -1.848 25.938 9.32 1 98.62 123 ILE B C 1
ATOM 2800 O O . ILE B 1 123 ? -2.068 26.922 8.625 1 98.62 123 ILE B O 1
ATOM 2804 N N . ALA B 1 124 ? -2.365 24.828 8.992 1 98.38 124 ALA B N 1
ATOM 2805 C CA . ALA B 1 124 ? -3.277 24.656 7.867 1 98.38 124 ALA B CA 1
ATOM 2806 C C . ALA B 1 124 ? -4.137 23.406 8.039 1 98.38 124 ALA B C 1
ATOM 2808 O O . ALA B 1 124 ? -3.744 22.469 8.734 1 98.38 124 ALA B O 1
ATOM 2809 N N . GLN B 1 125 ? -5.246 23.453 7.41 1 98.12 125 GLN B N 1
ATOM 2810 C CA . GLN B 1 125 ? -6.211 22.359 7.473 1 98.12 125 GLN B CA 1
ATOM 2811 C C . GLN B 1 125 ? -7.113 22.344 6.238 1 98.12 125 GLN B C 1
ATOM 2813 O O . GLN B 1 125 ? -7.609 23.391 5.816 1 98.12 125 GLN B O 1
ATOM 2818 N N . GLU B 1 126 ? -7.223 21.156 5.57 1 98.12 126 GLU B N 1
ATOM 2819 C CA . GLU B 1 126 ? -8.266 20.828 4.605 1 98.12 126 GLU B CA 1
ATOM 2820 C C . GLU B 1 126 ? -9 19.547 5.004 1 98.12 126 GLU B C 1
ATOM 2822 O O . GLU B 1 126 ? -8.391 18.594 5.473 1 98.12 126 GLU B O 1
ATOM 2827 N N . ASP B 1 127 ? -10.289 19.609 4.875 1 97.75 127 ASP B N 1
ATOM 2828 C CA . ASP B 1 127 ? -11.07 18.469 5.344 1 97.75 127 ASP B CA 1
ATOM 2829 C C . ASP B 1 127 ? -12.219 18.156 4.387 1 97.75 127 ASP B C 1
ATOM 2831 O O . ASP B 1 127 ? -11.992 17.812 3.223 1 97.75 127 ASP B O 1
ATOM 2835 N N . PHE B 1 128 ? -13.5 18.156 4.781 1 98 128 PHE B N 1
ATOM 2836 C CA . PHE B 1 128 ? -14.656 17.891 3.938 1 98 128 PHE B CA 1
ATOM 2837 C C . PHE B 1 128 ? -15.383 19.188 3.604 1 98 128 PHE B C 1
ATOM 2839 O O . PHE B 1 128 ? -15.969 19.828 4.484 1 98 128 PHE B O 1
ATOM 2846 N N . GLU B 1 129 ? -15.234 19.609 2.396 1 95.56 129 GLU B N 1
ATOM 2847 C CA . GLU B 1 129 ? -15.844 20.859 1.954 1 95.56 129 GLU B CA 1
ATOM 2848 C C . GLU B 1 129 ? -16.562 20.688 0.623 1 95.56 129 GLU B C 1
ATOM 2850 O O . GLU B 1 129 ? -16.016 20.125 -0.324 1 95.56 129 GLU B O 1
ATOM 2855 N N . ASN B 1 130 ? -17.891 21.156 0.541 1 94.25 130 ASN B N 1
ATOM 2856 C CA . ASN B 1 130 ? -18.688 21.109 -0.679 1 94.25 130 ASN B CA 1
ATOM 2857 C C . ASN B 1 130 ? -18.766 19.703 -1.25 1 94.25 130 ASN B C 1
ATOM 2859 O O . ASN B 1 130 ? -18.578 19.5 -2.453 1 94.25 130 ASN B O 1
ATOM 2863 N N . GLY B 1 131 ? -18.844 18.75 -0.436 1 94.31 131 GLY B N 1
ATOM 2864 C CA . GLY B 1 131 ? -19.031 17.375 -0.852 1 94.31 131 GLY B CA 1
ATOM 2865 C C . GLY B 1 131 ? -17.75 16.672 -1.246 1 94.31 131 GLY B C 1
ATOM 2866 O O . GLY B 1 131 ? -17.766 15.57 -1.795 1 94.31 131 GLY B O 1
ATOM 2867 N N . GLN B 1 132 ? -16.594 17.312 -0.936 1 97.06 132 GLN B N 1
ATOM 2868 C CA . GLN B 1 132 ? -15.328 16.719 -1.371 1 97.06 132 GLN B CA 1
ATOM 2869 C C . GLN B 1 132 ? -14.336 16.625 -0.218 1 97.06 132 GLN B C 1
ATOM 2871 O O . GLN B 1 132 ? -14.172 17.594 0.538 1 97.06 132 GLN B O 1
ATOM 2876 N N . TRP B 1 133 ? -13.742 15.492 -0.124 1 98.25 133 TRP B N 1
ATOM 2877 C CA . TRP B 1 133 ? -12.703 15.273 0.878 1 98.25 133 TRP B CA 1
ATOM 2878 C C . TRP B 1 133 ? -11.375 15.859 0.417 1 98.25 133 TRP B C 1
ATOM 2880 O O . TRP B 1 133 ? -11.055 15.828 -0.773 1 98.25 133 TRP B O 1
ATOM 2890 N N . ALA B 1 134 ? -10.539 16.266 1.39 1 98.69 134 ALA B N 1
ATOM 2891 C CA . ALA B 1 134 ? -9.227 16.844 1.125 1 98.69 134 ALA B CA 1
ATOM 2892 C C . ALA B 1 134 ? -8.336 15.883 0.347 1 98.69 134 ALA B C 1
ATOM 2894 O O . ALA B 1 134 ? -7.609 16.281 -0.56 1 98.69 134 ALA B O 1
ATOM 2895 N N . THR B 1 135 ? -8.391 14.609 0.644 1 97.88 135 THR B N 1
ATOM 2896 C CA . THR B 1 135 ? -7.535 13.641 -0.029 1 97.88 135 THR B CA 1
ATOM 2897 C C . THR B 1 135 ? -7.941 13.484 -1.492 1 97.88 135 THR B C 1
ATOM 2899 O O . THR B 1 135 ? -7.094 13.227 -2.354 1 97.88 135 THR B O 1
ATOM 2902 N N . ILE B 1 136 ? -9.203 13.594 -1.799 1 97.56 136 ILE B N 1
ATOM 2903 C CA . ILE B 1 136 ? -9.648 13.531 -3.186 1 97.56 136 ILE B CA 1
ATOM 2904 C C . ILE B 1 136 ? -9.156 14.758 -3.947 1 97.56 136 ILE B C 1
ATOM 2906 O O . ILE B 1 136 ? -8.68 14.648 -5.078 1 97.56 136 ILE B O 1
ATOM 2910 N N . LYS B 1 137 ? -9.32 15.922 -3.322 1 98.5 137 LYS B N 1
ATOM 2911 C CA . LYS B 1 137 ? -8.781 17.141 -3.926 1 98.5 137 LYS B CA 1
ATOM 2912 C C . LYS B 1 137 ? -7.285 16.984 -4.203 1 98.5 137 LYS B C 1
ATOM 2914 O O . LYS B 1 137 ? -6.797 17.422 -5.25 1 98.5 137 LYS B O 1
ATOM 2919 N N . MET B 1 138 ? -6.512 16.438 -3.275 1 98.5 138 MET B N 1
ATOM 2920 C CA . MET B 1 138 ? -5.078 16.203 -3.447 1 98.5 138 MET B CA 1
ATOM 2921 C C . MET B 1 138 ? -4.812 15.305 -4.652 1 98.5 138 MET B C 1
ATOM 2923 O O . MET B 1 138 ? -3.914 15.578 -5.449 1 98.5 138 MET B O 1
ATOM 2927 N N . ILE B 1 139 ? -5.555 14.195 -4.777 1 97.25 139 ILE B N 1
ATOM 2928 C CA . ILE B 1 139 ? -5.398 13.289 -5.91 1 97.25 139 ILE B CA 1
ATOM 2929 C C . ILE B 1 139 ? -5.605 14.055 -7.215 1 97.25 139 ILE B C 1
ATOM 2931 O O . ILE B 1 139 ? -4.805 13.93 -8.148 1 97.25 139 ILE B O 1
ATOM 2935 N N . GLU B 1 140 ? -6.633 14.844 -7.305 1 97.69 140 GLU B N 1
ATOM 2936 C CA . GLU B 1 140 ? -6.949 15.625 -8.5 1 97.69 140 GLU B CA 1
ATOM 2937 C C . GLU B 1 140 ? -5.871 16.672 -8.781 1 97.69 140 GLU B C 1
ATOM 2939 O O . GLU B 1 140 ? -5.703 17.094 -9.93 1 97.69 140 GLU B O 1
ATOM 2944 N N . ASN B 1 141 ? -5.18 17.047 -7.758 1 98.19 141 ASN B N 1
ATOM 2945 C CA . ASN B 1 141 ? -4.133 18.062 -7.887 1 98.19 141 ASN B CA 1
ATOM 2946 C C . ASN B 1 141 ? -2.76 17.422 -8.07 1 98.19 141 ASN B C 1
ATOM 2948 O O . ASN B 1 141 ? -1.745 17.984 -7.668 1 98.19 141 ASN B O 1
ATOM 2952 N N . GLY B 1 142 ? -2.688 16.219 -8.523 1 97.44 142 GLY B N 1
ATOM 2953 C CA . GLY B 1 142 ? -1.424 15.562 -8.82 1 97.44 142 GLY B CA 1
ATOM 2954 C C . GLY B 1 142 ? -0.618 15.227 -7.582 1 97.44 142 GLY B C 1
ATOM 2955 O O . GLY B 1 142 ? 0.614 15.211 -7.621 1 97.44 142 GLY B O 1
ATOM 2956 N N . GLY B 1 143 ? -1.225 15.086 -6.461 1 98.31 143 GLY B N 1
ATOM 2957 C CA . GLY B 1 143 ? -0.583 14.703 -5.211 1 98.31 143 GLY B CA 1
ATOM 2958 C C . GLY B 1 143 ? -0.18 15.891 -4.359 1 98.31 143 GLY B C 1
ATOM 2959 O O . GLY B 1 143 ? 0.304 15.719 -3.238 1 98.31 143 GLY B O 1
ATOM 2960 N N . LYS B 1 144 ? -0.451 17.094 -4.82 1 98.69 144 LYS B N 1
ATOM 2961 C CA . LYS B 1 144 ? 0.038 18.281 -4.137 1 98.69 144 LYS B CA 1
ATOM 2962 C C . LYS B 1 144 ? -0.979 18.797 -3.119 1 98.69 144 LYS B C 1
ATOM 2964 O O . LYS B 1 144 ? -2.182 18.812 -3.389 1 98.69 144 LYS B O 1
ATOM 2969 N N . VAL B 1 145 ? -0.529 19.156 -2.02 1 98.81 145 VAL B N 1
ATOM 2970 C CA . VAL B 1 145 ? -1.268 19.891 -0.994 1 98.81 145 VAL B CA 1
ATOM 2971 C C . VAL B 1 145 ? -0.691 21.281 -0.842 1 98.81 145 VAL B C 1
ATOM 2973 O O . VAL B 1 145 ? 0.457 21.453 -0.421 1 98.81 145 VAL B O 1
ATOM 2976 N N . ASP B 1 146 ? -1.509 22.266 -1.154 1 98.81 146 ASP B N 1
ATOM 2977 C CA . ASP B 1 146 ? -1.064 23.656 -1.107 1 98.81 146 ASP B CA 1
ATOM 2978 C C . ASP B 1 146 ? -1.447 24.312 0.218 1 98.81 146 ASP B C 1
ATOM 2980 O O . ASP B 1 146 ? -2.547 24.094 0.73 1 98.81 146 ASP B O 1
ATOM 2984 N N . PHE B 1 147 ? -0.533 25.125 0.711 1 98.75 147 PHE B N 1
ATOM 2985 C CA . PHE B 1 147 ? -0.801 25.922 1.903 1 98.75 147 PHE B CA 1
ATOM 2986 C C . PHE B 1 147 ? 0.183 27.078 2.014 1 98.75 147 PHE B C 1
ATOM 2988 O O . PHE B 1 147 ? 1.209 27.109 1.33 1 98.75 147 PHE B O 1
ATOM 2995 N N . SER B 1 148 ? -0.12 28.016 2.857 1 97.88 148 SER B N 1
ATOM 2996 C CA . SER B 1 148 ? 0.753 29.156 3.088 1 97.88 148 SER B CA 1
ATOM 2997 C C . SER B 1 148 ? 1.42 29.078 4.457 1 97.88 148 SER B C 1
ATOM 2999 O O . SER B 1 148 ? 0.783 28.703 5.441 1 97.88 148 SER B O 1
ATOM 3001 N N . LEU B 1 149 ? 2.713 29.438 4.461 1 98.12 149 LEU B N 1
ATOM 3002 C CA . LEU B 1 149 ? 3.328 29.688 5.762 1 98.12 149 LEU B CA 1
ATOM 3003 C C . LEU B 1 149 ? 2.783 30.953 6.395 1 98.12 149 LEU B C 1
ATOM 3005 O O . LEU B 1 149 ? 2.561 31.953 5.707 1 98.12 149 LEU B O 1
ATOM 3009 N N . PRO B 1 150 ? 2.639 30.938 7.695 1 97.69 150 PRO B N 1
ATOM 3010 C CA . PRO B 1 150 ? 2.178 32.188 8.328 1 97.69 150 PRO B CA 1
ATOM 3011 C C . PRO B 1 150 ? 3.102 33.344 8.047 1 97.69 150 PRO B C 1
ATOM 3013 O O . PRO B 1 150 ? 4.32 33.25 8.195 1 97.69 150 PRO B O 1
ATOM 3016 N N . LYS B 1 151 ? 2.5 34.5 7.73 1 96.62 151 LYS B N 1
ATOM 3017 C CA . LYS B 1 151 ? 3.271 35.688 7.363 1 96.62 151 LYS B CA 1
ATOM 3018 C C . LYS B 1 151 ? 4.055 36.219 8.562 1 96.62 151 LYS B C 1
ATOM 3020 O O . LYS B 1 151 ? 5.078 36.906 8.391 1 96.62 151 LYS B O 1
ATOM 3025 N N . SER B 1 152 ? 3.596 36 9.719 1 97 152 SER B N 1
ATOM 3026 C CA . SER B 1 152 ? 4.184 36.562 10.93 1 97 152 SER B CA 1
ATOM 3027 C C . SER B 1 152 ? 5.258 35.656 11.508 1 97 152 SER B C 1
ATOM 3029 O O . SER B 1 152 ? 5.867 35.969 12.531 1 97 152 SER B O 1
ATOM 3031 N N . LEU B 1 153 ? 5.48 34.5 10.914 1 98.25 153 LEU B N 1
ATOM 3032 C CA . LEU B 1 153 ? 6.371 33.469 11.461 1 98.25 153 LEU B CA 1
ATOM 3033 C C . LEU B 1 153 ? 7.793 34 11.594 1 98.25 153 LEU B C 1
ATOM 3035 O O . LEU B 1 153 ? 8.328 34.594 10.656 1 98.25 153 LEU B O 1
ATOM 3039 N N . ALA B 1 154 ? 8.445 33.844 12.719 1 98.44 154 ALA B N 1
ATOM 3040 C CA . ALA B 1 154 ? 9.82 34.281 12.977 1 98.44 154 ALA B CA 1
ATOM 3041 C C . ALA B 1 154 ? 10.812 33.469 12.164 1 98.44 154 ALA B C 1
ATOM 3043 O O . ALA B 1 154 ? 10.57 32.281 11.867 1 98.44 154 ALA B O 1
ATOM 3044 N N . PRO B 1 155 ? 11.977 34.125 11.766 1 98.69 155 PRO B N 1
ATOM 3045 C CA . PRO B 1 155 ? 13.055 33.344 11.148 1 98.69 155 PRO B CA 1
ATOM 3046 C C . PRO B 1 155 ? 13.562 32.219 12.047 1 98.69 155 PRO B C 1
ATOM 3048 O O . PRO B 1 155 ? 13.469 32.312 13.273 1 98.69 155 PRO B O 1
ATOM 3051 N N . GLY B 1 156 ? 14.078 31.172 11.453 1 98.75 156 GLY B N 1
ATOM 3052 C CA . GLY B 1 156 ? 14.633 30.047 12.195 1 98.75 156 GLY B CA 1
ATOM 3053 C C . GLY B 1 156 ? 14.43 28.719 11.492 1 98.75 156 GLY B C 1
ATOM 3054 O O . GLY B 1 156 ? 13.93 28.672 10.367 1 98.75 156 GLY B O 1
ATOM 3055 N N . GLN B 1 157 ? 14.875 27.672 12.164 1 98.88 157 GLN B N 1
ATOM 3056 C CA . GLN B 1 157 ? 14.688 26.312 11.664 1 98.88 157 GLN B CA 1
ATOM 3057 C C . GLN B 1 157 ? 13.461 25.656 12.281 1 98.88 157 GLN B C 1
ATOM 3059 O O . GLN B 1 157 ? 13.211 25.797 13.484 1 98.88 157 GLN B O 1
ATOM 3064 N N . TYR B 1 158 ? 12.688 25.016 11.43 1 98.94 158 TYR B N 1
ATOM 3065 C CA . TYR B 1 158 ? 11.438 24.391 11.852 1 98.94 158 TYR B CA 1
ATOM 3066 C C . TYR B 1 158 ? 11.297 23 11.25 1 98.94 158 TYR B C 1
ATOM 3068 O O . TYR B 1 158 ? 12 22.656 10.297 1 98.94 158 TYR B O 1
ATOM 3076 N N . LEU B 1 159 ? 10.438 22.172 11.836 1 98.94 159 LEU B N 1
ATOM 3077 C CA . LEU B 1 159 ? 9.789 21.031 11.195 1 98.94 159 LEU B CA 1
ATOM 3078 C C . LEU B 1 159 ? 8.367 21.391 10.773 1 98.94 159 LEU B C 1
ATOM 3080 O O . LEU B 1 159 ? 7.605 21.953 11.555 1 98.94 159 LEU B O 1
ATOM 3084 N N . ILE B 1 160 ? 8.047 21.156 9.562 1 98.94 160 ILE B N 1
ATOM 3085 C CA . ILE B 1 160 ? 6.645 21.156 9.148 1 98.94 160 ILE B CA 1
ATOM 3086 C C . ILE B 1 160 ? 6.152 19.719 8.992 1 98.94 160 ILE B C 1
ATOM 3088 O O . ILE B 1 160 ? 6.766 18.922 8.273 1 98.94 160 ILE B O 1
ATOM 3092 N N . ARG B 1 161 ? 5.129 19.375 9.703 1 98.88 161 ARG B N 1
ATOM 3093 C CA . ARG B 1 161 ? 4.477 18.078 9.68 1 98.88 161 ARG B CA 1
ATOM 3094 C C . ARG B 1 161 ? 3.166 18.125 8.906 1 98.88 161 ARG B C 1
ATOM 3096 O O . ARG B 1 161 ? 2.291 18.938 9.211 1 98.88 161 ARG B O 1
ATOM 3103 N N . GLN B 1 162 ? 3.037 17.359 7.898 1 98.88 162 GLN B N 1
ATOM 3104 C CA . GLN B 1 162 ? 1.754 17.172 7.227 1 98.88 162 GLN B CA 1
ATOM 3105 C C . GLN B 1 162 ? 1.273 15.727 7.34 1 98.88 162 GLN B C 1
ATOM 3107 O O . GLN B 1 162 ? 2.078 14.797 7.301 1 98.88 162 GLN B O 1
ATOM 3112 N N . GLU B 1 163 ? -0.007 15.609 7.484 1 98.5 163 GLU B N 1
ATOM 3113 C CA . GLU B 1 163 ? -0.622 14.305 7.699 1 98.5 163 GLU B CA 1
ATOM 3114 C C . GLU B 1 163 ? -1.822 14.102 6.781 1 98.5 163 GLU B C 1
ATOM 3116 O O . GLU B 1 163 ? -2.705 14.953 6.703 1 98.5 163 GLU B O 1
ATOM 3121 N N . LEU B 1 164 ? -1.836 13.008 6.016 1 98.38 164 LEU B N 1
ATOM 3122 C CA . LEU B 1 164 ? -3.09 12.477 5.484 1 98.38 164 LEU B CA 1
ATOM 3123 C C . LEU B 1 164 ? -3.812 11.641 6.535 1 98.38 164 LEU B C 1
ATOM 3125 O O . LEU B 1 164 ? -3.242 10.695 7.082 1 98.38 164 LEU B O 1
ATOM 3129 N N . LEU B 1 165 ? -4.988 12.016 6.906 1 97.94 165 LEU B N 1
ATOM 3130 C CA . LEU B 1 165 ? -5.809 11.258 7.848 1 97.94 165 LEU B CA 1
ATOM 3131 C C . LEU B 1 165 ? -6.969 10.578 7.129 1 97.94 165 LEU B C 1
ATOM 3133 O O . LEU B 1 165 ? -8.031 11.18 6.957 1 97.94 165 LEU B O 1
ATOM 3137 N N . ALA B 1 166 ? -6.777 9.367 6.734 1 95.44 166 ALA B N 1
ATOM 3138 C CA . ALA B 1 166 ? -7.777 8.602 5.988 1 95.44 166 ALA B CA 1
ATOM 3139 C C . ALA B 1 166 ? -8.781 7.945 6.93 1 95.44 166 ALA B C 1
ATOM 3141 O O . ALA B 1 166 ? -8.398 7.379 7.957 1 95.44 166 ALA B O 1
ATOM 3142 N N . LEU B 1 167 ? -10.094 7.945 6.527 1 94.75 167 LEU B N 1
ATOM 3143 C CA . LEU B 1 167 ? -11.148 7.605 7.48 1 94.75 167 LEU B CA 1
ATOM 3144 C C . LEU B 1 167 ? -11.984 6.438 6.973 1 94.75 167 LEU B C 1
ATOM 3146 O O . LEU B 1 167 ? -12.992 6.078 7.582 1 94.75 167 LEU B O 1
ATOM 3150 N N . HIS B 1 168 ? -11.547 5.793 5.91 1 87.25 168 HIS B N 1
ATOM 3151 C CA . HIS B 1 168 ? -12.367 4.77 5.266 1 87.25 168 HIS B CA 1
ATOM 3152 C C . HIS B 1 168 ? -12.57 3.57 6.18 1 87.25 168 HIS B C 1
ATOM 3154 O O . HIS B 1 168 ? -13.5 2.781 5.977 1 87.25 168 HIS B O 1
ATOM 3160 N N . MET B 1 169 ? -11.711 3.441 7.18 1 83.44 169 MET B N 1
ATOM 3161 C CA . MET B 1 169 ? -11.883 2.355 8.141 1 83.44 169 MET B CA 1
ATOM 3162 C C . MET B 1 169 ? -12.172 2.9 9.531 1 83.44 169 MET B C 1
ATOM 3164 O O . MET B 1 169 ? -12.047 2.18 10.523 1 83.44 169 MET B O 1
ATOM 3168 N N . ALA B 1 170 ? -12.516 4.109 9.672 1 92.19 170 ALA B N 1
ATOM 3169 C CA . ALA B 1 170 ? -12.68 4.785 10.961 1 92.19 170 ALA B CA 1
ATOM 3170 C C . ALA B 1 170 ? -14.094 4.594 11.5 1 92.19 170 ALA B C 1
ATOM 3172 O O . ALA B 1 170 ? -14.484 5.238 12.477 1 92.19 170 ALA B O 1
ATOM 3173 N N . ASP B 1 171 ? -14.938 3.777 10.844 1 89.5 171 ASP B N 1
ATOM 3174 C CA . ASP B 1 171 ? -16.219 3.371 11.422 1 89.5 171 ASP B CA 1
ATOM 3175 C C . ASP B 1 171 ? -16.016 2.424 12.602 1 89.5 171 ASP B C 1
ATOM 3177 O O . ASP B 1 171 ? -16.953 2.109 13.328 1 89.5 171 ASP B O 1
ATOM 3181 N N . THR B 1 172 ? -14.797 1.94 12.758 1 87.31 172 THR B N 1
ATOM 3182 C CA . THR B 1 172 ? -14.328 1.166 13.898 1 87.31 172 THR B CA 1
ATOM 3183 C C . THR B 1 172 ? -13.188 1.892 14.617 1 87.31 172 THR B C 1
ATOM 3185 O O . THR B 1 172 ? -12.312 2.469 13.969 1 87.31 172 THR B O 1
ATOM 3188 N N . ARG B 1 173 ? -13.188 1.859 15.969 1 93.88 173 ARG B N 1
ATOM 3189 C CA . ARG B 1 173 ? -12.102 2.486 16.719 1 93.88 173 ARG B CA 1
ATOM 3190 C C . ARG B 1 173 ? -10.828 1.656 16.641 1 93.88 173 ARG B C 1
ATOM 3192 O O . ARG B 1 173 ? -10.875 0.425 16.688 1 93.88 173 ARG B O 1
ATOM 3199 N N . GLY B 1 174 ? -9.734 2.418 16.594 1 91.12 174 GLY B N 1
ATOM 3200 C CA . GLY B 1 174 ? -8.453 1.74 16.453 1 91.12 174 GLY B CA 1
ATOM 3201 C C . GLY B 1 174 ? -8.039 0.958 17.688 1 91.12 174 GLY B C 1
ATOM 3202 O O . GLY B 1 174 ? -7.242 0.023 17.594 1 91.12 174 GLY B O 1
ATOM 3203 N N . ASP B 1 175 ? -8.547 1.335 18.875 1 94.38 175 ASP B N 1
ATOM 3204 C CA . ASP B 1 175 ? -8.211 0.608 20.109 1 94.38 175 ASP B CA 1
ATOM 3205 C C . ASP B 1 175 ? -9.062 -0.652 20.234 1 94.38 175 ASP B C 1
ATOM 3207 O O . ASP B 1 175 ? -8.758 -1.526 21.062 1 94.38 175 ASP B O 1
ATOM 3211 N N . GLU B 1 176 ? -10.148 -0.799 19.469 1 90.56 176 GLU B N 1
ATOM 3212 C CA . GLU B 1 176 ? -10.969 -2.004 19.422 1 90.56 176 GLU B CA 1
ATOM 3213 C C . GLU B 1 176 ? -10.422 -3.002 18.406 1 90.56 176 GLU B C 1
ATOM 3215 O O . GLU B 1 176 ? -10.445 -4.211 18.641 1 90.56 176 GLU B O 1
ATOM 3220 N N . ASP B 1 177 ? -9.977 -2.508 17.297 1 83.44 177 ASP B N 1
ATOM 3221 C CA . ASP B 1 177 ? -9.336 -3.299 16.25 1 83.44 177 ASP B CA 1
ATOM 3222 C C . ASP B 1 177 ? -8.109 -2.582 15.695 1 83.44 177 ASP B C 1
ATOM 3224 O O . ASP B 1 177 ? -8.242 -1.615 14.938 1 83.44 177 ASP B O 1
ATOM 3228 N N . PRO B 1 178 ? -6.895 -3.135 16.047 1 84.06 178 PRO B N 1
ATOM 3229 C CA . PRO B 1 178 ? -5.68 -2.426 15.648 1 84.0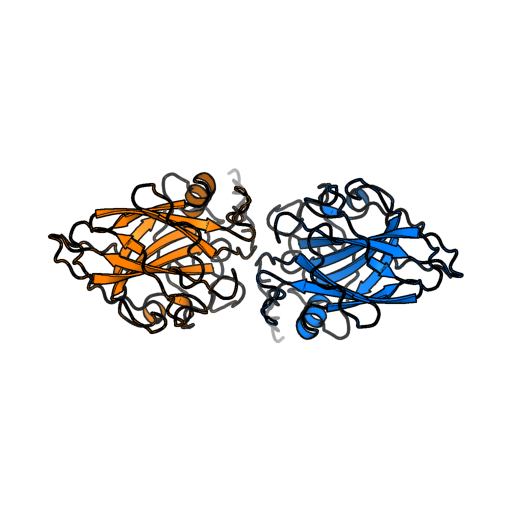6 178 PRO B CA 1
ATOM 3230 C C . PRO B 1 178 ? -5.473 -2.424 14.141 1 84.06 178 PRO B C 1
ATOM 3232 O O . PRO B 1 178 ? -4.617 -1.692 13.625 1 84.06 178 PRO B O 1
ATOM 3235 N N . ASN B 1 179 ? -6.211 -3.143 13.422 1 76.19 179 ASN B N 1
ATOM 3236 C CA . ASN B 1 179 ? -6.094 -3.197 11.969 1 76.19 179 ASN B CA 1
ATOM 3237 C C . ASN B 1 179 ? -7.133 -2.311 11.289 1 76.19 179 ASN B C 1
ATOM 3239 O O . ASN B 1 179 ? -7.219 -2.275 10.062 1 76.19 179 ASN B O 1
ATOM 3243 N N . ARG B 1 180 ? -7.965 -1.651 12.023 1 81.88 180 ARG B N 1
ATOM 3244 C CA . ARG B 1 180 ? -8.953 -0.707 11.516 1 81.88 180 ARG B CA 1
ATOM 3245 C C . ARG B 1 180 ? -8.742 0.681 12.109 1 81.88 180 ARG B C 1
ATOM 3247 O O . ARG B 1 180 ? -7.617 1.048 12.461 1 81.88 180 ARG B O 1
ATOM 3254 N N . GLY B 1 181 ? -9.742 1.535 12.023 1 89.44 181 GLY B N 1
ATOM 3255 C CA . GLY B 1 181 ? -9.625 2.896 12.516 1 89.44 181 GLY B CA 1
ATOM 3256 C C . GLY B 1 181 ? -9.031 3.854 11.5 1 89.44 181 GLY B C 1
ATOM 3257 O O . GLY B 1 181 ? -8.82 3.484 10.344 1 89.44 181 GLY B O 1
ATOM 3258 N N . ALA B 1 182 ? -8.914 5.059 12.008 1 94.5 182 ALA B N 1
ATOM 3259 C CA . ALA B 1 182 ? -8.305 6.09 11.172 1 94.5 182 ALA B CA 1
ATOM 3260 C C . ALA B 1 182 ? -6.852 5.742 10.852 1 94.5 182 ALA B C 1
ATOM 3262 O O . ALA B 1 182 ? -6.137 5.203 11.703 1 94.5 182 ALA B O 1
ATOM 3263 N N . GLU B 1 183 ? -6.406 6.039 9.609 1 93.56 183 GLU B N 1
ATOM 3264 C CA . GLU B 1 183 ? -5.027 5.863 9.164 1 93.56 183 GLU B CA 1
ATOM 3265 C C . GLU B 1 183 ? -4.316 7.211 9.039 1 93.56 183 GLU B C 1
ATOM 3267 O O . GLU B 1 183 ? -4.723 8.062 8.242 1 93.56 183 GLU B O 1
ATOM 3272 N N . SER B 1 184 ? -3.279 7.316 9.836 1 96.38 184 SER B N 1
ATOM 3273 C CA . SER B 1 184 ? -2.471 8.531 9.773 1 96.38 184 SER B CA 1
ATOM 3274 C C . SER B 1 184 ? -1.209 8.312 8.945 1 96.38 184 SER B C 1
ATOM 3276 O O . SER B 1 184 ? -0.487 7.332 9.156 1 96.38 184 SER B O 1
ATOM 3278 N N . TYR B 1 185 ? -1.013 9.148 7.973 1 97 185 TYR B N 1
ATOM 3279 C CA . TYR B 1 185 ? 0.229 9.203 7.207 1 97 185 TYR B CA 1
ATOM 3280 C C . TYR B 1 185 ? 0.985 10.5 7.488 1 97 185 TYR B C 1
ATOM 3282 O O . TYR B 1 185 ? 0.884 11.461 6.723 1 97 185 TYR B O 1
ATOM 3290 N N . PRO B 1 186 ? 1.783 10.539 8.516 1 98.38 186 PRO B N 1
ATOM 3291 C CA . PRO B 1 186 ? 2.531 11.766 8.805 1 98.38 186 PRO B CA 1
ATOM 3292 C C . PRO B 1 186 ? 3.865 11.828 8.062 1 98.38 186 PRO B C 1
ATOM 3294 O O . PRO B 1 186 ? 4.496 10.789 7.828 1 98.38 186 PRO B O 1
ATOM 3297 N N . SER B 1 187 ? 4.27 12.906 7.684 1 98.31 187 SER B N 1
ATOM 3298 C CA . SER B 1 187 ? 5.582 13.188 7.113 1 98.31 187 SER B CA 1
ATOM 3299 C C . SER B 1 187 ? 6.094 14.562 7.551 1 98.31 187 SER B C 1
ATOM 3301 O O . SER B 1 187 ? 5.324 15.523 7.617 1 98.31 187 SER B O 1
ATOM 3303 N N . CYS B 1 188 ? 7.391 14.633 7.863 1 98.88 188 CYS B N 1
ATOM 3304 C CA . CYS B 1 188 ? 7.969 15.883 8.359 1 98.88 188 CYS B CA 1
ATOM 3305 C C . CYS B 1 188 ? 9.047 16.406 7.41 1 98.88 188 CYS B C 1
ATOM 3307 O O . CYS B 1 188 ? 9.844 15.625 6.883 1 98.88 188 CYS B O 1
ATOM 3309 N N . VAL B 1 189 ? 9.078 17.672 7.219 1 98.94 189 VAL B N 1
ATOM 3310 C CA . VAL B 1 189 ? 10.016 18.391 6.363 1 98.94 189 VAL B CA 1
ATOM 3311 C C . VAL B 1 189 ? 10.828 19.375 7.199 1 98.94 189 VAL B C 1
ATOM 3313 O O . VAL B 1 189 ? 10.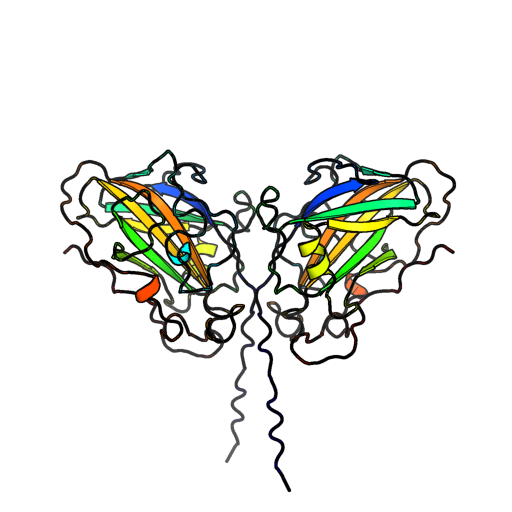273 20.125 8.008 1 98.94 189 VAL B O 1
ATOM 3316 N N . GLN B 1 190 ? 12.141 19.328 7.031 1 98.94 190 GLN B N 1
ATOM 3317 C CA . GLN B 1 190 ? 13.023 20.328 7.629 1 98.94 190 GLN B CA 1
ATOM 3318 C C . GLN B 1 190 ? 13.039 21.609 6.812 1 98.94 190 GLN B C 1
ATOM 3320 O O . GLN B 1 190 ? 13.344 21.594 5.621 1 98.94 190 GLN B O 1
ATOM 3325 N N . VAL B 1 191 ? 12.742 22.766 7.457 1 98.94 191 VAL B N 1
ATOM 3326 C CA . VAL B 1 191 ? 12.695 24.031 6.746 1 98.94 191 VAL B CA 1
ATOM 3327 C C . VAL B 1 191 ? 13.5 25.078 7.516 1 98.94 191 VAL B C 1
ATOM 3329 O O . VAL B 1 191 ? 13.586 25.031 8.742 1 98.94 191 VAL B O 1
ATOM 3332 N N . GLU B 1 192 ? 14.102 25.938 6.781 1 98.94 192 GLU B N 1
ATOM 3333 C CA . GLU B 1 192 ? 14.742 27.141 7.32 1 98.94 192 GLU B CA 1
ATOM 3334 C C . GLU B 1 192 ? 14.039 28.406 6.84 1 98.94 192 GLU B C 1
ATOM 3336 O O . GLU B 1 192 ? 14.062 28.719 5.648 1 98.94 192 GLU B O 1
ATOM 3341 N N . VAL B 1 193 ? 13.391 29.016 7.73 1 98.88 193 VAL B N 1
ATOM 3342 C CA . VAL B 1 193 ? 12.773 30.312 7.43 1 98.88 193 VAL B CA 1
ATOM 3343 C C . VAL B 1 193 ? 13.828 31.406 7.469 1 98.88 193 VAL B C 1
ATOM 3345 O O . VAL B 1 193 ? 14.453 31.641 8.5 1 98.88 193 VAL B O 1
ATOM 3348 N N . GLU B 1 194 ? 13.961 32.062 6.375 1 98.5 194 GLU B N 1
ATOM 3349 C CA . GLU B 1 194 ? 15 33.062 6.219 1 98.5 194 GLU B CA 1
ATOM 3350 C C . GLU B 1 194 ? 14.664 34.312 7.008 1 98.5 194 GLU B C 1
ATOM 3352 O O . GLU B 1 194 ? 13.508 34.531 7.402 1 98.5 194 GLU B O 1
ATOM 3357 N N . GLU B 1 195 ? 15.773 35.219 7.145 1 97.75 195 GLU B N 1
ATOM 3358 C CA . GLU B 1 195 ? 15.594 36.5 7.836 1 97.75 195 GLU B CA 1
ATOM 3359 C C . GLU B 1 195 ? 14.469 37.312 7.207 1 97.75 195 GLU B C 1
ATOM 3361 O O . GLU B 1 195 ? 14.336 37.344 5.98 1 97.75 195 GLU B O 1
ATOM 3366 N N . GLY B 1 196 ? 13.617 37.844 8.055 1 96.19 196 GLY B N 1
ATOM 3367 C CA . GLY B 1 196 ? 12.477 38.656 7.684 1 96.19 196 GLY B CA 1
ATOM 3368 C C . GLY B 1 196 ? 11.805 39.312 8.875 1 96.19 196 GLY B C 1
ATOM 3369 O O . GLY B 1 196 ? 12.281 39.219 10 1 96.19 196 GLY B O 1
ATOM 3370 N N . PRO B 1 197 ? 10.781 40.062 8.633 1 95.12 197 PRO B N 1
ATOM 3371 C CA . PRO B 1 197 ? 10.18 40.875 9.695 1 95.12 197 PRO B CA 1
ATOM 3372 C C . PRO B 1 197 ? 9.312 40.062 10.648 1 95.12 197 PRO B C 1
ATOM 3374 O O . PRO B 1 197 ? 8.906 40.562 11.695 1 95.12 197 PRO B O 1
ATOM 3377 N N . GLY B 1 198 ? 9.016 38.812 10.25 1 95.31 198 GLY B N 1
ATOM 3378 C CA . GLY B 1 198 ? 8.195 38 11.125 1 95.31 198 GLY B CA 1
ATOM 3379 C C . GLY B 1 198 ? 8.82 37.781 12.5 1 95.31 198 GLY B C 1
ATOM 3380 O O . GLY B 1 198 ? 10.031 37.594 12.617 1 95.31 198 GLY B O 1
ATOM 3381 N N . GLU B 1 199 ? 7.875 37.812 13.57 1 96.25 199 GLU B N 1
ATOM 3382 C CA . GLU B 1 199 ? 8.391 37.656 14.93 1 96.25 199 GLU B CA 1
ATOM 3383 C C . GLU B 1 199 ? 7.613 36.594 15.695 1 96.25 199 GLU B C 1
ATOM 3385 O O . GLU B 1 199 ? 8 36.219 16.797 1 96.25 199 GLU B O 1
ATOM 3390 N N . ALA B 1 200 ? 6.535 36.125 15.094 1 97.44 200 ALA B N 1
ATOM 3391 C CA . ALA B 1 200 ? 5.645 35.25 15.828 1 97.44 200 ALA B CA 1
ATOM 3392 C C . ALA B 1 200 ? 6.273 33.844 15.992 1 97.44 200 ALA B C 1
ATOM 3394 O O . ALA B 1 200 ? 6.848 33.312 15.039 1 97.44 200 ALA B O 1
ATOM 3395 N N . ILE B 1 201 ? 6.207 33.281 17.203 1 96.88 201 ILE B N 1
ATOM 3396 C CA . ILE B 1 201 ? 6.645 31.938 17.547 1 96.88 201 ILE B CA 1
ATOM 3397 C C . ILE B 1 201 ? 5.426 31.078 17.844 1 96.88 201 ILE B C 1
ATOM 3399 O O . ILE B 1 201 ? 4.711 31.312 18.812 1 96.88 201 ILE B O 1
ATOM 3403 N N . PRO B 1 202 ? 5.156 30.078 17 1 97.81 202 PRO B N 1
ATOM 3404 C CA . PRO B 1 202 ? 4.023 29.203 17.312 1 97.81 202 PRO B CA 1
ATOM 3405 C C . PRO B 1 202 ? 4.109 28.594 18.703 1 97.81 202 PRO B C 1
ATOM 3407 O O . PRO B 1 202 ? 5.18 28.141 19.125 1 97.81 202 PRO B O 1
ATOM 3410 N N . ASP B 1 203 ? 2.902 28.578 19.453 1 97.19 203 ASP B N 1
ATOM 3411 C CA . ASP B 1 203 ? 3.018 28.297 20.875 1 97.19 203 ASP B CA 1
ATOM 3412 C C . ASP B 1 203 ? 1.854 27.438 21.359 1 97.19 203 ASP B C 1
ATOM 3414 O O . ASP B 1 203 ? 1.482 27.484 22.531 1 97.19 203 ASP B O 1
ATOM 3418 N N . GLN B 1 204 ? 1.23 26.656 20.469 1 98.19 204 GLN B N 1
ATOM 3419 C CA . GLN B 1 204 ? 0.104 25.844 20.906 1 98.19 204 GLN B CA 1
ATOM 3420 C C . GLN B 1 204 ? 0.579 24.656 21.734 1 98.19 204 GLN B C 1
ATOM 3422 O O . GLN B 1 204 ? -0.175 24.109 22.547 1 98.19 204 GLN B O 1
ATOM 3427 N N . ASP B 1 205 ? 1.752 24.219 21.516 1 98.38 205 ASP B N 1
ATOM 3428 C CA . ASP B 1 205 ? 2.355 23.109 22.25 1 98.38 205 ASP B CA 1
ATOM 3429 C C . ASP B 1 205 ? 1.464 21.875 22.203 1 98.38 205 ASP B C 1
ATOM 3431 O O . ASP B 1 205 ? 1.178 21.266 23.25 1 98.38 205 ASP B O 1
ATOM 3435 N N . PHE B 1 206 ? 0.953 21.562 21.078 1 98.75 206 PHE B N 1
ATOM 3436 C CA . PHE B 1 206 ? 0.118 20.375 20.906 1 98.75 206 PHE B CA 1
ATOM 3437 C C . PHE B 1 206 ? 0.964 19.109 20.938 1 98.75 206 PHE B C 1
ATOM 3439 O O . PHE B 1 206 ? 2.047 19.078 20.344 1 98.75 206 PHE B O 1
ATOM 3446 N N . ASP B 1 207 ? 0.517 18.109 21.656 1 98.81 207 ASP B N 1
ATOM 3447 C CA . ASP B 1 207 ? 1.107 16.781 21.766 1 98.81 207 ASP B CA 1
ATOM 3448 C C . ASP B 1 207 ? 0.216 15.734 21.094 1 98.81 207 ASP B C 1
ATOM 3450 O O . ASP B 1 207 ? -0.858 15.406 21.609 1 98.81 207 ASP B O 1
ATOM 3454 N N . PHE B 1 208 ? 0.688 15.141 20.016 1 98.81 208 PHE B N 1
ATOM 3455 C CA . PHE B 1 208 ? -0.152 14.227 19.25 1 98.81 208 PHE B CA 1
ATOM 3456 C C . PHE B 1 208 ? -0.544 13.016 20.094 1 98.81 208 PHE B C 1
ATOM 3458 O O . PHE B 1 208 ? -1.679 12.539 20.031 1 98.81 208 PHE B O 1
ATOM 3465 N N . ASN B 1 209 ? 0.386 12.461 20.891 1 98.62 209 ASN B N 1
ATOM 3466 C CA . ASN B 1 209 ? 0.135 11.242 21.672 1 98.62 209 ASN B CA 1
ATOM 3467 C C . ASN B 1 209 ? -0.82 11.5 22.828 1 98.62 209 ASN B C 1
ATOM 3469 O O . ASN B 1 209 ? -1.364 10.562 23.406 1 98.62 209 ASN B O 1
ATOM 3473 N N . LYS B 1 210 ? -1.024 12.711 23.141 1 98.38 210 LYS B N 1
ATOM 3474 C CA . LYS B 1 210 ? -1.954 13.062 24.203 1 98.38 210 LYS B CA 1
ATOM 3475 C C . LYS B 1 210 ? -3.236 13.672 23.641 1 98.38 210 LYS B C 1
ATOM 3477 O O . LYS B 1 210 ? -4.316 13.477 24.203 1 98.38 210 LYS B O 1
ATOM 3482 N N . GLY B 1 211 ? -3.109 14.422 22.594 1 98.62 211 GLY B N 1
ATOM 3483 C CA . GLY B 1 211 ? -4.219 15.195 22.062 1 98.62 211 GLY B CA 1
ATOM 3484 C C . GLY B 1 211 ? -5.137 14.367 21.172 1 98.62 211 GLY B C 1
ATOM 3485 O O . GLY B 1 211 ? -6.34 14.633 21.094 1 98.62 211 GLY B O 1
ATOM 3486 N N . TYR B 1 212 ? -4.613 13.477 20.391 1 98.62 212 TYR B N 1
ATOM 3487 C CA . TYR B 1 212 ? -5.438 12.547 19.625 1 98.62 212 TYR B CA 1
ATOM 3488 C C . TYR B 1 212 ? -5.98 11.438 20.516 1 98.62 212 TYR B C 1
ATOM 3490 O O . TYR B 1 212 ? -5.227 10.797 21.25 1 98.62 212 TYR B O 1
ATOM 3498 N N . LYS B 1 213 ? -7.242 11.242 20.469 1 98.38 213 LYS B N 1
ATOM 3499 C CA . LYS B 1 213 ? -7.891 10.148 21.188 1 98.38 213 LYS B CA 1
ATOM 3500 C C . LYS B 1 213 ? -8.688 9.258 20.234 1 98.38 213 LYS B C 1
ATOM 3502 O O . LYS B 1 213 ? -9.258 9.742 19.25 1 98.38 213 LYS B O 1
ATOM 3507 N N . TYR B 1 214 ? -8.75 7.977 20.594 1 97.94 214 TYR B N 1
ATOM 3508 C CA . TYR B 1 214 ? -9.414 7.012 19.719 1 97.94 214 TYR B CA 1
ATOM 3509 C C . TYR B 1 214 ? -10.898 7.328 19.594 1 97.94 214 TYR B C 1
ATOM 3511 O O . TYR B 1 214 ? -11.531 6.949 18.609 1 97.94 214 TYR B O 1
ATOM 3519 N N . ASP B 1 215 ? -11.484 8.039 20.578 1 97.81 215 ASP B N 1
ATOM 3520 C CA . ASP B 1 215 ? -12.906 8.336 20.516 1 97.81 215 ASP B CA 1
ATOM 3521 C C . ASP B 1 215 ? -13.156 9.781 20.078 1 97.81 215 ASP B C 1
ATOM 3523 O O . ASP B 1 215 ? -14.281 10.273 20.141 1 97.81 215 ASP B O 1
ATOM 3527 N N . ASP B 1 216 ? -12.109 10.492 19.641 1 98.31 216 ASP B N 1
ATOM 3528 C CA . ASP B 1 216 ? -12.312 11.797 19.016 1 98.31 216 ASP B CA 1
ATOM 3529 C C . ASP B 1 216 ? -13.266 11.695 17.828 1 98.31 216 ASP B C 1
ATOM 3531 O O . ASP B 1 216 ? -13.102 10.812 16.984 1 98.31 216 ASP B O 1
ATOM 3535 N N . PRO B 1 217 ? -14.258 12.609 17.703 1 97.5 217 PRO B N 1
ATOM 3536 C CA . PRO B 1 217 ? -15.203 12.531 16.578 1 97.5 217 PRO B CA 1
ATOM 3537 C C . PRO B 1 217 ? -14.516 12.688 15.227 1 97.5 217 PRO B C 1
ATOM 3539 O O . PRO B 1 217 ? -15.062 12.258 14.203 1 97.5 217 PRO B O 1
ATOM 3542 N N . GLY B 1 218 ? -13.359 13.273 15.203 1 98.25 218 GLY B N 1
ATOM 3543 C CA . GLY B 1 218 ? -12.625 13.414 13.961 1 98.25 218 GLY B CA 1
ATOM 3544 C C . GLY B 1 218 ? -11.766 12.211 13.633 1 98.25 218 GLY B C 1
ATOM 3545 O O . GLY B 1 218 ? -11.219 12.117 12.531 1 98.25 218 GLY B O 1
ATOM 3546 N N . ILE B 1 219 ? -11.609 11.336 14.555 1 98.44 219 ILE B N 1
ATOM 3547 C CA . ILE B 1 219 ? -10.797 10.141 14.383 1 98.44 219 ILE B CA 1
ATOM 3548 C C . ILE B 1 219 ? -11.695 8.914 14.289 1 98.44 219 ILE B C 1
ATOM 3550 O O . ILE B 1 219 ? -11.492 8.047 13.438 1 98.44 219 ILE B O 1
ATOM 3554 N N . PHE B 1 220 ? -12.656 8.812 15.164 1 97.81 220 PHE B N 1
ATOM 3555 C CA . PHE B 1 220 ? -13.727 7.82 15.094 1 97.81 220 PHE B CA 1
ATOM 3556 C C . PHE B 1 220 ? -14.922 8.375 14.336 1 97.81 220 PHE B C 1
ATOM 3558 O O . PHE B 1 220 ? -15.812 8.992 14.938 1 97.81 220 PHE B O 1
ATOM 3565 N N . PHE B 1 221 ? -14.969 8.133 12.969 1 96.94 221 PHE B N 1
ATOM 3566 C CA . PHE B 1 221 ? -15.961 8.758 12.102 1 96.94 221 PHE B CA 1
ATOM 3567 C C . PHE B 1 221 ? -16.328 7.828 10.945 1 96.94 221 PHE B C 1
ATOM 3569 O O . PHE B 1 221 ? -15.461 7.398 10.188 1 96.94 221 PHE B O 1
ATOM 3576 N N . ASN B 1 222 ? -17.578 7.59 10.789 1 93.5 222 ASN B N 1
ATOM 3577 C CA . ASN B 1 222 ? -18.062 6.703 9.734 1 93.5 222 ASN B CA 1
ATOM 3578 C C . ASN B 1 222 ? -18.438 7.477 8.477 1 93.5 222 ASN B C 1
ATOM 3580 O O . ASN B 1 222 ? -19.5 8.086 8.406 1 93.5 222 ASN B O 1
ATOM 3584 N N . ILE B 1 223 ? -17.625 7.336 7.504 1 92.88 223 ILE B N 1
ATOM 3585 C CA . ILE B 1 223 ? -17.844 8.125 6.301 1 92.88 223 ILE B CA 1
ATOM 3586 C C . ILE B 1 223 ? -18.812 7.395 5.379 1 92.88 223 ILE B C 1
ATOM 3588 O O . ILE B 1 223 ? -19.219 7.926 4.34 1 92.88 223 ILE B O 1
ATOM 3592 N N . HIS B 1 224 ? -19.25 6.246 5.691 1 84.31 224 HIS B N 1
ATOM 3593 C CA . HIS B 1 224 ? -20.047 5.391 4.828 1 84.31 224 HIS B CA 1
ATOM 3594 C C . HIS B 1 224 ? -21.547 5.602 5.082 1 84.31 224 HIS B C 1
ATOM 3596 O O . HIS B 1 224 ? -22.375 5.02 4.391 1 84.31 224 HIS B O 1
ATOM 3602 N N . VAL B 1 225 ? -21.906 6.352 6.027 1 91.31 225 VAL B N 1
ATOM 3603 C CA . VAL B 1 225 ? -23.297 6.73 6.273 1 91.31 225 VAL B CA 1
ATOM 3604 C C . VAL B 1 225 ? -23.469 8.234 6.07 1 91.31 225 VAL B C 1
ATOM 3606 O O . VAL B 1 225 ? -22.484 8.984 6.121 1 91.31 225 VAL B O 1
ATOM 3609 N N . PRO B 1 226 ? -24.734 8.688 5.828 1 92.19 226 PRO B N 1
ATOM 3610 C CA . PRO B 1 226 ? -24.922 10.133 5.652 1 92.19 226 PRO B CA 1
ATOM 3611 C C . PRO B 1 226 ? -24.469 10.938 6.867 1 92.19 226 PRO B C 1
ATOM 3613 O O . PRO B 1 226 ? -24.656 10.508 8.008 1 92.19 226 PRO B O 1
ATOM 3616 N N . PHE B 1 227 ? -23.875 12 6.629 1 95.5 227 PHE B N 1
ATOM 3617 C CA . PHE B 1 227 ? -23.484 12.938 7.668 1 95.5 227 PHE B CA 1
ATOM 3618 C C . PHE B 1 227 ? -23.609 14.375 7.172 1 95.5 227 PHE B C 1
ATOM 3620 O O . PHE B 1 227 ? -23.625 14.625 5.965 1 95.5 227 PHE B O 1
ATOM 3627 N N . GLU B 1 228 ? -23.672 15.289 8.062 1 92.81 228 GLU B N 1
ATOM 3628 C CA . GLU B 1 228 ? -23.875 16.688 7.723 1 92.81 228 GLU B CA 1
ATOM 3629 C C . GLU B 1 228 ? -22.531 17.422 7.617 1 92.81 228 GLU B C 1
ATOM 3631 O O . GLU B 1 228 ? -22.328 18.234 6.719 1 92.81 228 GLU B O 1
ATOM 3636 N N . SER B 1 229 ? -21.719 17.172 8.602 1 95.19 229 SER B N 1
ATOM 3637 C CA . SER B 1 229 ? -20.438 17.859 8.641 1 95.19 229 SER B CA 1
ATOM 3638 C C . SER B 1 229 ? -19.359 17 9.289 1 95.19 229 SER B C 1
ATOM 3640 O O . SER B 1 229 ? -19.656 15.953 9.883 1 95.19 229 SER B O 1
ATOM 3642 N N . TYR B 1 230 ? -18.125 17.359 9.047 1 98.06 230 TYR B N 1
ATOM 3643 C CA . TYR B 1 230 ? -16.938 16.719 9.617 1 98.06 230 TYR B CA 1
ATOM 3644 C C . TYR B 1 230 ? -16.016 17.75 10.258 1 98.06 230 TYR B C 1
ATOM 3646 O O . TYR B 1 230 ? -15.766 18.812 9.68 1 98.06 230 TYR B O 1
ATOM 3654 N N . THR B 1 231 ? -15.594 17.453 11.539 1 97.19 231 THR B N 1
ATOM 3655 C CA . THR B 1 231 ? -14.602 18.266 12.219 1 97.19 231 THR B CA 1
ATOM 3656 C C . THR B 1 231 ? -13.312 17.484 12.453 1 97.19 231 THR B C 1
ATOM 3658 O O . THR B 1 231 ? -13.312 16.484 13.172 1 97.19 231 THR B O 1
ATOM 3661 N N . PRO B 1 232 ? -12.188 17.938 11.883 1 98.25 232 PRO B N 1
ATOM 3662 C CA . PRO B 1 232 ? -10.93 17.219 12.086 1 98.25 232 PRO B CA 1
ATOM 3663 C C . PRO B 1 232 ? -10.445 17.266 13.531 1 98.25 232 PRO B C 1
ATOM 3665 O O . PRO B 1 232 ? -10.852 18.156 14.289 1 98.25 232 PRO B O 1
ATOM 3668 N N . PRO B 1 233 ? -9.586 16.328 13.898 1 98.62 233 PRO B N 1
ATOM 3669 C CA . PRO B 1 233 ? -9.016 16.359 15.242 1 98.62 233 PRO B CA 1
ATOM 3670 C C . PRO B 1 233 ? -7.961 17.438 15.422 1 98.62 233 PRO B C 1
ATOM 3672 O O . PRO B 1 233 ? -7.527 18.047 14.445 1 98.62 233 PRO B O 1
ATOM 3675 N N . GLY B 1 234 ? -7.551 17.656 16.766 1 98.44 234 GLY B N 1
ATOM 3676 C CA . GLY B 1 234 ? -6.48 18.578 17.078 1 98.44 234 GLY B CA 1
ATOM 3677 C C . GLY B 1 234 ? -6.977 19.984 17.359 1 98.44 234 GLY B C 1
ATOM 3678 O O . GLY B 1 234 ? -8.18 20.234 17.344 1 98.44 234 GLY B O 1
ATOM 3679 N N . PRO B 1 235 ? -6.051 20.922 17.641 1 98.25 235 PRO B N 1
ATOM 3680 C CA . PRO B 1 235 ? -6.402 22.312 17.953 1 98.25 235 PRO B CA 1
ATOM 3681 C C . PRO B 1 235 ? -6.855 23.094 16.734 1 98.25 235 PRO B C 1
ATOM 3683 O O . PRO B 1 235 ? -6.699 22.625 15.602 1 98.25 235 PRO B O 1
ATOM 3686 N N . PRO B 1 236 ? -7.52 24.281 17.016 1 97.19 236 PRO B N 1
ATOM 3687 C CA . PRO B 1 236 ? -7.773 25.156 15.875 1 97.19 236 PRO B CA 1
ATOM 3688 C C . PRO B 1 236 ? -6.492 25.641 15.203 1 97.19 236 PRO B C 1
ATOM 3690 O O . PRO B 1 236 ? -5.406 25.516 15.773 1 97.19 236 PRO B O 1
ATOM 3693 N N . ILE B 1 237 ? -6.617 26.125 13.992 1 97.81 237 ILE B N 1
ATOM 3694 C CA . ILE B 1 237 ? -5.465 26.688 13.305 1 97.81 237 ILE B CA 1
ATOM 3695 C C . ILE B 1 237 ? -4.855 27.812 14.141 1 97.81 237 ILE B C 1
ATOM 3697 O O . ILE B 1 237 ? -5.578 28.656 14.664 1 97.81 237 ILE B O 1
ATOM 3701 N N . TRP B 1 238 ? -3.592 27.75 14.297 1 97.31 238 TRP B N 1
ATOM 3702 C CA . TRP B 1 238 ? -2.828 28.75 15.039 1 97.31 238 TRP B CA 1
ATOM 3703 C C . TRP B 1 238 ? -2.916 30.109 14.359 1 97.31 238 TRP B C 1
ATOM 3705 O O . TRP B 1 238 ? -2.693 30.234 13.156 1 97.31 238 TRP B O 1
ATOM 3715 N N . ASP B 1 239 ? -3.396 31.109 15.039 1 83.38 239 ASP B N 1
ATOM 3716 C CA . ASP B 1 239 ? -3.514 32.5 14.609 1 83.38 239 ASP B CA 1
ATOM 3717 C C . ASP B 1 239 ? -2.396 33.344 15.211 1 83.38 239 ASP B C 1
ATOM 3719 O O . ASP B 1 239 ? -2.285 33.469 16.438 1 83.38 239 ASP B O 1
ATOM 3723 N N . SER B 1 240 ? -1.469 33.719 14.312 1 71 240 SER B N 1
ATOM 3724 C CA . SER B 1 240 ? -0.395 34.562 14.836 1 71 240 SER B CA 1
ATOM 3725 C C . SER B 1 240 ? -0.854 36 15 1 71 240 SER B C 1
ATOM 3727 O O . SER B 1 240 ? -0.053 36.875 15.336 1 71 240 SER B O 1
ATOM 3729 N N . ASN B 1 241 ? -2.184 36.281 14.578 1 56.62 241 ASN B N 1
ATOM 3730 C CA . ASN B 1 241 ? -2.574 37.688 14.75 1 56.62 241 ASN B CA 1
ATOM 3731 C C . ASN B 1 241 ? -2.797 38.031 16.219 1 56.62 241 ASN B C 1
ATOM 3733 O O . ASN B 1 241 ? -3.184 37.156 17.016 1 56.62 241 ASN B O 1
#

pLDDT: mean 91.63, std 16.05, range [25.2, 98.94]

InterPro domains:
  IPR005103 Auxiliary Activity family 9, catalytic domain [PF03443] (19-224)
  IPR005103 Auxiliary Activity family 9, catalytic domain [cd21175] (19-238)
  IPR049892 Auxiliary Activity family 9 [PTHR33353] (6-240)

Radius of gyration: 24.74 Å; Cα contacts (8 Å, |Δi|>4): 1306; chains: 2; bounding box: 72×79×57 Å

Nearest PDB structures (foldseek):
  5nlt-assembly2_B  TM=9.782E-01  e=2.298E-33  Achaetomiella virescens
  5ach-assembly1_A  TM=9.460E-01  e=3.078E-25  Panus similis
  9fdl-assembly3_C  TM=8.468E-01  e=2.011E-21  Thermothelomyces thermophilus ATCC 42464
  5foh-assembly1_A  TM=9.010E-01  e=1.357E-19  Neurospora crassa OR74A
  4d7v-assembly2_B  TM=8.497E-01  e=3.015E-20  Neurospora crassa OR74A

Sequence (482 aa):
MLLSLWTLALGLASTASAHATMHNVFVNGKDQGNGEGKYIRSPSSNDPVRDLKSRDLACNTKGGDPVPEFVKVSAGDELSFRWYHYNPNDPGDILDSSHKGAILTYIAPYTEGNGAGPIWSKIAQEDFENGQWATIKMIENGGKVDFSLPKSLAPGQYLIRQELLALHMADTRGDEDPNRGAESYPSCVQVEVEEGPGEAIPDQDFDFNKGYKYDDPGIFFNIHVPFESYTPPGPPIWDSNMLLSLWTLALGLASTASAHATMHNVFVNGKDQGNGEGKYIRSPSSNDPVRDLKSRDLACNTKGGDPVPEFVKVSAGDELSFRWYHYNPNDPGDILDSSHKGAILTYIAPYTEGNGAGPIWSKIAQEDFENGQWATIKMIENGGKVDFSLPKSLAPGQYLIRQELLALHMADTRGDEDPNRGAESYPSCVQVEVEEGPGEAIPDQDFDFNKGYKYDDPGIFFNIHVPFESYTPPGPPIWDSN

Solvent-accessible surface area (backbone atoms only — not comparable to full-atom values): 24961 Å² total; per-residue (Å²): 137,82,83,77,77,76,76,75,70,73,48,80,53,36,24,46,41,56,39,40,43,68,43,32,44,22,58,71,83,41,74,71,51,83,20,62,60,33,24,24,27,50,47,78,54,31,63,55,46,49,57,55,76,41,63,37,59,43,12,25,80,27,24,51,46,73,47,88,43,56,47,79,42,50,55,45,39,42,37,27,45,26,38,18,36,74,30,80,86,42,81,82,35,28,59,64,82,69,43,35,23,32,34,43,30,30,38,28,70,55,67,66,52,30,64,63,51,59,53,30,25,32,59,45,76,42,40,68,54,96,91,38,34,29,43,53,53,20,52,76,50,66,18,34,47,76,50,57,43,56,58,44,37,37,51,45,55,28,33,39,31,39,28,46,38,23,26,36,31,3,69,39,41,30,87,80,34,76,58,34,11,34,34,33,36,40,37,28,32,34,31,32,32,41,88,62,89,24,72,41,70,87,76,64,39,41,26,62,60,72,62,53,49,62,78,33,67,45,39,36,34,54,76,42,48,94,74,90,79,73,60,75,69,74,74,70,67,59,70,85,120,136,82,81,76,77,75,76,75,70,75,47,79,54,34,22,44,42,56,39,40,43,68,44,35,44,24,56,72,82,41,74,70,51,84,21,62,61,32,24,24,26,50,47,79,56,31,64,54,46,50,56,58,77,42,62,36,58,43,13,25,82,25,23,51,46,75,46,87,41,58,47,79,43,49,53,45,39,43,36,28,46,27,37,18,36,75,31,81,86,40,83,82,36,27,59,62,83,68,42,36,23,32,35,43,30,32,37,28,72,57,69,64,52,30,64,63,51,60,51,30,24,33,59,44,76,42,40,68,54,96,93,38,34,30,42,53,54,21,54,77,50,65,19,33,47,77,48,59,44,57,59,44,35,36,52,45,54,27,33,39,32,39,28,45,39,24,25,36,32,3,70,39,40,28,87,81,34,76,58,35,10,32,33,33,34,40,36,28,32,34,33,31,31,40,91,62,89,24,71,40,70,86,77,66,42,42,24,61,62,73,61,53,47,62,79,33,68,45,40,35,35,53,76,45,50,93,76,91,78,73,58,75,68,71,75,71,66,59,69,84,120